Protein AF-0000000066995784 (afdb_homodimer)

InterPro domains:
  IPR001287 Nitrite reductase, copper-type [PR00695] (78-94)
  IPR001287 Nitrite reductase, copper-type [PR00695] (96-113)
  IPR001287 Nitrite reductase, copper-type [PR00695] (113-132)
  IPR001287 Nitrite reductase, copper-type [PR00695] (138-153)
  IPR001287 Nitrite reductase, copper-type [PR00695] (155-171)
  IPR008972 Cupredoxin [G3DSA:2.60.40.420] (22-171)
  IPR008972 Cupredoxin [G3DSA:2.60.40.420] (172-345)
  IPR008972 Cupredoxin [SSF49503] (39-191)
  IPR008972 Cupredoxin [SSF49503] (174-342)
  IPR011706 Multicopper oxidase, C-terminal [PF07731] (226-310)
  IPR011707 Multicopper oxidase-like, N-terminal [PF07732] (66-174)
  IPR045087 Multicopper oxidase [PTHR11709] (73-311)

Secondary structure (DSSP, 8-state):
--------------------S---HHHHTS-EEE---B-TT--PPPP---S--EEEEEEEEEEEEEE-SSS-EEEEEEETTBSS--BEEEETT-EEEEEEEE--TT---B--EETT--SGGGGHHHH-B-TT-EEEEEEE--S-EEEEEE--PSSHHHHHHTT-EEEEEEE-SSSPPPP-SEEEEEEEEEE-BPPPPBPTTSPBPSEE-B-HHHHHTT--SEEEETTSTTIIIII--EEEETT-EEEEEEEEEESSPPEEEEETT--EEEEEGGG--SSPPEEEESEEEE-TTEEEEEEEE--S-EEEEEEESSGGGGGGT-EEEEEEESPPPTTTEE-SSPP-PPTT-SS--/--------------------S---HHHHTS-EEE---B-TT--PPPP---S--EEEEEEEEEEEEEE-SSS-EEEEEEETTBSS--BEEEETT-EEEEEEEE--TT---B--EETT--SGGGGHHHH-B-TT-EEEEEEE--S-EEEEEE--SSSHHHHHHTT-EEEEEEE-SSSPPPP-SEEEEEEEEEE-BPPPPBPTTSPBPSEE-B-HHHHHTT--SEEEETTSTTIIIII--EEEETT-EEEEEEEEEESSPPEEEEETT--EEEEEGGG--SSPPEEEESEEEE-TTEEEEEEEE--S-EEEEEEESSGGGGTTT-EEEEEEESPPPTTTS--SSPP-PPTT-SS--

Solvent-accessible surface area (backbone atoms only — not comparable to full-atom values): 35983 Å² total; per-residue (Å²): 134,82,80,76,78,79,78,78,79,76,78,74,76,76,74,75,81,64,78,78,63,83,53,56,66,82,60,61,68,38,52,75,45,75,54,63,70,23,50,69,50,39,56,55,78,85,82,80,76,89,68,56,32,34,35,37,42,80,42,34,32,30,63,44,81,37,74,36,46,99,69,32,29,32,71,32,34,17,33,68,76,31,40,39,16,48,30,42,71,51,38,37,60,16,30,38,36,40,32,38,32,23,61,27,86,88,61,61,57,44,28,35,24,28,67,57,41,79,57,76,64,24,44,23,81,66,30,58,21,45,58,77,30,71,34,66,44,77,40,58,27,80,59,52,26,42,28,40,30,28,34,59,33,86,62,37,65,58,42,39,31,33,26,20,32,33,44,33,40,26,38,47,82,66,80,57,78,81,88,63,74,39,65,32,36,46,34,36,35,34,33,34,50,42,79,53,50,68,41,95,84,67,47,68,44,49,53,34,47,80,24,68,68,36,52,77,68,66,51,58,66,29,30,18,33,41,64,17,36,43,37,21,44,78,74,49,42,42,77,52,40,47,71,32,31,38,32,37,48,35,34,21,58,13,64,66,60,67,39,19,45,28,44,44,14,38,47,29,49,34,32,23,64,69,13,41,73,84,56,86,58,45,36,36,28,49,37,45,75,31,44,44,64,29,20,33,36,36,30,34,69,36,69,42,35,42,47,27,27,36,34,35,30,29,34,48,35,45,82,30,25,22,41,28,34,37,39,26,43,67,71,73,48,85,74,33,62,44,50,81,54,76,70,41,71,53,76,87,33,88,64,54,113,133,84,79,75,80,81,80,79,82,78,77,77,77,77,73,74,80,67,74,82,60,85,55,57,66,81,59,63,71,39,53,76,46,74,56,61,71,24,51,71,49,39,55,56,78,85,84,81,77,90,68,57,32,34,35,36,42,81,41,35,32,31,65,44,81,37,75,34,46,99,68,31,29,33,70,32,34,18,32,68,76,31,40,40,16,48,30,41,70,53,39,37,60,17,30,38,36,39,32,38,32,22,62,24,86,87,62,60,56,43,27,37,24,26,42,56,28,51,27,42,45,13,42,23,35,45,28,58,20,45,57,77,28,73,32,52,30,37,32,28,27,81,54,35,22,45,25,38,29,28,32,58,30,60,62,35,45,56,40,37,32,34,26,21,32,32,43,33,39,26,37,48,82,66,79,57,79,81,88,63,75,40,64,33,35,44,35,36,36,35,34,34,50,43,79,53,50,68,41,95,85,66,46,66,45,48,54,36,47,78,24,68,68,37,46,72,68,65,53,58,67,28,29,17,33,40,63,16,37,44,36,20,44,78,73,50,44,43,76,52,39,48,71,33,32,38,33,38,49,36,33,21,56,13,29,47,60,65,40,32,43,30,42,54,94,55,48,30,50,34,32,22,65,39,11,16,72,81,49,87,56,47,63,69,39,64,67,45,80,31,34,13,49,18,20,32,35,37,30,33,69,37,70,54,44,46,68,29,28,35,34,35,64,60,56,72,35,45,82,31,24,21,40,28,34,37,38,27,43,70,69,76,49,86,92,74,80,82,68,98,62,77,88,72,74,56,85,89,43,88,64,56,116

Radius of gyration: 28.26 Å; Cα contacts (8 Å, |Δi|>4): 1965; chains: 2; bounding box: 67×122×68 Å

pLDDT: mean 91.39, std 16.37, range [26.0, 98.94]

Structure (mmCIF, N/CA/C/O backbone):
data_AF-0000000066995784-model_v1
#
loop_
_entity.id
_entity.type
_entity.pdbx_description
1 polymer 'Copper-containing nitrite reductase'
#
loop_
_atom_site.group_PDB
_atom_site.id
_atom_site.type_symbol
_atom_site.label_atom_id
_atom_site.label_alt_id
_atom_site.label_comp_id
_atom_site.label_asym_id
_atom_site.label_entity_id
_atom_site.label_seq_id
_atom_site.pdbx_PDB_ins_code
_atom_site.Cartn_x
_atom_site.Cartn_y
_atom_site.Cartn_z
_atom_site.occupancy
_atom_site.B_iso_or_equiv
_atom_site.auth_seq_id
_atom_site.auth_comp_id
_atom_site.auth_asym_id
_atom_site.auth_atom_id
_atom_site.pdbx_PDB_model_num
ATOM 1 N N . MET A 1 1 ? -13.352 -68.938 4.133 1 26.58 1 MET A N 1
ATOM 2 C CA . MET A 1 1 ? -12.781 -68.75 2.803 1 26.58 1 MET A CA 1
ATOM 3 C C . MET A 1 1 ? -11.914 -67.5 2.775 1 26.58 1 MET A C 1
ATOM 5 O O . MET A 1 1 ? -12.352 -66.438 3.189 1 26.58 1 MET A O 1
ATOM 9 N N . MET A 1 2 ? -10.562 -67.625 2.803 1 26 2 MET A N 1
ATOM 10 C CA . MET A 1 2 ? -9.391 -66.812 3.004 1 26 2 MET A CA 1
ATOM 11 C C . MET A 1 2 ? -9.281 -65.75 1.913 1 26 2 MET A C 1
ATOM 13 O O . MET A 1 2 ? -9.242 -66.062 0.726 1 26 2 MET A O 1
ATOM 17 N N . LEU A 1 3 ? -10.008 -64.625 2.1 1 30.08 3 LEU A N 1
ATOM 18 C CA . LEU A 1 3 ? -10.172 -63.594 1.087 1 30.08 3 LEU A CA 1
ATOM 19 C C . LEU A 1 3 ? -8.82 -63.188 0.491 1 30.08 3 LEU A C 1
ATOM 21 O O . LEU A 1 3 ? -7.863 -62.938 1.226 1 30.08 3 LEU A O 1
ATOM 25 N N . GLU A 1 4 ? -8.523 -63.719 -0.744 1 27.86 4 GLU A N 1
ATOM 26 C CA . GLU A 1 4 ? -7.27 -63.562 -1.479 1 27.86 4 GLU A CA 1
ATOM 27 C C . GLU A 1 4 ? -6.883 -62.062 -1.602 1 27.86 4 GLU A C 1
ATOM 29 O O . GLU A 1 4 ? -7.75 -61.219 -1.753 1 27.86 4 GLU A O 1
ATOM 34 N N . PRO A 1 5 ? -5.656 -61.656 -1.194 1 26.5 5 PRO A N 1
ATOM 35 C CA . PRO A 1 5 ? -5.043 -60.312 -1.168 1 26.5 5 PRO A CA 1
ATOM 36 C C . PRO A 1 5 ? -5.047 -59.656 -2.535 1 26.5 5 PRO A C 1
ATOM 38 O O . PRO A 1 5 ? -4.789 -60.281 -3.553 1 26.5 5 PRO A O 1
ATOM 41 N N . ILE A 1 6 ? -6 -58.719 -2.812 1 28.3 6 ILE A N 1
ATOM 42 C CA . ILE A 1 6 ? -6.129 -58.031 -4.09 1 28.3 6 ILE A CA 1
ATOM 43 C C . ILE A 1 6 ? -4.762 -57.531 -4.547 1 28.3 6 ILE A C 1
ATOM 45 O O . ILE A 1 6 ? -4.008 -56.969 -3.76 1 28.3 6 ILE A O 1
ATOM 49 N N . SER A 1 7 ? -4.184 -58.125 -5.59 1 26.28 7 SER A N 1
ATOM 50 C CA . SER A 1 7 ? -2.928 -57.875 -6.289 1 26.28 7 SER A CA 1
ATOM 51 C C . SER A 1 7 ? -2.762 -56.406 -6.602 1 26.28 7 SER A C 1
ATOM 53 O O . SER A 1 7 ? -3.738 -55.719 -6.891 1 26.28 7 SER A O 1
ATOM 55 N N . GLY A 1 8 ? -1.786 -55.688 -6.027 1 26.73 8 GLY A N 1
ATOM 56 C CA . GLY A 1 8 ? -1.258 -54.344 -6.035 1 26.73 8 GLY A CA 1
ATOM 57 C C . GLY A 1 8 ? -1.064 -53.781 -7.434 1 26.73 8 GLY A C 1
ATOM 58 O O . GLY A 1 8 ? -0.355 -54.375 -8.25 1 26.73 8 GLY A O 1
ATOM 59 N N . VAL A 1 9 ? -2.133 -53.25 -8.117 1 31.38 9 VAL A N 1
ATOM 60 C CA . VAL A 1 9 ? -2.076 -52.688 -9.453 1 31.38 9 VAL A CA 1
ATOM 61 C C . VAL A 1 9 ? -0.846 -51.781 -9.586 1 31.38 9 VAL A C 1
ATOM 63 O O . VAL A 1 9 ? -0.621 -50.906 -8.742 1 31.38 9 VAL A O 1
ATOM 66 N N . GLY A 1 10 ? 0.234 -52.312 -10.148 1 26.98 10 GLY A N 1
ATOM 67 C CA . GLY A 1 10 ? 1.486 -51.688 -10.531 1 26.98 10 GLY A CA 1
ATOM 68 C C . GLY A 1 10 ? 1.289 -50.375 -11.289 1 26.98 10 GLY A C 1
ATOM 69 O O . GLY A 1 10 ? 0.664 -50.375 -12.352 1 26.98 10 GLY A O 1
ATOM 70 N N . SER A 1 11 ? 0.995 -49.312 -10.586 1 28.64 11 SER A N 1
ATOM 71 C CA . SER A 1 11 ? 0.95 -47.969 -11.195 1 28.64 11 SER A CA 1
ATOM 72 C C . SER A 1 11 ? 2.121 -47.781 -12.156 1 28.64 11 SER A C 1
ATOM 74 O O . SER A 1 11 ? 3.281 -47.875 -11.75 1 28.64 11 SER A O 1
ATOM 76 N N . ASP A 1 12 ? 1.948 -48.188 -13.422 1 30.55 12 ASP A N 1
ATOM 77 C CA . ASP A 1 12 ? 2.891 -47.906 -14.5 1 30.55 12 ASP A CA 1
ATOM 78 C C . ASP A 1 12 ? 3.297 -46.438 -14.5 1 30.55 12 ASP A C 1
ATOM 80 O O . ASP A 1 12 ? 2.453 -45.562 -14.656 1 30.55 12 ASP A O 1
ATOM 84 N N . ARG A 1 13 ? 4.297 -46 -13.805 1 29.73 13 ARG A N 1
ATOM 85 C CA . ARG A 1 13 ? 5.043 -44.75 -13.961 1 29.73 13 ARG A CA 1
ATOM 86 C C . ARG A 1 13 ? 5.32 -44.469 -15.438 1 29.73 13 ARG A C 1
ATOM 88 O O . ARG A 1 13 ? 6.121 -45.156 -16.062 1 29.73 13 ARG A O 1
ATOM 95 N N . LYS A 1 14 ? 4.266 -44.062 -16.141 1 35.41 14 LYS A N 1
ATOM 96 C CA . LYS A 1 14 ? 4.488 -43.625 -17.516 1 35.41 14 LYS A CA 1
ATOM 97 C C . LYS A 1 14 ? 5.766 -42.781 -17.641 1 35.41 14 LYS A C 1
ATOM 99 O O . LYS A 1 14 ? 5.938 -41.812 -16.906 1 35.41 14 LYS A O 1
ATOM 104 N N . SER A 1 15 ? 6.848 -43.312 -18.109 1 30.69 15 SER A N 1
ATOM 105 C CA . SER A 1 15 ? 8.117 -42.688 -18.484 1 30.69 15 SER A CA 1
ATOM 106 C C . SER A 1 15 ? 7.906 -41.406 -19.281 1 30.69 15 SER A C 1
ATOM 108 O O . SER A 1 15 ? 7.07 -41.375 -20.188 1 30.69 15 SER A O 1
ATOM 110 N N . PHE A 1 16 ? 8.172 -40.156 -18.75 1 36.09 16 PHE A N 1
ATOM 111 C CA . PHE A 1 16 ? 8.242 -38.844 -19.406 1 36.09 16 PHE A CA 1
ATOM 112 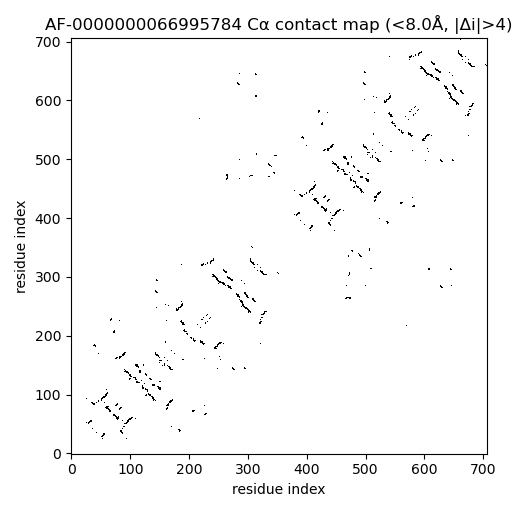C C . PHE A 1 16 ? 8.906 -38.969 -20.766 1 36.09 16 PHE A C 1
ATOM 114 O O . PHE A 1 16 ? 9.992 -39.531 -20.891 1 36.09 16 PHE A O 1
ATOM 121 N N . GLU A 1 17 ? 8.141 -39.188 -21.844 1 39.09 17 GLU A N 1
ATOM 122 C CA . GLU A 1 17 ? 8.789 -39.094 -23.141 1 39.09 17 GLU A CA 1
ATOM 123 C C . GLU A 1 17 ? 9.805 -37.969 -23.188 1 39.09 17 GLU A C 1
ATOM 125 O O . GLU A 1 17 ? 9.438 -36.781 -23.047 1 39.09 17 GLU A O 1
ATOM 130 N N . ALA A 1 18 ? 11.008 -38.125 -22.875 1 42.09 18 ALA A N 1
ATOM 131 C CA . ALA A 1 18 ? 12.156 -37.219 -23.031 1 42.09 18 ALA A CA 1
ATOM 132 C C . ALA A 1 18 ? 12.18 -36.594 -24.422 1 42.09 18 ALA A C 1
ATOM 134 O O . ALA A 1 18 ? 11.812 -37.25 -25.406 1 42.09 18 ALA A O 1
ATOM 135 N N . ILE A 1 19 ? 12 -35.25 -24.609 1 47.56 19 ILE A N 1
ATOM 136 C CA . ILE A 1 19 ? 12.344 -34.594 -25.859 1 47.56 19 ILE A CA 1
ATOM 137 C C . ILE A 1 19 ? 13.531 -35.312 -26.516 1 47.56 19 ILE A C 1
ATOM 139 O O . ILE A 1 19 ? 14.641 -35.312 -25.984 1 47.56 19 ILE A O 1
ATOM 143 N N . ASP A 1 20 ? 13.281 -36.469 -27.062 1 46.19 20 ASP A N 1
ATOM 144 C CA . ASP A 1 20 ? 14.305 -37.188 -27.797 1 46.19 20 ASP A CA 1
ATOM 145 C C . ASP A 1 20 ? 15.078 -36.281 -28.734 1 46.19 20 ASP A C 1
ATOM 147 O O . ASP A 1 20 ? 15.781 -36.75 -29.625 1 46.19 20 ASP A O 1
ATOM 151 N N . GLU A 1 21 ? 14.641 -34.969 -28.828 1 53.25 21 GLU A N 1
ATOM 152 C CA . GLU A 1 21 ? 15.438 -34.219 -29.797 1 53.25 21 GLU A CA 1
ATOM 153 C C . GLU A 1 21 ? 16.844 -33.938 -29.266 1 53.25 21 GLU A C 1
ATOM 155 O O . GLU A 1 21 ? 17.031 -33.781 -28.047 1 53.25 21 GLU A O 1
ATOM 160 N N . VAL A 1 22 ? 17.797 -34.156 -30.047 1 59.88 22 VAL A N 1
ATOM 161 C CA . VAL A 1 22 ? 19.219 -33.906 -29.875 1 59.88 22 VAL A CA 1
ATOM 162 C C . VAL A 1 22 ? 19.438 -32.531 -29.25 1 59.88 22 VAL A C 1
ATOM 164 O O . VAL A 1 22 ? 19.156 -31.516 -29.875 1 59.88 22 VAL A O 1
ATOM 167 N N . LEU A 1 23 ? 19.422 -32.469 -27.969 1 69.94 23 LEU A N 1
ATOM 168 C CA . LEU A 1 23 ? 19.812 -31.25 -27.281 1 69.94 23 LEU A CA 1
ATOM 169 C C . LEU A 1 23 ? 21.172 -30.766 -27.766 1 69.94 23 LEU A C 1
ATOM 171 O O . LEU A 1 23 ? 22.047 -31.578 -28.094 1 69.94 23 LEU A O 1
ATOM 175 N N . PRO A 1 24 ? 21.203 -29.5 -27.938 1 79.38 24 PRO A N 1
ATOM 176 C CA . PRO A 1 24 ? 22.562 -29.016 -28.125 1 79.38 24 PRO A CA 1
ATOM 177 C C . PRO A 1 24 ? 23.531 -29.562 -27.078 1 79.38 24 PRO A C 1
ATOM 179 O O . PRO A 1 24 ? 23.141 -29.734 -25.906 1 79.38 24 PRO A O 1
ATOM 182 N N . PRO A 1 25 ? 24.625 -30 -27.594 1 74.5 25 PRO A N 1
ATOM 183 C CA . PRO A 1 25 ? 25.578 -30.656 -26.688 1 74.5 25 PRO A CA 1
ATOM 184 C C . PRO A 1 25 ? 25.797 -29.875 -25.391 1 74.5 25 PRO A C 1
ATOM 186 O O . PRO A 1 25 ? 25.969 -30.469 -24.328 1 74.5 25 PRO A O 1
ATOM 189 N N . GLU A 1 26 ? 25.766 -28.547 -25.469 1 80.62 26 GLU A N 1
ATOM 190 C CA . GLU A 1 26 ? 26 -27.719 -24.297 1 80.62 26 GLU A CA 1
ATOM 191 C C . GLU A 1 26 ? 24.906 -27.906 -23.25 1 80.62 26 GLU A C 1
ATOM 193 O O . GLU A 1 26 ? 25.172 -27.859 -22.047 1 80.62 26 GLU A O 1
ATOM 198 N N . ILE A 1 27 ? 23.75 -28.234 -23.672 1 84.25 27 ILE A N 1
ATOM 199 C CA . ILE A 1 27 ? 22.625 -28.422 -22.766 1 84.25 27 ILE A CA 1
ATOM 200 C C . ILE A 1 27 ? 22.531 -29.875 -22.344 1 84.25 27 ILE A C 1
ATOM 202 O O . ILE A 1 27 ? 22.25 -30.188 -21.188 1 84.25 27 ILE A O 1
ATOM 206 N N . ALA A 1 28 ? 22.859 -30.766 -23.25 1 83.38 28 ALA A N 1
ATOM 207 C CA . ALA A 1 28 ? 22.734 -32.219 -23.016 1 83.38 28 ALA A CA 1
ATOM 208 C C . ALA A 1 28 ? 23.688 -32.656 -21.922 1 83.38 28 ALA A C 1
ATOM 210 O O . ALA A 1 28 ? 23.438 -33.656 -21.234 1 83.38 28 ALA A O 1
ATOM 211 N N . SER A 1 29 ? 24.734 -31.922 -21.781 1 88.62 29 SER A N 1
ATOM 212 C CA . SER A 1 29 ? 25.75 -32.344 -20.828 1 88.62 29 SER A CA 1
ATOM 213 C C . SER A 1 29 ? 25.453 -31.812 -19.438 1 88.62 29 SER A C 1
ATOM 215 O O . SER A 1 29 ? 26.109 -32.188 -18.469 1 88.62 29 SER A O 1
ATOM 217 N N . LEU A 1 30 ? 24.406 -31.047 -19.297 1 92.81 30 LEU A N 1
ATOM 218 C CA . LEU A 1 30 ? 24.078 -30.469 -17.984 1 92.81 30 LEU A CA 1
ATOM 219 C C . LEU A 1 30 ? 23.5 -31.516 -17.047 1 92.81 30 LEU A C 1
ATOM 221 O O . LEU A 1 30 ? 22.781 -32.406 -17.484 1 92.81 30 LEU A O 1
ATOM 225 N N . PRO A 1 31 ? 23.906 -31.422 -15.812 1 96.06 31 PRO A N 1
ATOM 226 C CA . PRO A 1 31 ? 23.203 -32.281 -14.844 1 96.06 31 PRO A CA 1
ATOM 227 C C . PRO A 1 31 ? 21.703 -32 -14.797 1 96.06 31 PRO A C 1
ATOM 229 O O . PRO A 1 31 ? 21.266 -30.906 -15.188 1 96.06 31 PRO A O 1
ATOM 232 N N . VAL A 1 32 ? 20.969 -32.969 -14.383 1 96.56 32 VAL A N 1
ATOM 233 C CA . VAL A 1 32 ? 19.5 -32.875 -14.328 1 96.56 32 VAL A CA 1
ATOM 234 C C . VAL A 1 32 ? 19.031 -33 -12.883 1 96.56 32 VAL A C 1
ATOM 236 O O . VAL A 1 32 ? 19.516 -33.875 -12.148 1 96.56 32 VAL A O 1
ATOM 239 N N . GLU A 1 33 ? 18.156 -32.125 -12.453 1 97.19 33 GLU A N 1
ATOM 240 C CA . GLU A 1 33 ? 17.5 -32.281 -11.148 1 97.19 33 GLU A CA 1
ATOM 241 C C . GLU A 1 33 ? 16.016 -31.984 -11.25 1 97.19 33 GLU A C 1
ATOM 243 O O . GLU A 1 33 ? 15.57 -31.25 -12.133 1 97.19 33 GLU A O 1
ATOM 248 N N . ASP A 1 34 ? 15.234 -32.656 -10.375 1 97.94 34 ASP A N 1
ATOM 249 C CA . ASP A 1 34 ? 13.82 -32.312 -10.234 1 97.94 34 ASP A CA 1
ATOM 250 C C . ASP A 1 34 ? 13.633 -31.094 -9.352 1 97.94 34 ASP A C 1
ATOM 252 O O . ASP A 1 34 ? 14.234 -30.984 -8.281 1 97.94 34 ASP A O 1
ATOM 256 N N . ALA A 1 35 ? 12.82 -30.188 -9.789 1 98.12 35 ALA A N 1
ATOM 257 C CA . ALA A 1 35 ? 12.539 -29 -8.984 1 98.12 35 ALA A CA 1
ATOM 258 C C . ALA A 1 35 ? 11.891 -29.391 -7.652 1 98.12 35 ALA A C 1
ATOM 260 O O . ALA A 1 35 ? 11.047 -30.281 -7.602 1 98.12 35 ALA A O 1
ATOM 261 N N . ILE A 1 36 ? 12.305 -28.734 -6.629 1 98.25 36 ILE A N 1
ATOM 262 C CA . ILE A 1 36 ? 11.547 -28.781 -5.379 1 98.25 36 ILE A CA 1
ATOM 263 C C . ILE A 1 36 ? 10.398 -27.766 -5.441 1 98.25 36 ILE A C 1
ATOM 265 O O . ILE A 1 36 ? 10.625 -26.562 -5.414 1 98.25 36 ILE A O 1
ATOM 269 N N . LEU A 1 37 ? 9.203 -28.25 -5.523 1 98.44 37 LEU A N 1
ATOM 270 C CA . LEU A 1 37 ? 8.031 -27.391 -5.617 1 98.44 37 LEU A CA 1
ATOM 271 C C . LEU A 1 37 ? 7.328 -27.281 -4.266 1 98.44 37 LEU A C 1
ATOM 273 O O . LEU A 1 37 ? 7.148 -28.281 -3.576 1 98.44 37 LEU A O 1
ATOM 277 N N . THR A 1 38 ? 7.027 -26.078 -3.881 1 98.62 38 THR A N 1
ATOM 278 C CA . THR A 1 38 ? 6.301 -25.828 -2.641 1 98.62 38 THR A CA 1
ATOM 279 C C . THR A 1 38 ? 5.039 -25 -2.908 1 98.62 38 THR A C 1
ATOM 281 O O . THR A 1 38 ? 4.934 -24.344 -3.939 1 98.62 38 THR A O 1
ATOM 284 N N . ASN A 1 39 ? 4.105 -25.188 -2.029 1 98.31 39 ASN A N 1
ATOM 285 C CA . ASN A 1 39 ? 2.889 -24.391 -2.086 1 98.31 39 ASN A CA 1
ATOM 286 C C . ASN A 1 39 ? 2.936 -23.219 -1.103 1 98.31 39 ASN A C 1
ATOM 288 O O . ASN A 1 39 ? 3.625 -23.297 -0.084 1 98.31 39 ASN A O 1
ATOM 292 N N . ALA A 1 40 ? 2.201 -22.172 -1.436 1 98.56 40 ALA A N 1
ATOM 293 C CA . ALA A 1 40 ? 2.121 -21.016 -0.539 1 98.56 40 ALA A CA 1
ATOM 294 C C . ALA A 1 40 ? 1.634 -21.438 0.846 1 98.56 40 ALA A C 1
ATOM 296 O O . ALA A 1 40 ? 0.705 -22.234 0.967 1 98.56 40 ALA A O 1
ATOM 297 N N . PRO A 1 41 ? 2.283 -20.984 1.903 1 98.69 41 PRO A N 1
ATOM 298 C CA . PRO A 1 41 ? 3.217 -19.859 1.933 1 98.69 41 PRO A CA 1
ATOM 299 C C . PRO A 1 41 ? 4.68 -20.297 1.939 1 98.69 41 PRO A C 1
ATOM 301 O O . PRO A 1 41 ? 5.566 -19.5 2.248 1 98.69 41 PRO A O 1
ATOM 304 N N . PHE A 1 42 ? 4.945 -21.484 1.604 1 98.44 42 PHE A N 1
ATOM 305 C CA . PHE A 1 42 ? 6.297 -22.031 1.723 1 98.44 42 PHE A CA 1
ATOM 306 C C . PHE A 1 42 ? 7.082 -21.812 0.434 1 98.44 42 PHE A C 1
ATOM 308 O O . PHE A 1 42 ? 6.5 -21.766 -0.653 1 98.44 42 PHE A O 1
ATOM 315 N N . VAL A 1 43 ? 8.352 -21.672 0.616 1 98.5 43 VAL A N 1
ATOM 316 C CA . VAL A 1 43 ? 9.289 -21.469 -0.482 1 98.5 43 VAL A CA 1
ATOM 317 C C . VAL A 1 43 ? 10.359 -22.547 -0.47 1 98.5 43 VAL A C 1
ATOM 319 O O . VAL A 1 43 ? 10.805 -22.984 0.597 1 98.5 43 VAL A O 1
ATOM 322 N N . PRO A 1 44 ? 10.758 -23.047 -1.681 1 98.56 44 PRO A N 1
ATOM 323 C CA . PRO A 1 44 ? 11.875 -24 -1.701 1 98.56 44 PRO A CA 1
ATOM 324 C C . PRO A 1 44 ? 13.164 -23.422 -1.13 1 98.56 44 PRO A C 1
ATOM 326 O O . PRO A 1 44 ? 13.352 -22.203 -1.139 1 98.56 44 PRO A O 1
ATOM 329 N N . PRO A 1 45 ? 14.039 -24.281 -0.643 1 97.5 45 PRO A N 1
ATOM 330 C CA . PRO A 1 45 ? 15.305 -23.766 -0.107 1 97.5 45 PRO A CA 1
ATOM 331 C C . PRO A 1 45 ? 16.156 -23.078 -1.166 1 97.5 45 PRO A C 1
ATOM 333 O O . PRO A 1 45 ? 16 -23.344 -2.359 1 97.5 45 PRO A O 1
ATOM 336 N N . PRO A 1 46 ? 17.047 -22.172 -0.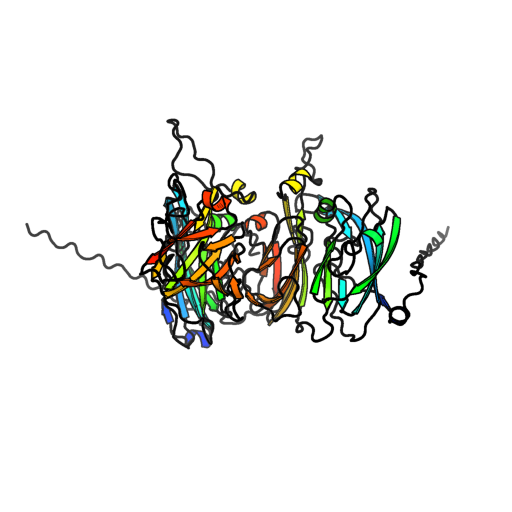68 1 97.12 46 PRO A N 1
ATOM 337 C CA . PRO A 1 46 ? 17.938 -21.531 -1.638 1 97.12 46 PRO A CA 1
ATOM 338 C C . PRO A 1 46 ? 18.812 -22.531 -2.389 1 97.12 46 PRO A C 1
ATOM 340 O O . PRO A 1 46 ? 19.25 -23.531 -1.812 1 97.12 46 PRO A O 1
ATOM 343 N N . ILE A 1 47 ? 19.016 -22.234 -3.623 1 96.75 47 ILE A N 1
ATOM 344 C CA . ILE A 1 47 ? 19.938 -23.016 -4.434 1 96.75 47 ILE A CA 1
ATOM 345 C C . ILE A 1 47 ? 21.375 -22.609 -4.141 1 96.75 47 ILE A C 1
ATOM 347 O O . ILE A 1 47 ? 21.703 -21.422 -4.223 1 96.75 47 ILE A O 1
ATOM 351 N N . THR A 1 48 ? 22.234 -23.578 -3.873 1 94.38 48 THR A N 1
ATOM 352 C CA . THR A 1 48 ? 23.594 -23.25 -3.459 1 94.38 48 THR A CA 1
ATOM 353 C C . THR A 1 48 ? 24.609 -23.703 -4.512 1 94.38 48 THR A C 1
ATOM 355 O O . THR A 1 48 ? 25.781 -23.312 -4.469 1 94.38 48 THR A O 1
ATOM 358 N N . ARG A 1 49 ? 24.141 -24.5 -5.465 1 93.5 49 ARG A N 1
ATOM 359 C CA . ARG A 1 49 ? 25.047 -24.922 -6.516 1 93.5 49 ARG A CA 1
ATOM 360 C C . ARG A 1 49 ? 25.469 -23.75 -7.395 1 93.5 49 ARG A C 1
ATOM 362 O O . ARG A 1 49 ? 24.703 -22.781 -7.543 1 93.5 49 ARG A O 1
ATOM 369 N N . GLU A 1 50 ? 26.641 -23.891 -8.047 1 91.88 50 GLU A N 1
ATOM 370 C CA . GLU A 1 50 ? 27.188 -22.797 -8.836 1 91.88 50 GLU A CA 1
ATOM 371 C C . GLU A 1 50 ? 27.188 -23.125 -10.32 1 91.88 50 GLU A C 1
ATOM 373 O O . GLU A 1 50 ? 27.562 -22.297 -11.148 1 91.88 50 GLU A O 1
ATOM 378 N N . HIS A 1 51 ? 26.75 -24.359 -10.625 1 93.56 51 HIS A N 1
ATOM 379 C CA . HIS A 1 51 ? 26.734 -24.75 -12.031 1 93.56 51 HIS A CA 1
ATOM 380 C C . HIS A 1 51 ? 25.312 -24.766 -12.578 1 93.56 51 HIS A C 1
ATOM 382 O O . HIS A 1 51 ? 24.344 -24.922 -11.812 1 93.56 51 HIS A O 1
ATOM 388 N N . GLU A 1 52 ? 25.25 -24.641 -13.852 1 95.38 52 GLU A N 1
ATOM 389 C CA . GLU A 1 52 ? 23.969 -24.734 -14.539 1 95.38 52 GLU A CA 1
ATOM 390 C C . GLU A 1 52 ? 23.422 -26.156 -14.5 1 95.38 52 GLU A C 1
ATOM 392 O O . GLU A 1 52 ? 24.188 -27.125 -14.461 1 95.38 52 GLU A O 1
ATOM 397 N N . THR A 1 53 ? 22.125 -26.219 -14.5 1 96.94 53 THR A N 1
ATOM 398 C CA . THR A 1 53 ? 21.438 -27.5 -14.383 1 96.94 53 THR A CA 1
ATOM 399 C C . THR A 1 53 ? 20.125 -27.469 -15.156 1 96.94 53 THR A C 1
ATOM 401 O O . THR A 1 53 ? 19.5 -26.422 -15.312 1 96.94 53 THR A O 1
ATOM 404 N N . ILE A 1 54 ? 19.781 -28.594 -15.703 1 97.44 54 ILE A N 1
ATOM 405 C CA . ILE A 1 54 ? 18.406 -28.75 -16.172 1 97.44 54 ILE A CA 1
ATOM 406 C C . ILE A 1 54 ? 17.469 -28.984 -14.984 1 97.44 54 ILE A C 1
ATOM 408 O O . ILE A 1 54 ? 17.656 -29.938 -14.234 1 97.44 54 ILE A O 1
ATOM 412 N N . VAL A 1 55 ? 16.547 -28.078 -14.789 1 98.44 55 VAL A N 1
ATOM 413 C CA . VAL A 1 55 ? 15.586 -28.188 -13.695 1 98.44 55 VAL A CA 1
ATOM 414 C C . VAL A 1 55 ? 14.242 -28.656 -14.242 1 98.44 55 VAL A C 1
ATOM 416 O O . VAL A 1 55 ? 13.555 -27.906 -14.953 1 98.44 55 VAL A O 1
ATOM 419 N N . ARG A 1 56 ? 13.828 -29.875 -13.898 1 98.5 56 ARG A N 1
ATOM 420 C CA . ARG A 1 56 ? 12.547 -30.406 -14.352 1 98.5 56 ARG A CA 1
ATOM 421 C C . ARG A 1 56 ? 11.398 -29.891 -13.5 1 98.5 56 ARG A C 1
ATOM 423 O O . ARG A 1 56 ? 11.414 -30.031 -12.273 1 98.5 56 ARG A O 1
ATOM 430 N N . VAL A 1 57 ? 10.453 -29.312 -14.156 1 98.75 57 VAL A N 1
ATOM 431 C CA . VAL A 1 57 ? 9.305 -28.719 -13.477 1 98.75 57 VAL A CA 1
ATOM 432 C C . VAL A 1 57 ? 8.016 -29.328 -14.023 1 98.75 57 VAL A C 1
ATOM 434 O O . VAL A 1 57 ? 7.492 -28.875 -15.047 1 98.75 57 VAL A O 1
ATOM 437 N N . PRO A 1 58 ? 7.461 -30.312 -13.359 1 98.69 58 PRO A N 1
ATOM 438 C CA . PRO A 1 58 ? 6.156 -30.844 -13.758 1 98.69 58 PRO A CA 1
ATOM 439 C C . PRO A 1 58 ? 4.992 -30.031 -13.18 1 98.69 58 PRO A C 1
ATOM 441 O O . PRO A 1 58 ? 4.949 -29.781 -11.977 1 98.69 58 PRO A O 1
ATOM 444 N N . LEU A 1 59 ? 4.094 -29.641 -14 1 98.69 59 LEU A N 1
ATOM 445 C CA . LEU A 1 59 ? 2.852 -29 -13.594 1 98.69 59 LEU A CA 1
ATOM 446 C C . LEU A 1 59 ? 1.645 -29.734 -14.156 1 98.69 59 LEU A C 1
ATOM 448 O O . LEU A 1 59 ? 1.699 -30.266 -15.266 1 98.69 59 LEU A O 1
ATOM 452 N N . GLU A 1 60 ? 0.65 -29.766 -13.414 1 98.69 60 GLU A N 1
ATOM 453 C CA . GLU A 1 60 ? -0.63 -30.359 -13.805 1 98.69 60 GLU A CA 1
ATOM 454 C C . GLU A 1 60 ? -1.78 -29.375 -13.555 1 98.69 60 GLU A C 1
ATOM 456 O O . GLU A 1 60 ? -1.848 -28.75 -12.5 1 98.69 60 GLU A O 1
ATOM 461 N N . THR A 1 61 ? -2.674 -29.234 -14.547 1 98.56 61 THR A N 1
ATOM 462 C CA . THR A 1 61 ? -3.84 -28.375 -14.375 1 98.56 61 THR A CA 1
ATOM 463 C C . THR A 1 61 ? -5.062 -29.203 -13.977 1 98.56 61 THR A C 1
ATOM 465 O O . THR A 1 61 ? -5.293 -30.281 -14.523 1 98.56 61 THR A O 1
ATOM 468 N N . THR A 1 62 ? -5.715 -28.797 -12.984 1 98.25 62 THR A N 1
ATOM 469 C CA . THR A 1 62 ? -6.973 -29.375 -12.516 1 98.25 62 THR A CA 1
ATOM 470 C C . THR A 1 62 ? -7.934 -28.281 -12.062 1 98.25 62 THR A C 1
ATOM 472 O O . THR A 1 62 ? -7.527 -27.141 -11.844 1 98.25 62 THR A O 1
ATOM 475 N N . THR A 1 63 ? -9.188 -28.562 -12.047 1 97.81 63 THR A N 1
ATOM 476 C CA . THR A 1 63 ? -10.18 -27.703 -11.398 1 97.81 63 THR A CA 1
ATOM 477 C C . THR A 1 63 ? -10.625 -28.312 -10.07 1 97.81 63 THR A C 1
ATOM 479 O O . THR A 1 63 ? -10.578 -29.531 -9.898 1 97.81 63 THR A O 1
ATOM 482 N N . LYS A 1 64 ? -10.984 -27.516 -9.18 1 96.94 64 LYS A N 1
ATOM 483 C CA . LYS A 1 64 ? -11.477 -28 -7.898 1 96.94 64 LYS A CA 1
ATOM 484 C C . LYS A 1 64 ? -12.438 -27 -7.262 1 96.94 64 LYS A C 1
ATOM 486 O O . LYS A 1 64 ? -12.242 -25.797 -7.352 1 96.94 64 LYS A O 1
ATOM 491 N N . LEU A 1 65 ? -13.477 -27.562 -6.691 1 97.56 65 LEU A N 1
ATOM 492 C CA . LEU A 1 65 ? -14.359 -26.75 -5.859 1 97.56 65 LEU A CA 1
ATOM 493 C C . LEU A 1 65 ? -13.742 -26.516 -4.488 1 97.56 65 LEU A C 1
ATOM 495 O O . LEU A 1 65 ? -13.492 -27.453 -3.736 1 97.56 65 LEU A O 1
ATOM 499 N N . ALA A 1 66 ? -13.484 -25.281 -4.195 1 97.62 66 ALA A N 1
ATOM 500 C CA . ALA A 1 66 ? -12.797 -24.953 -2.949 1 97.62 66 ALA A CA 1
ATOM 501 C C . ALA A 1 66 ? -13.523 -23.859 -2.189 1 97.62 66 ALA A C 1
ATOM 503 O O . ALA A 1 66 ? -14.266 -23.062 -2.785 1 97.62 66 ALA A O 1
ATOM 504 N N . GLN A 1 67 ? -13.344 -23.906 -0.876 1 97.44 67 GLN A N 1
ATOM 505 C CA . GLN A 1 67 ? -13.867 -22.812 -0.059 1 97.44 67 GLN A CA 1
ATOM 506 C C . GLN A 1 67 ? -13.141 -21.5 -0.36 1 97.44 67 GLN A C 1
ATOM 508 O O . GLN A 1 67 ? -11.914 -21.422 -0.252 1 97.44 67 GLN A O 1
ATOM 513 N N . LEU A 1 68 ? -13.891 -20.484 -0.766 1 97.94 68 LEU A N 1
ATOM 514 C CA . LEU A 1 68 ? -13.312 -19.203 -1.134 1 97.94 68 LEU A CA 1
ATOM 515 C C . LEU A 1 68 ? -13.43 -18.203 0.017 1 97.94 68 LEU A C 1
ATOM 517 O O . LEU A 1 68 ? -12.453 -17.531 0.367 1 97.94 68 LEU A O 1
ATOM 521 N N . THR A 1 69 ? -14.578 -18 0.493 1 97.19 69 THR A N 1
ATOM 522 C CA . THR A 1 69 ? -14.875 -17.219 1.692 1 97.19 69 THR A CA 1
ATOM 523 C C . THR A 1 69 ? -15.555 -18.094 2.744 1 97.19 69 THR A C 1
ATOM 525 O O . THR A 1 69 ? -15.773 -19.281 2.523 1 97.19 69 THR A O 1
ATOM 528 N N . SER A 1 70 ? -15.836 -17.453 3.902 1 94.56 70 SER A N 1
ATOM 529 C CA . SER A 1 70 ? -16.547 -18.219 4.926 1 94.56 70 SER A CA 1
ATOM 530 C C . SER A 1 70 ? -17.922 -18.641 4.438 1 94.56 70 SER A C 1
ATOM 532 O O . SER A 1 70 ? -18.484 -19.625 4.922 1 94.56 70 SER A O 1
ATOM 534 N N . GLN A 1 71 ? -18.438 -18.031 3.383 1 95 71 GLN A N 1
ATOM 535 C CA . GLN A 1 71 ? -19.812 -18.25 2.959 1 95 71 GLN A CA 1
ATOM 536 C C . GLN A 1 71 ? -19.875 -19.062 1.666 1 95 71 GLN A C 1
ATOM 538 O O . GLN A 1 71 ? -20.797 -19.828 1.451 1 95 71 GLN A O 1
ATOM 543 N N . TYR A 1 72 ? -18.859 -18.844 0.854 1 97.31 72 TYR A N 1
ATOM 544 C CA . TYR A 1 72 ? -19.062 -19.328 -0.506 1 97.31 72 TYR A CA 1
ATOM 545 C C . TYR A 1 72 ? -17.922 -20.266 -0.928 1 97.31 72 TYR A C 1
ATOM 547 O O . TYR A 1 72 ? -16.766 -20.031 -0.59 1 97.31 72 TYR A O 1
ATOM 555 N N . LYS A 1 73 ? -18.312 -21.219 -1.719 1 98.25 73 LYS A N 1
ATOM 556 C CA . LYS A 1 73 ? -17.375 -22.031 -2.49 1 98.25 73 LYS A CA 1
ATOM 557 C C . LYS A 1 73 ? -17.25 -21.516 -3.924 1 98.25 73 LYS A C 1
ATOM 559 O O . LYS A 1 73 ? -18.156 -20.844 -4.422 1 98.25 73 LYS A O 1
ATOM 564 N N . TYR A 1 74 ? -16.172 -21.844 -4.523 1 98.25 74 TYR A N 1
ATOM 565 C CA . TYR A 1 74 ? -15.828 -21.375 -5.863 1 98.25 74 TYR A CA 1
ATOM 566 C C . TYR A 1 74 ? -15 -22.422 -6.605 1 98.25 74 TYR A C 1
ATOM 568 O O . TYR A 1 74 ? -14.125 -23.062 -6.02 1 98.25 74 TYR A O 1
ATOM 576 N N . GLU A 1 75 ? -15.312 -22.656 -7.871 1 97.69 75 GLU A N 1
ATOM 577 C CA . GLU A 1 75 ? -14.484 -23.547 -8.68 1 97.69 75 GLU A CA 1
ATOM 578 C C . GLU A 1 75 ? -13.164 -22.875 -9.062 1 97.69 75 GLU A C 1
ATOM 580 O O . GLU A 1 75 ? -13.141 -22 -9.93 1 97.69 75 GLU A O 1
ATOM 585 N N . GLN A 1 76 ? -12.109 -23.328 -8.555 1 98.25 76 GLN A N 1
ATOM 586 C CA . GLN A 1 76 ? -10.781 -22.797 -8.852 1 98.25 76 GLN A CA 1
ATOM 587 C C . GLN A 1 76 ? -10.086 -23.625 -9.93 1 98.25 76 GLN A C 1
ATOM 589 O O . GLN A 1 76 ? -10.258 -24.859 -9.984 1 98.25 76 GLN A O 1
ATOM 594 N N . TRP A 1 77 ? -9.414 -22.969 -10.766 1 98.5 77 TRP A N 1
ATOM 595 C CA . TRP A 1 77 ? -8.508 -23.609 -11.727 1 98.5 77 TRP A CA 1
ATOM 596 C C . TRP A 1 77 ? -7.066 -23.562 -11.219 1 98.5 77 TRP A C 1
ATOM 598 O O . TRP A 1 77 ? -6.57 -22.5 -10.82 1 98.5 77 TRP A O 1
ATOM 608 N N . THR A 1 78 ? -6.344 -24.703 -11.25 1 98.56 78 THR A N 1
ATOM 609 C CA . THR A 1 78 ? -5.129 -24.766 -10.445 1 98.56 78 THR A CA 1
ATOM 610 C C . THR A 1 78 ? -3.963 -25.312 -11.258 1 98.56 78 THR A C 1
ATOM 612 O O . THR A 1 78 ? -4.168 -25.984 -12.273 1 98.56 78 THR A O 1
ATOM 615 N N . PHE A 1 79 ? -2.824 -24.906 -10.922 1 98.75 79 PHE A N 1
ATOM 616 C CA . PHE A 1 79 ? -1.605 -25.672 -11.18 1 98.75 79 PHE A CA 1
ATOM 617 C C . PHE A 1 79 ? -1.24 -26.531 -9.977 1 98.75 79 PHE A C 1
ATOM 619 O O . PHE A 1 79 ? -1.02 -26.016 -8.883 1 98.75 79 PHE A O 1
ATOM 626 N N . ASN A 1 80 ? -1.224 -27.844 -10.164 1 98.56 80 ASN A N 1
ATOM 627 C CA . ASN A 1 80 ? -0.883 -28.812 -9.141 1 98.56 80 ASN A CA 1
ATOM 628 C C . ASN A 1 80 ? -1.837 -28.734 -7.949 1 98.56 80 ASN A C 1
ATOM 630 O O . ASN A 1 80 ? -1.413 -28.875 -6.801 1 98.56 80 ASN A O 1
ATOM 634 N N . GLY A 1 81 ? -3.049 -28.359 -8.148 1 98.19 81 GLY A N 1
ATOM 635 C CA . GLY A 1 81 ? -4.129 -28.5 -7.188 1 98.19 81 GLY A CA 1
ATOM 636 C C . GLY A 1 81 ? -4.211 -27.344 -6.211 1 98.19 81 GLY A C 1
ATOM 637 O O . GLY A 1 81 ? -5.023 -27.359 -5.289 1 98.19 81 GLY A O 1
ATOM 638 N N . THR A 1 82 ? -3.404 -26.297 -6.414 1 98.12 82 THR A N 1
ATOM 639 C CA . THR A 1 82 ? -3.404 -25.219 -5.434 1 98.12 82 THR A CA 1
ATOM 640 C C . THR A 1 82 ? -3.512 -23.859 -6.121 1 98.12 82 THR A C 1
ATOM 642 O O . THR A 1 82 ? -3.195 -23.734 -7.305 1 98.12 82 THR A O 1
ATOM 645 N N . VAL A 1 83 ? -4.008 -22.859 -5.441 1 98.56 83 VAL A N 1
ATOM 646 C CA . VAL A 1 83 ? -4.023 -21.453 -5.809 1 98.56 83 VAL A CA 1
ATOM 647 C C . VAL A 1 83 ? -3.367 -20.625 -4.711 1 98.56 83 VAL A C 1
ATOM 649 O O . VAL A 1 83 ? -3.859 -20.578 -3.58 1 98.56 83 VAL A O 1
ATOM 652 N N . PRO A 1 84 ? -2.297 -20.047 -4.996 1 98.75 84 PRO A N 1
ATOM 653 C CA . PRO A 1 84 ? -1.521 -20.031 -6.242 1 98.75 84 PRO A CA 1
ATOM 654 C C . PRO A 1 84 ? -0.861 -21.375 -6.535 1 98.75 84 PRO A C 1
ATOM 656 O O . PRO A 1 84 ? -0.863 -22.266 -5.684 1 98.75 84 PRO A O 1
ATOM 659 N N . GLY A 1 85 ? -0.421 -21.484 -7.754 1 98.88 85 GLY A N 1
ATOM 660 C CA . GLY A 1 85 ? 0.396 -22.641 -8.094 1 98.88 85 GLY A CA 1
ATOM 661 C C . GLY A 1 85 ? 1.703 -22.703 -7.328 1 98.88 85 GLY A C 1
ATOM 662 O O . GLY A 1 85 ? 2.027 -21.781 -6.578 1 98.88 85 GLY A O 1
ATOM 663 N N . PRO A 1 86 ? 2.414 -23.734 -7.559 1 98.88 86 PRO A N 1
ATOM 664 C CA . PRO A 1 86 ? 3.633 -23.938 -6.766 1 98.88 86 PRO A CA 1
ATOM 665 C C . PRO A 1 86 ? 4.688 -22.859 -7.039 1 98.88 86 PRO A C 1
ATOM 667 O O . PRO A 1 86 ? 4.746 -22.312 -8.148 1 98.88 86 PRO A O 1
ATOM 670 N N . PHE A 1 87 ? 5.461 -22.625 -5.961 1 98.94 87 PHE A N 1
ATOM 671 C CA . PHE A 1 87 ? 6.637 -21.766 -6.102 1 98.94 87 PHE A CA 1
ATOM 672 C C . PHE A 1 87 ? 7.766 -22.516 -6.801 1 98.94 87 PHE A C 1
ATOM 674 O O . PHE A 1 87 ? 8.055 -23.672 -6.469 1 98.94 87 PHE A O 1
ATOM 681 N N . ILE A 1 88 ? 8.375 -21.875 -7.812 1 98.88 88 ILE A N 1
ATOM 682 C CA . ILE A 1 88 ? 9.5 -22.453 -8.547 1 98.88 88 ILE A CA 1
ATOM 683 C C . ILE A 1 88 ? 10.766 -21.656 -8.258 1 98.88 88 ILE A C 1
ATOM 685 O O . ILE A 1 88 ? 10.766 -20.422 -8.352 1 98.88 88 ILE A O 1
ATOM 689 N N . ARG A 1 89 ? 11.789 -22.344 -7.875 1 98.75 89 ARG A N 1
ATOM 690 C CA . ARG A 1 89 ? 13.086 -21.703 -7.66 1 98.75 89 ARG A CA 1
ATOM 691 C C . ARG A 1 89 ? 14.133 -22.266 -8.609 1 98.75 89 ARG A C 1
ATOM 693 O O . ARG A 1 89 ? 14.211 -23.484 -8.82 1 98.75 89 ARG A O 1
ATOM 700 N N . ALA A 1 90 ? 14.836 -21.406 -9.258 1 98.38 90 ALA A N 1
ATOM 701 C CA . ALA A 1 90 ? 15.93 -21.75 -10.172 1 98.38 90 ALA A CA 1
ATOM 702 C C . ALA A 1 90 ? 17.016 -20.672 -10.156 1 98.38 90 ALA A C 1
ATOM 704 O O . ALA A 1 90 ? 17.047 -19.828 -9.258 1 98.38 90 ALA A O 1
ATOM 705 N N . ARG A 1 91 ? 17.953 -20.844 -11.055 1 97.5 91 ARG A N 1
ATOM 706 C CA . ARG A 1 91 ? 19.062 -19.891 -11.133 1 97.5 91 ARG A CA 1
ATOM 707 C C . ARG A 1 91 ? 19.328 -19.5 -12.586 1 97.5 91 ARG A C 1
ATOM 709 O O . ARG A 1 91 ? 19.047 -20.266 -13.508 1 97.5 91 ARG A O 1
ATOM 716 N N . VAL A 1 92 ? 19.922 -18.297 -12.664 1 97.81 92 VAL A N 1
ATOM 717 C CA . VAL A 1 92 ? 20.328 -17.891 -14 1 97.81 92 VAL A CA 1
ATOM 718 C C . VAL A 1 92 ? 21.234 -18.953 -14.617 1 97.81 92 VAL A C 1
ATOM 720 O O . VAL A 1 92 ? 22.109 -19.5 -13.945 1 97.81 92 VAL A O 1
ATOM 723 N N . GLY A 1 93 ? 20.984 -19.219 -15.867 1 96.62 93 GLY A N 1
ATOM 724 C CA . GLY A 1 93 ? 21.766 -20.219 -16.578 1 96.62 93 GLY A CA 1
ATOM 725 C C . GLY A 1 93 ? 21.094 -21.594 -16.594 1 96.62 93 GLY A C 1
ATOM 726 O O . GLY A 1 93 ? 21.375 -22.406 -17.469 1 96.62 93 GLY A O 1
ATOM 727 N N . ASP A 1 94 ? 20.25 -21.828 -15.625 1 97.81 94 ASP A N 1
ATOM 728 C CA . ASP A 1 94 ? 19.516 -23.094 -15.633 1 97.81 94 ASP A CA 1
ATOM 729 C C . ASP A 1 94 ? 18.625 -23.203 -16.875 1 97.81 94 ASP A C 1
ATOM 731 O O . ASP A 1 94 ? 18.234 -22.188 -17.453 1 97.81 94 ASP A O 1
ATOM 735 N N . VAL A 1 95 ? 18.406 -24.391 -17.219 1 97.94 95 VAL A N 1
ATOM 736 C CA . VAL A 1 95 ? 17.391 -24.719 -18.219 1 97.94 95 VAL A CA 1
ATOM 737 C C . VAL A 1 95 ? 16.188 -25.359 -17.547 1 97.94 95 VAL A C 1
ATOM 739 O O . VAL A 1 95 ? 16.297 -26.469 -17 1 97.94 95 VAL A O 1
ATOM 742 N N . VAL A 1 96 ? 15.078 -24.688 -17.641 1 98.5 96 VAL A N 1
ATOM 743 C CA . VAL A 1 96 ? 13.852 -25.234 -17.078 1 98.5 96 VAL A CA 1
ATOM 744 C C . VAL A 1 96 ? 13.188 -26.156 -18.109 1 98.5 96 VAL A C 1
ATOM 746 O O . VAL A 1 96 ? 12.883 -25.734 -19.219 1 98.5 96 VAL A O 1
ATOM 749 N N . GLU A 1 97 ? 13.094 -27.359 -17.75 1 97.81 97 GLU A N 1
ATOM 750 C CA . GLU A 1 97 ? 12.273 -28.297 -18.516 1 97.81 97 GLU A CA 1
ATOM 751 C C . GLU A 1 97 ? 10.867 -28.391 -17.938 1 97.81 97 GLU A C 1
ATOM 753 O O . GLU A 1 97 ? 10.633 -29.156 -16.984 1 97.81 97 GLU A O 1
ATOM 758 N N . LEU A 1 98 ? 9.969 -27.719 -18.562 1 98.44 98 LEU A N 1
ATOM 759 C CA . LEU A 1 98 ? 8.594 -27.625 -18.078 1 98.44 98 LEU A CA 1
ATOM 760 C C . LEU A 1 98 ? 7.715 -28.672 -18.75 1 98.44 98 LEU A C 1
ATOM 762 O O . LEU A 1 98 ? 7.641 -28.734 -19.969 1 98.44 98 LEU A O 1
ATOM 766 N N . SER A 1 99 ? 7.129 -29.516 -17.984 1 98.38 99 SER A N 1
ATOM 767 C CA . SER A 1 99 ? 6.129 -30.469 -18.469 1 98.38 99 SER A CA 1
ATOM 768 C C . SER A 1 99 ? 4.738 -30.125 -17.953 1 98.38 99 SER A C 1
ATOM 770 O O . SER A 1 99 ? 4.492 -30.141 -16.75 1 98.38 99 SER A O 1
ATOM 772 N N . LEU A 1 100 ? 3.844 -29.797 -18.875 1 98.69 100 LEU A N 1
ATOM 773 C CA . LEU A 1 100 ? 2.482 -29.438 -18.5 1 98.69 100 LEU A CA 1
ATOM 774 C C . LEU A 1 100 ? 1.493 -30.516 -18.922 1 98.69 100 LEU A C 1
ATOM 776 O O . LEU A 1 100 ? 1.448 -30.906 -20.078 1 98.69 100 LEU A O 1
ATOM 780 N N . THR A 1 101 ? 0.753 -31.031 -17.953 1 98.75 101 THR A N 1
ATOM 781 C CA . THR A 1 101 ? -0.312 -32 -18.203 1 98.75 101 THR A CA 1
ATOM 782 C C . THR A 1 101 ? -1.675 -31.391 -17.875 1 98.75 101 THR A C 1
ATOM 784 O O . THR A 1 101 ? -1.861 -30.828 -16.797 1 98.75 101 THR A O 1
ATOM 787 N N . ASN A 1 102 ? -2.623 -31.5 -18.781 1 98.69 102 ASN A N 1
ATOM 788 C CA . ASN A 1 102 ? -3.957 -30.953 -18.547 1 98.69 102 ASN A CA 1
ATOM 789 C C . ASN A 1 102 ? -4.93 -32.031 -18.078 1 98.69 102 ASN A C 1
ATOM 791 O O . ASN A 1 102 ? -5.301 -32.906 -18.859 1 98.69 102 ASN A O 1
ATOM 795 N N . LYS A 1 103 ? -5.332 -31.969 -16.875 1 98.31 103 LYS A N 1
ATOM 796 C CA . LYS A 1 103 ? -6.305 -32.906 -16.312 1 98.31 103 LYS A CA 1
ATOM 797 C C . LYS A 1 103 ? -7.629 -32.219 -16.016 1 98.31 103 LYS A C 1
ATOM 799 O O . LYS A 1 103 ? -8.422 -32.688 -15.203 1 98.31 103 LYS A O 1
ATOM 804 N N . ASP A 1 104 ? -7.789 -31.016 -16.547 1 96.75 104 ASP A N 1
ATOM 805 C CA . ASP A 1 104 ? -9.055 -30.297 -16.469 1 96.75 104 ASP A CA 1
ATOM 806 C C . ASP A 1 104 ? -10.141 -31.016 -17.266 1 96.75 104 ASP A C 1
ATOM 808 O O . ASP A 1 104 ? -10.117 -31.016 -18.5 1 96.75 104 ASP A O 1
ATOM 812 N N . THR A 1 105 ? -11.172 -31.531 -16.609 1 93.75 105 THR A N 1
ATOM 813 C CA . THR A 1 105 ? -12.18 -32.344 -17.25 1 93.75 105 THR A CA 1
ATOM 814 C C . THR A 1 105 ? -13.273 -31.484 -17.875 1 93.75 105 THR A C 1
ATOM 816 O O . THR A 1 105 ? -14.188 -32 -18.516 1 93.75 105 THR A O 1
ATOM 819 N N . THR A 1 106 ? -13.164 -30.203 -17.594 1 91.62 106 THR A N 1
ATOM 820 C CA . THR A 1 106 ? -14.188 -29.312 -18.141 1 91.62 106 THR A CA 1
ATOM 821 C C . THR A 1 106 ? -13.938 -29.047 -19.609 1 91.62 106 THR A C 1
ATOM 823 O O . THR A 1 106 ? -14.781 -28.469 -20.297 1 91.62 106 THR A O 1
ATOM 826 N N . GLY A 1 107 ? -12.75 -29.422 -20.094 1 91.44 107 GLY A N 1
ATOM 827 C CA . GLY A 1 107 ? -12.477 -29.344 -21.531 1 91.44 107 GLY A CA 1
ATOM 828 C C . GLY A 1 107 ? -11.688 -28.109 -21.906 1 91.44 107 GLY A C 1
ATOM 829 O O . GLY A 1 107 ? -11.359 -27.922 -23.078 1 91.44 107 GLY A O 1
ATOM 830 N N . ASN A 1 108 ? -11.281 -27.266 -20.984 1 95.38 108 ASN A N 1
ATOM 831 C CA . ASN A 1 108 ? -10.492 -26.078 -21.281 1 95.38 108 ASN A CA 1
ATOM 832 C C . ASN A 1 108 ? -9.039 -26.438 -21.578 1 95.38 108 ASN A C 1
ATOM 834 O O . ASN A 1 108 ? -8.43 -27.234 -20.875 1 95.38 108 ASN A O 1
ATOM 838 N N . PRO A 1 109 ? -8.523 -25.906 -22.656 1 97.69 109 PRO A N 1
ATOM 839 C CA . PRO A 1 109 ? -7.074 -25.984 -22.812 1 97.69 109 PRO A CA 1
ATOM 840 C C . PRO A 1 109 ? -6.316 -25.078 -21.844 1 97.69 109 PRO A C 1
ATOM 842 O O . PRO A 1 109 ? -6.875 -24.094 -21.359 1 97.69 109 PRO A O 1
ATOM 845 N N . HIS A 1 110 ? -5.113 -25.438 -21.594 1 98.56 110 HIS A N 1
ATOM 846 C CA . HIS A 1 110 ? -4.258 -24.641 -20.719 1 98.56 110 HIS A CA 1
ATOM 847 C C . HIS A 1 110 ? -2.836 -24.562 -21.266 1 98.56 110 HIS A C 1
ATOM 849 O O . HIS A 1 110 ? -2.465 -25.328 -22.156 1 98.56 110 HIS A O 1
ATOM 855 N N . ASN A 1 111 ? -2.092 -23.594 -20.875 1 98.31 111 ASN A N 1
ATOM 856 C CA . ASN A 1 111 ? -0.682 -23.406 -21.203 1 98.31 111 ASN A CA 1
ATOM 857 C C . ASN A 1 111 ? 0.019 -22.5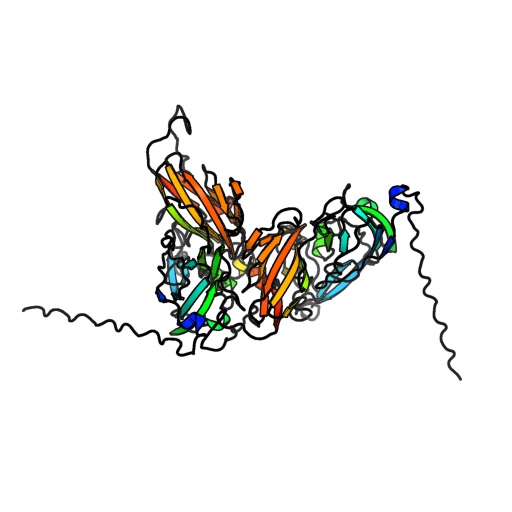31 -20.172 1 98.31 111 ASN A C 1
ATOM 859 O O . ASN A 1 111 ? -0.525 -22.266 -19.094 1 98.31 111 ASN A O 1
ATOM 863 N N . ILE A 1 112 ? 1.297 -22.172 -20.469 1 98.06 112 ILE A N 1
ATOM 864 C CA . ILE A 1 112 ? 2.057 -21.375 -19.516 1 98.06 112 ILE A CA 1
ATOM 865 C C . ILE A 1 112 ? 2.643 -20.156 -20.219 1 98.06 112 ILE A C 1
ATOM 867 O O . ILE A 1 112 ? 3.293 -20.281 -21.25 1 98.06 112 ILE A O 1
ATOM 871 N N . ASP A 1 113 ? 2.338 -19.078 -19.688 1 98.44 113 ASP A N 1
ATOM 872 C CA . ASP A 1 113 ? 3.135 -17.859 -19.875 1 98.44 113 ASP A CA 1
ATOM 873 C C . ASP A 1 113 ? 3.951 -17.547 -18.625 1 98.44 113 ASP A C 1
ATOM 875 O O . ASP A 1 113 ? 3.4 -17.109 -17.609 1 98.44 113 ASP A O 1
ATOM 879 N N . CYS A 1 114 ? 5.207 -17.812 -18.734 1 98.75 114 CYS A N 1
ATOM 880 C CA . CYS A 1 114 ? 6.109 -17.469 -17.656 1 98.75 114 CYS A CA 1
ATOM 881 C C . CYS A 1 114 ? 6.922 -16.219 -17.984 1 98.75 114 CYS A C 1
ATOM 883 O O . CYS A 1 114 ? 7.598 -16.172 -19.016 1 98.75 114 CYS A O 1
ATOM 885 N N . HIS A 1 115 ? 6.91 -15.273 -17.062 1 98.81 115 HIS A N 1
ATOM 886 C CA . HIS A 1 115 ? 7.562 -13.984 -17.297 1 98.81 115 HIS A CA 1
ATOM 887 C C . HIS A 1 115 ? 9.078 -14.109 -17.219 1 98.81 115 HIS A C 1
ATOM 889 O O . HIS A 1 115 ? 9.805 -13.219 -17.656 1 98.81 115 HIS A O 1
ATOM 895 N N . ALA A 1 116 ? 9.602 -15.234 -16.766 1 98.75 116 ALA A N 1
ATOM 896 C CA . ALA A 1 116 ? 11.039 -15.484 -16.703 1 98.75 116 ALA A CA 1
ATOM 897 C C . ALA A 1 116 ? 11.562 -16.031 -18.031 1 98.75 116 ALA A C 1
ATOM 899 O O . ALA A 1 116 ? 12.773 -16.078 -18.25 1 98.75 116 ALA A O 1
ATOM 900 N N . PHE A 1 117 ? 10.688 -16.5 -18.844 1 98.31 117 PHE A N 1
ATOM 901 C CA . PHE A 1 117 ? 11.094 -17.172 -20.062 1 98.31 117 PHE A CA 1
ATOM 902 C C . PHE A 1 117 ? 11.32 -16.156 -21.188 1 98.31 117 PHE A C 1
ATOM 904 O O . PHE A 1 117 ? 10.562 -15.195 -21.328 1 98.31 117 PHE A O 1
ATOM 911 N N . THR A 1 118 ? 12.32 -16.422 -21.969 1 97.75 118 THR A N 1
ATOM 912 C CA . THR A 1 118 ? 12.602 -15.633 -23.156 1 97.75 118 THR A CA 1
ATOM 913 C C . THR A 1 118 ? 12.07 -16.344 -24.406 1 97.75 118 THR A C 1
ATOM 915 O O . THR A 1 118 ? 12.461 -17.469 -24.703 1 97.75 118 THR A O 1
ATOM 918 N N . GLY A 1 119 ? 11.195 -15.695 -25.078 1 96.12 119 GLY A N 1
ATOM 919 C CA . GLY A 1 119 ? 10.609 -16.219 -26.312 1 96.12 119 GLY A CA 1
ATOM 920 C C . GLY A 1 119 ? 9.148 -15.867 -26.469 1 96.12 119 GLY A C 1
ATOM 921 O O . GLY A 1 119 ? 8.508 -15.375 -25.547 1 96.12 119 GLY A O 1
ATOM 922 N N . PRO A 1 120 ? 8.609 -16.125 -27.625 1 95.38 120 PRO A N 1
ATOM 923 C CA . PRO A 1 120 ? 7.234 -15.703 -27.891 1 95.38 120 PRO A CA 1
ATOM 924 C C . PRO A 1 120 ? 6.227 -16.344 -26.938 1 95.38 120 PRO A C 1
ATOM 926 O O . PRO A 1 120 ? 6.32 -17.531 -26.625 1 95.38 120 PRO A O 1
ATOM 929 N N . GLY A 1 121 ? 5.422 -15.555 -26.391 1 95.56 121 GLY A N 1
ATOM 930 C CA . GLY A 1 121 ? 4.32 -16 -25.547 1 95.56 121 GLY A CA 1
ATOM 931 C C . GLY A 1 121 ? 4.762 -16.422 -24.156 1 95.56 121 GLY A C 1
ATOM 932 O O . GLY A 1 121 ? 3.939 -16.828 -23.344 1 95.56 121 GLY A O 1
ATOM 933 N N . GLY A 1 122 ? 6.02 -16.422 -23.891 1 97.5 122 GLY A N 1
ATOM 934 C CA . GLY A 1 122 ? 6.508 -16.891 -22.594 1 97.5 122 GLY A CA 1
ATOM 935 C C . GLY A 1 122 ? 6.383 -18.391 -22.406 1 97.5 122 GLY A C 1
ATOM 936 O O . GLY A 1 122 ? 6.258 -18.859 -21.281 1 97.5 122 GLY A O 1
ATOM 937 N N . GLY A 1 123 ? 6.23 -19.078 -23.5 1 97.25 123 GLY A N 1
ATOM 938 C CA . GLY A 1 123 ? 6.113 -20.516 -23.469 1 97.25 123 GLY A CA 1
ATOM 939 C C . GLY A 1 123 ? 4.73 -21.016 -23.844 1 97.25 123 GLY A C 1
ATOM 940 O O . GLY A 1 123 ? 4.523 -22.219 -24.047 1 97.25 123 GLY A O 1
ATOM 941 N N . ALA A 1 124 ? 3.766 -20.141 -24.078 1 96.5 124 ALA A N 1
ATOM 942 C CA . ALA A 1 124 ? 2.363 -20.516 -24.234 1 96.5 124 ALA A CA 1
ATOM 943 C C . ALA A 1 124 ? 2.172 -21.422 -25.453 1 96.5 124 ALA A C 1
ATOM 945 O O . ALA A 1 124 ? 1.589 -22.5 -25.328 1 96.5 124 ALA A O 1
ATOM 946 N N . ALA A 1 125 ? 2.76 -21.047 -26.547 1 94.5 125 ALA A N 1
ATOM 947 C CA . ALA A 1 125 ? 2.514 -21.766 -27.797 1 94.5 125 ALA A CA 1
ATOM 948 C C . ALA A 1 125 ? 3.064 -23.188 -27.719 1 94.5 125 ALA A C 1
ATOM 950 O O . ALA A 1 125 ? 2.48 -24.109 -28.281 1 94.5 125 ALA A O 1
ATOM 951 N N . VAL A 1 126 ? 4.117 -23.391 -27 1 96.62 126 VAL A N 1
ATOM 952 C CA . VAL A 1 126 ? 4.793 -24.688 -27.016 1 96.62 126 VAL A CA 1
ATOM 953 C C . VAL A 1 126 ? 4.348 -25.516 -25.828 1 96.62 126 VAL A C 1
ATOM 955 O O . VAL A 1 126 ? 4.742 -26.672 -25.688 1 96.62 126 VAL A O 1
ATOM 958 N N . THR A 1 127 ? 3.469 -24.938 -25 1 97.62 127 THR A N 1
ATOM 959 C CA . THR A 1 127 ? 3.006 -25.688 -23.828 1 97.62 127 THR A CA 1
ATOM 960 C C . THR A 1 127 ? 1.485 -25.828 -23.844 1 97.62 127 THR A C 1
ATOM 962 O O . THR A 1 127 ? 0.885 -26.234 -22.859 1 97.62 127 THR A O 1
ATOM 965 N N . THR A 1 128 ? 0.816 -25.453 -24.938 1 98.12 128 THR A N 1
ATOM 966 C CA . THR A 1 128 ? -0.636 -25.578 -25 1 98.12 128 THR A CA 1
ATOM 967 C C . THR A 1 128 ? -1.055 -27.047 -25.016 1 98.12 128 THR A C 1
ATOM 969 O O . THR A 1 128 ? -0.602 -27.812 -25.859 1 98.12 128 THR A O 1
ATOM 972 N N . VAL A 1 129 ? -1.909 -27.406 -24.109 1 98.38 129 VAL A N 1
ATOM 973 C CA . VAL A 1 129 ? -2.33 -28.797 -23.984 1 98.38 129 VAL A CA 1
ATOM 974 C C . VAL A 1 129 ? -3.852 -28.859 -23.875 1 98.38 129 VAL A C 1
ATOM 976 O O . VAL A 1 129 ? -4.477 -28.016 -23.219 1 98.38 129 VAL A O 1
ATOM 979 N N . GLU A 1 130 ? -4.363 -29.859 -24.531 1 97.69 130 GLU A N 1
ATOM 980 C CA . GLU A 1 130 ? -5.758 -30.25 -24.359 1 97.69 130 GLU A CA 1
ATOM 981 C C . GLU A 1 130 ? -5.914 -31.266 -23.234 1 97.69 130 GLU A C 1
ATOM 983 O O . GLU A 1 130 ? -4.922 -31.703 -22.656 1 97.69 130 GLU A O 1
ATOM 988 N N . GLU A 1 131 ? -7.168 -31.547 -22.953 1 97.38 131 GLU A N 1
ATOM 989 C CA . GLU A 1 131 ? -7.449 -32.469 -21.875 1 97.38 131 GLU A CA 1
ATOM 990 C C . GLU A 1 131 ? -6.648 -33.781 -22.047 1 97.38 131 GLU A C 1
ATOM 992 O O . GLU A 1 131 ? -6.598 -34.344 -23.141 1 97.38 131 GLU A O 1
ATOM 997 N N . ASN A 1 132 ? -5.98 -34.219 -21.062 1 97.5 132 ASN A N 1
ATOM 998 C CA . ASN A 1 132 ? -5.215 -35.438 -20.922 1 97.5 132 ASN A CA 1
ATOM 999 C C . ASN A 1 132 ? -3.965 -35.438 -21.797 1 97.5 132 ASN A C 1
ATOM 1001 O O . ASN A 1 132 ? -3.326 -36.469 -21.984 1 97.5 132 ASN A O 1
ATOM 1005 N N . GLU A 1 133 ? -3.627 -34.344 -22.297 1 98.06 133 GLU A N 1
ATOM 1006 C CA . GLU A 1 133 ? -2.391 -34.188 -23.062 1 98.06 133 GLU A CA 1
ATOM 1007 C C . GLU A 1 133 ? -1.255 -33.688 -22.172 1 98.06 133 GLU A C 1
ATOM 1009 O O . GLU A 1 133 ? -1.497 -33 -21.172 1 98.06 133 GLU A O 1
ATOM 1014 N N . THR A 1 134 ? -0.049 -34.062 -22.516 1 98.31 134 THR A N 1
ATOM 1015 C CA . THR A 1 134 ? 1.166 -33.562 -21.891 1 98.31 134 THR A CA 1
ATOM 1016 C C . THR A 1 134 ? 2.125 -33.031 -22.938 1 98.31 134 THR A C 1
ATOM 1018 O O . THR A 1 134 ? 2.338 -33.656 -23.984 1 98.31 134 THR A O 1
ATOM 1021 N N . LYS A 1 135 ? 2.646 -31.891 -22.688 1 98.12 135 LYS A N 1
ATOM 1022 C CA . LYS A 1 135 ? 3.721 -31.328 -23.5 1 98.12 135 LYS A CA 1
ATOM 1023 C C . LYS A 1 135 ? 4.895 -30.875 -22.625 1 98.12 135 LYS A C 1
ATOM 1025 O O . LYS A 1 135 ? 4.699 -30.438 -21.5 1 98.12 135 LYS A O 1
ATOM 1030 N N . THR A 1 136 ? 6.055 -31.031 -23.172 1 97.5 136 THR A N 1
ATOM 1031 C CA . THR A 1 136 ? 7.285 -30.641 -22.5 1 97.5 136 THR A CA 1
ATOM 1032 C C . THR A 1 136 ? 8.086 -29.672 -23.375 1 97.5 136 THR A C 1
ATOM 1034 O O . THR A 1 136 ? 8.188 -29.859 -24.578 1 97.5 136 THR A O 1
ATOM 1037 N N . ALA A 1 137 ? 8.586 -28.641 -22.734 1 96.62 137 ALA A N 1
ATOM 1038 C CA . ALA A 1 137 ? 9.43 -27.656 -23.406 1 96.62 137 ALA A CA 1
ATOM 1039 C C . ALA A 1 137 ? 10.555 -27.188 -22.5 1 96.62 137 ALA A C 1
ATOM 1041 O O . ALA A 1 137 ? 10.484 -27.344 -21.281 1 96.62 137 ALA A O 1
ATOM 1042 N N . ARG A 1 138 ? 11.586 -26.641 -23.109 1 96.69 138 ARG A N 1
ATOM 1043 C CA . ARG A 1 138 ? 12.75 -26.188 -22.359 1 96.69 138 ARG A CA 1
ATOM 1044 C C . ARG A 1 138 ? 12.977 -24.688 -22.562 1 96.69 138 ARG A C 1
ATOM 1046 O O . ARG A 1 138 ? 12.812 -24.172 -23.672 1 96.69 138 ARG A O 1
ATOM 1053 N N . PHE A 1 139 ? 13.383 -24.031 -21.469 1 97.44 139 PHE A N 1
ATOM 1054 C CA . PHE A 1 139 ? 13.633 -22.594 -21.469 1 97.44 139 PHE A CA 1
ATOM 1055 C C . PHE A 1 139 ? 14.891 -22.266 -20.672 1 97.44 139 PHE A C 1
ATOM 1057 O O . PHE A 1 139 ? 14.977 -22.578 -19.484 1 97.44 139 PHE A O 1
ATOM 1064 N N . LYS A 1 140 ? 15.789 -21.641 -21.312 1 97.31 140 LYS A N 1
ATOM 1065 C CA . LYS A 1 140 ? 16.953 -21.156 -20.578 1 97.31 140 LYS A CA 1
ATOM 1066 C C . LYS A 1 140 ? 16.656 -19.859 -19.844 1 97.31 140 LYS A C 1
ATOM 1068 O O . LYS A 1 140 ? 16.078 -18.938 -20.406 1 97.31 140 LYS A O 1
ATOM 1073 N N . LEU A 1 141 ? 17.062 -19.828 -18.609 1 98.31 141 LEU A N 1
ATOM 1074 C CA . LEU A 1 141 ? 16.859 -18.609 -17.812 1 98.31 141 LEU A CA 1
ATOM 1075 C C . LEU A 1 141 ? 18.031 -17.656 -17.984 1 98.31 141 LEU A C 1
ATOM 1077 O O . LEU A 1 141 ? 19.156 -17.969 -17.625 1 98.31 141 LEU A O 1
ATOM 1081 N N . LEU A 1 142 ? 17.672 -16.406 -18.484 1 97.94 142 LEU A N 1
ATOM 1082 C CA . LEU A 1 142 ? 18.719 -15.461 -18.875 1 97.94 142 LEU A CA 1
ATOM 1083 C C . LEU A 1 142 ? 18.812 -14.305 -17.875 1 97.94 142 LEU A C 1
ATOM 1085 O O . LEU A 1 142 ? 19.844 -13.648 -17.766 1 97.94 142 LEU A O 1
ATOM 1089 N N . TYR A 1 143 ? 17.766 -14.008 -17.141 1 98.12 143 TYR A N 1
ATOM 1090 C CA . TYR A 1 143 ? 17.703 -12.844 -16.281 1 98.12 143 TYR A CA 1
ATOM 1091 C C . TYR A 1 143 ? 17.219 -13.227 -14.883 1 98.12 143 TYR A C 1
ATOM 1093 O O . TYR A 1 143 ? 16.234 -13.938 -14.734 1 98.12 143 TYR A O 1
ATOM 1101 N N . PRO A 1 144 ? 17.938 -12.82 -13.875 1 98.5 144 PRO A N 1
ATOM 1102 C CA . PRO A 1 144 ? 17.484 -13.062 -12.508 1 98.5 144 PRO A CA 1
ATOM 1103 C C . PRO A 1 144 ? 16.328 -12.148 -12.102 1 98.5 144 PRO A C 1
ATOM 1105 O O . PRO A 1 144 ? 16.125 -11.094 -12.711 1 98.5 144 PRO A O 1
ATOM 1108 N N . GLY A 1 145 ? 15.586 -12.555 -11.086 1 98.75 145 GLY A N 1
ATOM 1109 C CA . GLY A 1 145 ? 14.469 -11.773 -10.57 1 98.75 145 GLY A CA 1
ATOM 1110 C C . GLY A 1 145 ? 13.328 -12.617 -10.055 1 98.75 145 GLY A C 1
ATOM 1111 O O . GLY A 1 145 ? 13.438 -13.844 -10 1 98.75 145 GLY A O 1
ATOM 1112 N N . LEU A 1 146 ? 12.305 -12.016 -9.586 1 98.94 146 LEU A N 1
ATOM 1113 C CA . LEU A 1 146 ? 11.047 -12.656 -9.203 1 98.94 146 LEU A CA 1
ATOM 1114 C C . LEU A 1 146 ? 9.984 -12.445 -10.281 1 98.94 146 LEU A C 1
ATOM 1116 O O . LEU A 1 146 ? 9.633 -11.305 -10.602 1 98.94 146 LEU A O 1
ATOM 1120 N N . TYR A 1 147 ? 9.453 -13.562 -10.773 1 98.94 147 TYR A N 1
ATOM 1121 C CA . TYR A 1 147 ? 8.594 -13.492 -11.953 1 98.94 147 TYR A CA 1
ATOM 1122 C C . TYR A 1 147 ? 7.266 -14.195 -11.703 1 98.94 147 TYR A C 1
ATOM 1124 O O . TYR A 1 147 ? 7.215 -15.211 -11.016 1 98.94 147 TYR A O 1
ATOM 1132 N N . VAL A 1 148 ? 6.266 -13.625 -12.359 1 98.88 148 VAL A N 1
ATOM 1133 C CA . VAL A 1 148 ? 4.953 -14.258 -12.367 1 98.88 148 VAL A CA 1
ATOM 1134 C C . VAL A 1 148 ? 4.875 -15.273 -13.508 1 98.88 148 VAL A C 1
ATOM 1136 O O . VAL A 1 148 ? 5.387 -15.023 -14.602 1 98.88 148 VAL A O 1
ATOM 1139 N N . TYR A 1 149 ? 4.293 -16.406 -13.266 1 98.88 149 TYR A N 1
ATOM 1140 C CA . TYR A 1 149 ? 3.811 -17.266 -14.344 1 98.88 149 TYR A CA 1
ATOM 1141 C C . TYR A 1 149 ? 2.309 -17.5 -14.234 1 98.88 149 TYR A C 1
ATOM 1143 O O . TYR A 1 149 ? 1.746 -17.438 -13.141 1 98.88 149 TYR A O 1
ATOM 1151 N N . HIS A 1 150 ? 1.663 -17.656 -15.375 1 98.81 150 HIS A N 1
ATOM 1152 C CA . HIS A 1 150 ? 0.222 -17.891 -15.391 1 98.81 150 HIS A CA 1
ATOM 1153 C C . HIS A 1 150 ? -0.21 -18.578 -16.688 1 98.81 150 HIS A C 1
ATOM 1155 O O . HIS A 1 150 ? 0.59 -18.734 -17.609 1 98.81 150 HIS A O 1
ATOM 1161 N N . CYS A 1 151 ? -1.412 -19.047 -16.641 1 98.69 151 CYS A N 1
ATOM 1162 C CA . CYS A 1 151 ? -1.993 -19.578 -17.875 1 98.69 151 CYS A CA 1
ATOM 1163 C C . CYS A 1 151 ? -2.35 -18.438 -18.828 1 98.69 151 CYS A C 1
ATOM 1165 O O . CYS A 1 151 ? -2.863 -17.406 -18.406 1 98.69 151 CYS A O 1
ATOM 1167 N N . ALA A 1 152 ? -2.088 -18.672 -20.094 1 97.56 152 ALA A N 1
ATOM 1168 C CA . ALA A 1 152 ? -2.355 -17.656 -21.125 1 97.56 152 ALA A CA 1
ATOM 1169 C C . ALA A 1 152 ? -3.273 -18.203 -22.203 1 97.56 152 ALA A C 1
ATOM 1171 O O . ALA A 1 152 ? -3.27 -17.719 -23.344 1 97.56 152 ALA A O 1
ATOM 1172 N N . ALA A 1 153 ? -3.928 -19.25 -21.859 1 95.31 153 ALA A N 1
ATOM 1173 C CA . ALA A 1 153 ? -4.945 -19.734 -22.781 1 95.31 153 ALA A CA 1
ATOM 1174 C C . ALA A 1 153 ? -6.137 -18.781 -22.844 1 95.31 153 ALA A C 1
ATOM 1176 O O . ALA A 1 153 ? -6.348 -17.984 -21.922 1 95.31 153 ALA A O 1
ATOM 1177 N N . ALA A 1 154 ? -6.852 -18.875 -23.922 1 91.75 154 ALA A N 1
ATOM 1178 C CA . ALA A 1 154 ? -8 -17.984 -24.094 1 91.75 154 ALA A CA 1
ATOM 1179 C C . ALA A 1 154 ? -9.203 -18.5 -23.297 1 91.75 154 ALA A C 1
ATOM 1181 O O . ALA A 1 154 ? -9.477 -19.688 -23.281 1 91.75 154 ALA A O 1
ATOM 1182 N N . PRO A 1 155 ? -10 -17.547 -22.75 1 93.38 155 PRO A N 1
ATOM 1183 C CA . PRO A 1 155 ? -9.742 -16.125 -22.484 1 93.38 155 PRO A CA 1
ATOM 1184 C C . PRO A 1 155 ? -8.766 -15.906 -21.328 1 93.38 155 PRO A C 1
ATOM 1186 O O . PRO A 1 155 ? -9.055 -16.281 -20.188 1 93.38 155 PRO A O 1
ATOM 1189 N N . VAL A 1 156 ? -7.723 -15.234 -21.516 1 92.31 156 VAL A N 1
ATOM 1190 C CA . VAL A 1 156 ? -6.566 -15.148 -20.641 1 92.31 156 VAL A CA 1
ATOM 1191 C C . VAL A 1 156 ? -7 -14.625 -19.266 1 92.31 156 VAL A C 1
ATOM 1193 O O . VAL A 1 156 ? -6.672 -15.227 -18.234 1 92.31 156 VAL A O 1
ATOM 1196 N N . PRO A 1 157 ? -7.828 -13.547 -19.219 1 95.62 157 PRO A N 1
ATOM 1197 C CA . PRO A 1 157 ? -8.156 -13.016 -17.906 1 95.62 157 PRO A CA 1
ATOM 1198 C C . PRO A 1 157 ? -8.969 -13.992 -17.062 1 95.62 157 PRO A C 1
ATOM 1200 O O . PRO A 1 157 ? -8.844 -14.008 -15.828 1 95.62 157 PRO A O 1
ATOM 1203 N N . VAL A 1 158 ? -9.711 -14.867 -17.688 1 96.31 158 VAL A N 1
ATOM 1204 C CA . VAL A 1 158 ? -10.547 -15.836 -16.984 1 96.31 158 VAL A CA 1
ATOM 1205 C C . VAL A 1 158 ? -9.656 -16.875 -16.281 1 96.31 158 VAL A C 1
ATOM 1207 O O . VAL A 1 158 ? -9.898 -17.219 -15.133 1 96.31 158 VAL A O 1
ATOM 1210 N N . HIS A 1 159 ? -8.641 -17.344 -16.984 1 98.19 159 HIS A N 1
ATOM 1211 C CA . HIS A 1 159 ? -7.738 -18.359 -16.438 1 98.19 159 HIS A CA 1
ATOM 1212 C C . HIS A 1 159 ? -6.996 -17.812 -15.219 1 98.19 159 HIS A C 1
ATOM 1214 O O . HIS A 1 159 ? -6.871 -18.5 -14.203 1 98.19 159 HIS A O 1
ATOM 1220 N N . ILE A 1 160 ? -6.594 -16.562 -15.297 1 98.31 160 ILE A N 1
ATOM 1221 C CA . ILE A 1 160 ? -5.902 -15.93 -14.18 1 98.31 160 ILE A CA 1
ATOM 1222 C C . ILE A 1 160 ? -6.883 -15.68 -13.039 1 98.31 160 ILE A C 1
ATOM 1224 O O . ILE A 1 160 ? -6.594 -15.992 -11.883 1 98.31 160 ILE A O 1
ATOM 1228 N N . ALA A 1 161 ? -8.078 -15.148 -13.375 1 98.44 161 ALA A N 1
ATOM 1229 C CA . ALA A 1 161 ? -9.07 -14.797 -12.367 1 98.44 161 ALA A CA 1
ATOM 1230 C C . ALA A 1 161 ? -9.492 -16.016 -11.562 1 98.44 161 ALA A C 1
ATOM 1232 O O . ALA A 1 161 ? -9.797 -15.906 -10.375 1 98.44 161 ALA A O 1
ATOM 1233 N N . ASN A 1 162 ? -9.43 -17.172 -12.203 1 98.38 162 ASN A N 1
ATOM 1234 C CA . ASN A 1 162 ? -9.914 -18.359 -11.531 1 98.38 162 ASN A CA 1
ATOM 1235 C C . ASN A 1 162 ? -8.789 -19.062 -10.766 1 98.38 162 ASN A C 1
ATOM 1237 O O . ASN A 1 162 ? -9.031 -20.078 -10.102 1 98.38 162 ASN A O 1
ATOM 1241 N N . GLY A 1 163 ? -7.504 -18.625 -10.922 1 98.62 163 GLY A N 1
ATOM 1242 C CA . GLY A 1 163 ? -6.539 -19.109 -9.953 1 98.62 163 GLY A CA 1
ATOM 1243 C C . GLY A 1 163 ? -5.254 -19.609 -10.586 1 98.62 163 GLY A C 1
ATOM 1244 O O . GLY A 1 163 ? -4.355 -20.094 -9.891 1 98.62 163 GLY A O 1
ATOM 1245 N N . MET A 1 164 ? -5.09 -19.453 -11.891 1 98.69 164 MET A N 1
ATOM 1246 C CA . MET A 1 164 ? -3.955 -20.078 -12.562 1 98.69 164 MET A CA 1
ATOM 1247 C C . MET A 1 164 ? -2.771 -19.125 -12.648 1 98.69 164 MET A C 1
ATOM 1249 O O . MET A 1 164 ? -2.465 -18.594 -13.719 1 98.69 164 MET A O 1
ATOM 1253 N N . TYR A 1 165 ? -2.076 -19.031 -11.562 1 98.88 165 TYR A N 1
ATOM 1254 C CA . TYR A 1 165 ? -0.904 -18.172 -11.453 1 98.88 165 TYR A CA 1
ATOM 1255 C C . TYR A 1 165 ? 0.049 -18.672 -10.375 1 98.88 165 TYR A C 1
ATOM 1257 O O . TYR A 1 165 ? -0.347 -19.453 -9.508 1 98.88 165 TYR A O 1
ATOM 1265 N N . GLY A 1 166 ? 1.272 -18.234 -10.43 1 98.88 166 GLY A N 1
ATOM 1266 C CA . GLY A 1 166 ? 2.309 -18.516 -9.453 1 98.88 166 GLY A CA 1
ATOM 1267 C C . GLY A 1 166 ? 3.545 -17.656 -9.617 1 98.88 166 GLY A C 1
ATOM 1268 O O . GLY A 1 166 ? 3.545 -16.703 -10.406 1 98.88 166 GLY A O 1
ATOM 1269 N N . LEU A 1 167 ? 4.578 -18 -8.758 1 98.94 167 LEU A N 1
ATOM 1270 C CA . LEU A 1 167 ? 5.82 -17.234 -8.797 1 98.94 167 LEU A CA 1
ATOM 1271 C C . LEU A 1 167 ? 7.008 -18.141 -9.102 1 98.94 167 LEU A C 1
ATOM 1273 O O . LEU A 1 167 ? 7.039 -19.297 -8.664 1 98.94 167 LEU A O 1
ATOM 1277 N N . MET A 1 168 ? 7.914 -17.578 -9.781 1 98.88 168 MET A N 1
ATOM 1278 C CA . MET A 1 168 ? 9.234 -18.172 -9.984 1 98.88 168 MET A CA 1
ATOM 1279 C C . MET A 1 168 ? 10.336 -17.203 -9.562 1 98.88 168 MET A C 1
ATOM 1281 O O . MET A 1 168 ? 10.359 -16.047 -10.016 1 98.88 168 MET A O 1
ATOM 1285 N N . TYR A 1 169 ? 11.18 -17.672 -8.695 1 98.94 169 TYR A N 1
ATOM 1286 C CA . TYR A 1 169 ? 12.367 -16.891 -8.352 1 98.94 169 TYR A CA 1
ATOM 1287 C C . TYR A 1 169 ? 13.602 -17.422 -9.055 1 98.94 169 TYR A C 1
ATOM 1289 O O . TYR A 1 169 ? 13.945 -18.594 -8.914 1 98.94 169 TYR A O 1
ATOM 1297 N N . VAL A 1 170 ? 14.18 -16.578 -9.867 1 98.81 170 VAL A N 1
ATOM 1298 C CA . VAL A 1 170 ? 15.43 -16.906 -10.539 1 98.81 170 VAL A CA 1
ATOM 1299 C C . VAL A 1 170 ? 16.594 -16.234 -9.812 1 98.81 170 VAL A C 1
ATOM 1301 O O . VAL A 1 170 ? 16.828 -15.031 -9.961 1 98.81 170 VAL A O 1
ATOM 1304 N N . GLN A 1 171 ? 17.359 -17.062 -9.094 1 98.44 171 GLN A N 1
ATOM 1305 C CA . GLN A 1 171 ? 18.5 -16.547 -8.352 1 98.44 171 GLN A CA 1
ATOM 1306 C C . GLN A 1 171 ? 19.578 -16.031 -9.305 1 98.44 171 GLN A C 1
ATOM 1308 O O . GLN A 1 171 ? 19.797 -16.594 -10.375 1 98.44 171 GLN A O 1
ATOM 1313 N N . PRO A 1 172 ? 20.234 -14.914 -8.875 1 97.25 172 PRO A N 1
ATOM 1314 C CA . PRO A 1 172 ? 21.344 -14.438 -9.695 1 97.25 172 PRO A CA 1
ATOM 1315 C C . PRO A 1 172 ? 22.531 -15.406 -9.711 1 97.25 172 PRO A C 1
ATOM 1317 O O . PRO A 1 172 ? 22.625 -16.266 -8.828 1 97.25 172 PRO A O 1
ATOM 1320 N N . GLU A 1 173 ? 23.375 -15.195 -10.695 1 89.5 173 GLU A N 1
ATOM 1321 C CA . GLU A 1 173 ? 24.547 -16.062 -10.859 1 89.5 173 GLU A CA 1
ATOM 1322 C C . GLU A 1 173 ? 25.531 -15.859 -9.719 1 89.5 173 GLU A C 1
ATOM 1324 O O . GLU A 1 173 ? 26.109 -16.828 -9.211 1 89.5 173 GLU A O 1
ATOM 1329 N N . LYS A 1 174 ? 25.688 -14.562 -9.492 1 85.81 174 LYS A N 1
ATOM 1330 C CA . LYS A 1 174 ? 26.625 -14.211 -8.422 1 85.81 174 LYS A CA 1
ATOM 1331 C C . LYS A 1 174 ? 25.938 -13.375 -7.348 1 85.81 174 LYS A C 1
ATOM 1333 O O . LYS A 1 174 ? 25.062 -12.57 -7.652 1 85.81 174 LYS A O 1
ATOM 1338 N N . GLU A 1 175 ? 26.297 -13.625 -6.059 1 85.38 175 GLU A N 1
ATOM 1339 C CA . GLU A 1 175 ? 25.875 -12.805 -4.922 1 85.38 175 GLU A CA 1
ATOM 1340 C C . GLU A 1 175 ? 24.344 -12.758 -4.816 1 85.38 175 GLU A C 1
ATOM 1342 O O . GLU A 1 175 ? 23.734 -11.734 -5.125 1 85.38 175 GLU A O 1
ATOM 1347 N N . ASP A 1 176 ? 23.734 -13.727 -4.445 1 91.38 176 ASP A N 1
ATOM 1348 C CA . ASP A 1 176 ? 22.297 -13.734 -4.195 1 91.38 176 ASP A CA 1
ATOM 1349 C C . ASP A 1 176 ? 21.938 -12.797 -3.051 1 91.38 176 ASP A C 1
ATOM 1351 O O . ASP A 1 176 ? 22.812 -12.156 -2.465 1 91.38 176 ASP A O 1
ATOM 1355 N N . LEU A 1 177 ? 20.656 -12.656 -2.867 1 96.5 177 LEU A N 1
ATOM 1356 C CA . LEU A 1 177 ? 20.156 -11.844 -1.764 1 96.5 177 LEU A CA 1
ATOM 1357 C C . LEU A 1 177 ? 20.75 -12.312 -0.436 1 96.5 177 LEU A C 1
ATOM 1359 O O . LEU A 1 177 ? 20.984 -13.508 -0.249 1 96.5 177 LEU A O 1
ATOM 1363 N N . PRO A 1 178 ? 21.016 -11.352 0.48 1 96.5 178 PRO A N 1
ATOM 1364 C CA . PRO A 1 178 ? 21.484 -11.781 1.801 1 96.5 178 PRO A CA 1
ATOM 1365 C C . PRO A 1 178 ? 20.531 -12.789 2.457 1 96.5 178 PRO A C 1
ATOM 1367 O O . PRO A 1 178 ? 19.312 -12.672 2.316 1 96.5 178 PRO A O 1
ATOM 1370 N N . PRO A 1 179 ? 21.109 -13.789 3.156 1 96.75 179 PRO A N 1
ATOM 1371 C CA . PRO A 1 179 ? 20.234 -14.781 3.805 1 96.75 179 PRO A CA 1
ATOM 1372 C C . PRO A 1 179 ? 19.328 -14.164 4.863 1 96.75 179 PRO A C 1
ATOM 1374 O O . PRO A 1 179 ? 19.688 -13.172 5.496 1 96.75 179 PRO A O 1
ATOM 1377 N N . VAL A 1 180 ? 18.188 -14.734 5.051 1 98.5 180 VAL A N 1
ATOM 1378 C CA . VAL A 1 180 ? 17.234 -14.367 6.086 1 98.5 180 VAL A CA 1
ATOM 1379 C C . VAL A 1 180 ? 16.812 -15.602 6.867 1 98.5 180 VAL A C 1
ATOM 1381 O O . VAL A 1 180 ? 17.062 -16.734 6.434 1 98.5 180 VAL A O 1
ATOM 1384 N N . ASP A 1 181 ? 16.125 -15.391 8.016 1 98.56 181 ASP A N 1
ATOM 1385 C CA . ASP A 1 181 ? 15.719 -16.5 8.875 1 98.56 181 ASP A CA 1
ATOM 1386 C C . ASP A 1 181 ? 14.492 -17.219 8.312 1 98.56 181 ASP A C 1
ATOM 1388 O O . ASP A 1 181 ? 14.336 -18.422 8.484 1 98.56 181 ASP A O 1
ATOM 1392 N N . LYS A 1 182 ? 13.578 -16.469 7.723 1 98.75 182 LYS A N 1
ATOM 1393 C CA . LYS A 1 182 ? 12.352 -17.031 7.16 1 98.75 182 LYS A CA 1
ATOM 1394 C C . LYS A 1 182 ? 12.078 -16.469 5.77 1 98.75 182 LYS A C 1
ATOM 1396 O O . LYS A 1 182 ? 12.297 -15.273 5.52 1 98.75 182 LYS A O 1
ATOM 1401 N N . GLU A 1 183 ? 11.641 -17.328 4.867 1 98.81 183 GLU A N 1
ATOM 1402 C CA . GLU A 1 183 ? 11.148 -16.938 3.551 1 98.81 183 GLU A CA 1
ATOM 1403 C C . GLU A 1 183 ? 9.695 -17.375 3.359 1 98.81 183 GLU A C 1
ATOM 1405 O O . GLU A 1 183 ? 9.32 -18.484 3.721 1 98.81 183 GLU A O 1
ATOM 1410 N N . TYR A 1 184 ? 8.898 -16.453 2.766 1 98.94 184 TYR A N 1
ATOM 1411 C CA . TYR A 1 184 ? 7.492 -16.797 2.553 1 98.94 184 TYR A CA 1
ATOM 1412 C C . TYR A 1 184 ? 7.055 -16.422 1.14 1 98.94 184 TYR A C 1
ATOM 1414 O O . TYR A 1 184 ? 7.57 -15.477 0.546 1 98.94 184 TYR A O 1
ATOM 1422 N N . TYR A 1 185 ? 6.125 -17.234 0.653 1 98.94 185 TYR A N 1
ATOM 1423 C CA . TYR A 1 185 ? 5.453 -17.109 -0.635 1 98.94 185 TYR A CA 1
ATOM 1424 C C . TYR A 1 185 ? 4.059 -16.516 -0.463 1 98.94 185 TYR A C 1
ATOM 1426 O O . TYR A 1 185 ? 3.182 -17.141 0.132 1 98.94 185 TYR A O 1
ATOM 1434 N N . VAL A 1 186 ? 3.814 -15.195 -0.952 1 98.94 186 VAL A N 1
ATOM 1435 C CA . VAL A 1 186 ? 2.51 -14.555 -0.857 1 98.94 186 VAL A CA 1
ATOM 1436 C C . VAL A 1 186 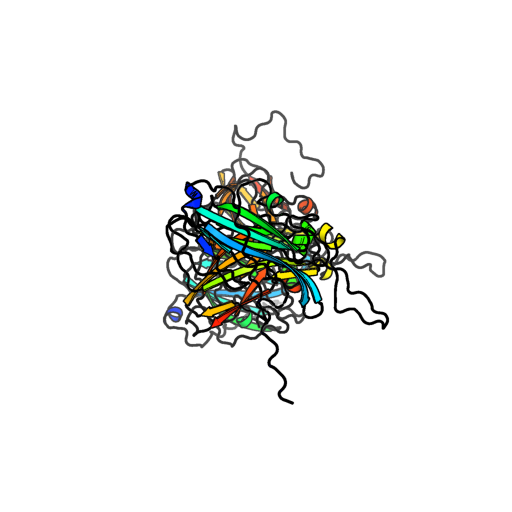? 2.113 -13.984 -2.217 1 98.94 186 VAL A C 1
ATOM 1438 O O . VAL A 1 186 ? 2.857 -13.195 -2.811 1 98.94 186 VAL A O 1
ATOM 1441 N N . MET A 1 187 ? 0.928 -14.312 -2.719 1 98.81 187 MET A N 1
ATOM 1442 C CA . MET A 1 187 ? 0.395 -13.734 -3.951 1 98.81 187 MET A CA 1
ATOM 1443 C C . MET A 1 187 ? -0.992 -13.141 -3.721 1 98.81 187 MET A C 1
ATOM 1445 O O . MET A 1 187 ? -1.854 -13.789 -3.123 1 98.81 187 MET A O 1
ATOM 1449 N N . GLN A 1 188 ? -1.146 -11.953 -4.137 1 98.88 188 GLN A N 1
ATOM 1450 C CA . GLN A 1 188 ? -2.471 -11.336 -4.145 1 98.88 188 GLN A CA 1
ATOM 1451 C C . GLN A 1 188 ? -3.184 -11.594 -5.469 1 98.88 188 GLN A C 1
ATOM 1453 O O . GLN A 1 188 ? -2.555 -11.586 -6.531 1 98.88 188 GLN A O 1
ATOM 1458 N N . SER A 1 189 ? -4.496 -11.797 -5.379 1 98.75 189 SER A N 1
ATOM 1459 C CA . SER A 1 189 ? -5.32 -11.906 -6.578 1 98.75 189 SER A CA 1
ATOM 1460 C C . SER A 1 189 ? -6.762 -11.492 -6.301 1 98.75 189 SER A C 1
ATOM 1462 O O . SER A 1 189 ? -7.125 -11.227 -5.152 1 98.75 189 SER A O 1
ATOM 1464 N N . GLU A 1 190 ? -7.504 -11.398 -7.395 1 98.56 190 GLU A N 1
ATOM 1465 C CA . GLU A 1 190 ? -8.93 -11.07 -7.348 1 98.56 190 GLU A CA 1
ATOM 1466 C C . GLU A 1 190 ? -9.773 -12.25 -7.816 1 98.56 190 GLU A C 1
ATOM 1468 O O . GLU A 1 190 ? -9.383 -12.977 -8.727 1 98.56 190 GLU A O 1
ATOM 1473 N N . PHE A 1 191 ? -10.938 -12.344 -7.211 1 98.56 191 PHE A N 1
ATOM 1474 C CA . PHE A 1 191 ? -11.953 -13.281 -7.676 1 98.56 191 PHE A CA 1
ATOM 1475 C C . PHE A 1 191 ? -13.234 -12.547 -8.047 1 98.56 191 PHE A C 1
ATOM 1477 O O . PHE A 1 191 ? -13.695 -11.672 -7.312 1 98.56 191 PHE A O 1
ATOM 1484 N N . TYR A 1 192 ? -13.734 -12.867 -9.164 1 98.19 192 TYR A N 1
ATOM 1485 C CA . TYR A 1 192 ? -14.953 -12.281 -9.719 1 98.19 192 TYR A CA 1
ATOM 1486 C C . TYR A 1 192 ? -16.062 -13.32 -9.781 1 98.19 192 TYR A C 1
ATOM 1488 O O . TYR A 1 192 ? -15.938 -14.336 -10.469 1 98.19 192 TYR A O 1
ATOM 1496 N N . HIS A 1 193 ? -17.125 -13.086 -9.031 1 97.75 193 HIS A N 1
ATOM 1497 C CA . HIS A 1 193 ? -18.219 -14.062 -9.109 1 97.75 193 HIS A CA 1
ATOM 1498 C C . HIS A 1 193 ? -19.578 -13.383 -9.133 1 97.75 193 HIS A C 1
ATOM 1500 O O . HIS A 1 193 ? -19.703 -12.227 -8.727 1 97.75 193 HIS A O 1
ATOM 1506 N N . GLU A 1 194 ? -20.531 -14.047 -9.672 1 97.31 194 GLU A N 1
ATOM 1507 C CA . GLU A 1 194 ? -21.922 -13.617 -9.641 1 97.31 194 GLU A CA 1
ATOM 1508 C C . GLU A 1 194 ? -22.516 -13.734 -8.242 1 97.31 194 GLU A C 1
ATOM 1510 O O . GLU A 1 194 ? -21.984 -14.461 -7.398 1 97.31 194 GLU A O 1
ATOM 1515 N N . PRO A 1 195 ? -23.609 -12.93 -8 1 95.31 195 PRO A N 1
ATOM 1516 C CA . PRO A 1 195 ? -24.328 -13.242 -6.766 1 95.31 195 PRO A CA 1
ATOM 1517 C C . PRO A 1 195 ? -24.781 -14.695 -6.695 1 95.31 195 PRO A C 1
ATOM 1519 O O . PRO A 1 195 ? -24.969 -15.336 -7.73 1 95.31 195 PRO A O 1
ATOM 1522 N N . PRO A 1 196 ? -24.875 -15.211 -5.445 1 95.56 196 PRO A N 1
ATOM 1523 C CA . PRO A 1 196 ? -25.328 -16.594 -5.328 1 95.56 196 PRO A CA 1
ATOM 1524 C C . PRO A 1 196 ? -26.719 -16.812 -5.926 1 95.56 196 PRO A C 1
ATOM 1526 O O . PRO A 1 196 ? -27.594 -15.945 -5.809 1 95.56 196 PRO A O 1
ATOM 1529 N N . GLU A 1 197 ? -26.859 -17.938 -6.562 1 93.75 197 GLU A N 1
ATOM 1530 C CA . GLU A 1 197 ? -28.172 -18.297 -7.098 1 93.75 197 GLU A CA 1
ATOM 1531 C C . GLU A 1 197 ? -29.141 -18.656 -5.977 1 93.75 197 GLU A C 1
ATOM 1533 O O . GLU A 1 197 ? -28.734 -19.172 -4.934 1 93.75 197 GLU A O 1
ATOM 1538 N N . VAL A 1 198 ? -30.391 -18.297 -6.188 1 93.38 198 VAL A N 1
ATOM 1539 C CA . VAL A 1 198 ? -31.438 -18.719 -5.262 1 93.38 198 VAL A CA 1
ATOM 1540 C C . VAL A 1 198 ? -31.969 -20.094 -5.664 1 93.38 198 VAL A C 1
ATOM 1542 O O . VAL A 1 198 ? -32.438 -20.281 -6.793 1 93.38 198 VAL A O 1
ATOM 1545 N N . GLU A 1 199 ? -31.859 -20.953 -4.738 1 91.56 199 GLU A N 1
ATOM 1546 C CA . GLU A 1 199 ? -32.281 -22.328 -4.992 1 91.56 199 GLU A CA 1
ATOM 1547 C C . GLU A 1 199 ? -33.812 -22.453 -4.926 1 91.56 199 GLU A C 1
ATOM 1549 O O . GLU A 1 199 ? -34.5 -21.484 -4.574 1 91.56 199 GLU A O 1
ATOM 1554 N N . ASP A 1 200 ? -34.25 -23.625 -5.328 1 91.75 200 ASP A N 1
ATOM 1555 C CA . ASP A 1 200 ? -35.688 -23.859 -5.422 1 91.75 200 ASP A CA 1
ATOM 1556 C C . ASP A 1 200 ? -36.375 -23.688 -4.062 1 91.75 200 ASP A C 1
ATOM 1558 O O . ASP A 1 200 ? -37.531 -23.297 -3.986 1 91.75 200 ASP A O 1
ATOM 1562 N N . ASP A 1 201 ? -35.688 -23.938 -3.139 1 92.88 201 ASP A N 1
ATOM 1563 C CA . ASP A 1 201 ? -36.25 -23.859 -1.797 1 92.88 201 ASP A CA 1
ATOM 1564 C C . ASP A 1 201 ? -36.125 -22.438 -1.236 1 92.88 201 ASP A C 1
ATOM 1566 O O . ASP A 1 201 ? -36.469 -22.188 -0.076 1 92.88 201 ASP A O 1
ATOM 1570 N N . GLY A 1 202 ? -35.656 -21.531 -2.037 1 91.25 202 GLY A N 1
ATOM 1571 C CA . GLY A 1 202 ? -35.562 -20.141 -1.642 1 91.25 202 GLY A CA 1
ATOM 1572 C C . GLY A 1 202 ? -34.25 -19.781 -0.974 1 91.25 202 GLY A C 1
ATOM 1573 O O . GLY A 1 202 ? -34 -18.609 -0.71 1 91.25 202 GLY A O 1
ATOM 1574 N N . ARG A 1 203 ? -33.594 -20.828 -0.685 1 90.38 203 ARG A N 1
ATOM 1575 C CA . ARG A 1 203 ? -32.312 -20.578 -0.032 1 90.38 203 ARG A CA 1
ATOM 1576 C C . ARG A 1 203 ? -31.234 -20.188 -1.05 1 90.38 203 ARG A C 1
ATOM 1578 O O . ARG A 1 203 ? -31.281 -20.625 -2.203 1 90.38 203 ARG A O 1
ATOM 1585 N N . ARG A 1 204 ? -30.25 -19.312 -0.65 1 92.69 204 ARG A N 1
ATOM 1586 C CA . ARG A 1 204 ? -29.125 -18.922 -1.501 1 92.69 204 ARG A CA 1
ATOM 1587 C C . ARG A 1 204 ? -28.062 -20.016 -1.554 1 92.69 204 ARG A C 1
ATOM 1589 O O . ARG A 1 204 ? -27.734 -20.609 -0.528 1 92.69 204 ARG A O 1
ATOM 1596 N N . SER A 1 205 ? -27.562 -20.281 -2.76 1 95.06 205 SER A N 1
ATOM 1597 C CA . SER A 1 205 ? -26.516 -21.266 -2.949 1 95.06 205 SER A CA 1
ATOM 1598 C C . SER A 1 205 ? -25.25 -20.875 -2.203 1 95.06 205 SER A C 1
ATOM 1600 O O . SER A 1 205 ? -24.938 -19.688 -2.086 1 95.06 205 SER A O 1
ATOM 1602 N N . ASP A 1 206 ? -24.516 -21.875 -1.766 1 96.19 206 ASP A N 1
ATOM 1603 C CA . ASP A 1 206 ? -23.219 -21.594 -1.159 1 96.19 206 ASP A CA 1
ATOM 1604 C C . ASP A 1 206 ? -22.094 -21.672 -2.195 1 96.19 206 ASP A C 1
ATOM 1606 O O . ASP A 1 206 ? -20.922 -21.578 -1.854 1 96.19 206 ASP A O 1
ATOM 1610 N N . ILE A 1 207 ? -22.484 -21.938 -3.369 1 97.38 207 ILE A N 1
ATOM 1611 C CA . ILE A 1 207 ? -21.547 -21.953 -4.484 1 97.38 207 ILE A CA 1
ATOM 1612 C C . ILE A 1 207 ? -21.797 -20.75 -5.387 1 97.38 207 ILE A C 1
ATOM 1614 O O . ILE A 1 207 ? -22.938 -20.469 -5.773 1 97.38 207 ILE A O 1
ATOM 1618 N N . VAL A 1 208 ? -20.75 -20.016 -5.609 1 97.69 208 VAL A N 1
ATOM 1619 C CA . VAL A 1 208 ? -20.844 -18.891 -6.539 1 97.69 208 VAL A CA 1
ATOM 1620 C C . VAL A 1 208 ? -20.031 -19.188 -7.793 1 97.69 208 VAL A C 1
ATOM 1622 O O . VAL A 1 208 ? -19.016 -19.891 -7.727 1 97.69 208 VAL A O 1
ATOM 1625 N N . GLU A 1 209 ? -20.5 -18.641 -8.914 1 97.12 209 GLU A N 1
ATOM 1626 C CA . GLU A 1 209 ? -19.859 -18.891 -10.211 1 97.12 209 GLU A CA 1
ATOM 1627 C C . GLU A 1 209 ? -19.109 -17.656 -10.703 1 97.12 209 GLU A C 1
ATOM 1629 O O . GLU A 1 209 ? -19.469 -16.531 -10.352 1 97.12 209 GLU A O 1
ATOM 1634 N N . PHE A 1 210 ? -18.203 -17.922 -11.562 1 97.75 210 PHE A N 1
ATOM 1635 C CA . PHE A 1 210 ? -17.406 -16.844 -12.148 1 97.75 210 PHE A CA 1
ATOM 1636 C C . PHE A 1 210 ? -18.312 -15.852 -12.875 1 97.75 210 PHE A C 1
ATOM 1638 O O . PHE A 1 210 ? -19.266 -16.25 -13.539 1 97.75 210 PHE A O 1
ATOM 1645 N N . SER A 1 211 ? -17.938 -14.523 -12.758 1 98.19 211 SER A N 1
ATOM 1646 C CA . SER A 1 211 ? -18.656 -13.445 -13.453 1 98.19 211 SER A CA 1
ATOM 1647 C C . SER A 1 211 ? -17.734 -12.719 -14.422 1 98.19 211 SER A C 1
ATOM 1649 O O . SER A 1 211 ? -16.891 -11.914 -14.008 1 98.19 211 SER A O 1
ATOM 1651 N N . TYR A 1 212 ? -17.922 -12.891 -15.719 1 96.69 212 TYR A N 1
ATOM 1652 C CA . TYR A 1 212 ? -17.141 -12.188 -16.75 1 96.69 212 TYR A CA 1
ATOM 1653 C C . TYR A 1 212 ? -17.438 -10.695 -16.734 1 96.69 212 TYR A C 1
ATOM 1655 O O . TYR A 1 212 ? -16.516 -9.875 -16.766 1 96.69 212 TYR A O 1
ATOM 1663 N N . PRO A 1 213 ? -18.703 -10.234 -16.547 1 96.75 213 PRO A N 1
ATOM 1664 C CA . PRO A 1 213 ? -19 -8.805 -16.5 1 96.75 213 PRO A CA 1
ATOM 1665 C C . PRO A 1 213 ? -18.297 -8.102 -15.336 1 96.75 213 PRO A C 1
ATOM 1667 O O . PRO A 1 213 ? -17.812 -6.98 -15.484 1 96.75 213 PRO A O 1
ATOM 1670 N N . ASN A 1 214 ? -18.312 -8.727 -14.18 1 96.69 214 ASN A N 1
ATOM 1671 C CA . ASN A 1 214 ? -17.609 -8.125 -13.047 1 96.69 214 ASN A CA 1
ATOM 1672 C C . ASN A 1 214 ? -16.125 -7.957 -13.328 1 96.69 214 ASN A C 1
ATOM 1674 O O . ASN A 1 214 ? -15.508 -6.977 -12.906 1 96.69 214 ASN A O 1
ATOM 1678 N N . GLY A 1 215 ? -15.562 -8.945 -14.062 1 96.25 215 GLY A N 1
ATOM 1679 C CA . GLY A 1 215 ? -14.18 -8.836 -14.484 1 96.25 215 GLY A CA 1
ATOM 1680 C C . GLY A 1 215 ? -13.922 -7.648 -15.398 1 96.25 215 GLY A C 1
ATOM 1681 O O . GLY A 1 215 ? -12.977 -6.891 -15.188 1 96.25 215 GLY A O 1
ATOM 1682 N N . LEU A 1 216 ? -14.781 -7.449 -16.375 1 95.56 216 LEU A N 1
ATOM 1683 C CA . LEU A 1 216 ? -14.656 -6.348 -17.328 1 95.56 216 LEU A CA 1
ATOM 1684 C C . LEU A 1 216 ? -14.758 -5.004 -16.609 1 95.56 216 LEU A C 1
ATOM 1686 O O . LEU A 1 216 ? -14.094 -4.039 -17 1 95.56 216 LEU A O 1
ATOM 1690 N N . ARG A 1 217 ? -15.516 -4.953 -15.539 1 94.88 217 ARG A N 1
ATOM 1691 C CA . ARG A 1 217 ? -15.719 -3.717 -14.789 1 94.88 217 ARG A CA 1
ATOM 1692 C C . ARG A 1 217 ? -14.625 -3.529 -13.742 1 94.88 217 ARG A C 1
ATOM 1694 O O . ARG A 1 217 ? -14.57 -2.496 -13.07 1 94.88 217 ARG A O 1
ATOM 1701 N N . GLU A 1 218 ? -13.805 -4.562 -13.555 1 96.62 218 GLU A N 1
ATOM 1702 C CA . GLU A 1 218 ? -12.75 -4.57 -12.555 1 96.62 218 GLU A CA 1
ATOM 1703 C C . GLU A 1 218 ? -13.32 -4.375 -11.148 1 96.62 218 GLU A C 1
ATOM 1705 O O . GLU A 1 218 ? -12.797 -3.58 -10.367 1 96.62 218 GLU A O 1
ATOM 1710 N N . GLU A 1 219 ? -14.445 -5.039 -10.906 1 95.5 219 GLU A N 1
ATOM 1711 C CA . GLU A 1 219 ? -15.125 -5.004 -9.617 1 95.5 219 GLU A CA 1
ATOM 1712 C C . GLU A 1 219 ? -15.133 -6.383 -8.961 1 95.5 219 GLU A C 1
ATOM 1714 O O . GLU A 1 219 ? -16.156 -7.078 -8.969 1 95.5 219 GLU A O 1
ATOM 1719 N N . PRO A 1 220 ? -14.031 -6.746 -8.359 1 97.5 220 PRO A N 1
ATOM 1720 C CA . PRO A 1 220 ? -13.961 -8.07 -7.738 1 97.5 220 PRO A CA 1
ATOM 1721 C C . PRO A 1 220 ? -14.812 -8.172 -6.473 1 97.5 220 PRO A C 1
ATOM 1723 O O . PRO A 1 220 ? -14.953 -7.195 -5.734 1 97.5 220 PRO A O 1
ATOM 1726 N N . GLN A 1 221 ? -15.352 -9.336 -6.203 1 96.88 221 GLN A N 1
ATOM 1727 C CA . GLN A 1 221 ? -16.078 -9.602 -4.965 1 96.88 221 GLN A CA 1
ATOM 1728 C C . GLN A 1 221 ? -15.125 -10.008 -3.846 1 96.88 221 GLN A C 1
ATOM 1730 O O . GLN A 1 221 ? -15.445 -9.852 -2.666 1 96.88 221 GLN A O 1
ATOM 1735 N N . LEU A 1 222 ? -13.969 -10.531 -4.25 1 97.75 222 LEU A N 1
ATOM 1736 C CA . LEU A 1 222 ? -12.953 -10.922 -3.285 1 97.75 222 LEU A CA 1
ATOM 1737 C C . LEU A 1 222 ? -11.562 -10.516 -3.768 1 97.75 222 LEU A C 1
ATOM 1739 O O . LEU A 1 222 ? -11.242 -10.664 -4.949 1 97.75 222 LEU A O 1
ATOM 1743 N N . VAL A 1 223 ? -10.789 -9.93 -2.924 1 98.44 223 VAL A N 1
ATOM 1744 C CA . VAL A 1 223 ? -9.344 -9.773 -3.045 1 98.44 223 VAL A CA 1
ATOM 1745 C C . VAL A 1 223 ? -8.648 -10.555 -1.933 1 98.44 223 VAL A C 1
ATOM 1747 O O . VAL A 1 223 ? -8.906 -10.328 -0.749 1 98.44 223 VAL A O 1
ATOM 1750 N N . ALA A 1 224 ? -7.77 -11.5 -2.328 1 97.81 224 ALA A N 1
ATOM 1751 C CA . ALA A 1 224 ? -7.258 -12.398 -1.293 1 97.81 224 ALA A CA 1
ATOM 1752 C C . ALA A 1 224 ? -5.754 -12.617 -1.453 1 97.81 224 ALA A C 1
ATOM 1754 O O . ALA A 1 224 ? -5.207 -12.445 -2.545 1 97.81 224 ALA A O 1
ATOM 1755 N N . PHE A 1 225 ? -5.156 -12.891 -0.326 1 98.69 225 PHE A N 1
ATOM 1756 C CA . PHE A 1 225 ? -3.801 -13.422 -0.325 1 98.69 225 PHE A CA 1
ATOM 1757 C C . PHE A 1 225 ? -3.822 -14.953 -0.355 1 98.69 225 PHE A C 1
ATOM 1759 O O . PHE A 1 225 ? -4.5 -15.578 0.458 1 98.69 225 PHE A O 1
ATOM 1766 N N . ASN A 1 226 ? -3.1 -15.477 -1.29 1 98.69 226 ASN A N 1
ATOM 1767 C CA . ASN A 1 226 ? -2.873 -16.906 -1.431 1 98.69 226 ASN A CA 1
ATOM 1768 C C . ASN A 1 226 ? -4.18 -17.656 -1.671 1 98.69 226 ASN A C 1
ATOM 1770 O O . ASN A 1 226 ? -4.387 -18.75 -1.118 1 98.69 226 ASN A O 1
ATOM 1774 N N . GLY A 1 227 ? -5.117 -17.109 -2.328 1 98.19 227 GLY A N 1
ATOM 1775 C CA . GLY A 1 227 ? -6.117 -17.859 -3.074 1 98.19 227 GLY A CA 1
ATOM 1776 C C . GLY A 1 227 ? -7.461 -17.922 -2.369 1 98.19 227 GLY A C 1
ATOM 1777 O O . GLY A 1 227 ? -8.453 -18.359 -2.957 1 98.19 227 GLY A O 1
ATOM 1778 N N . SER A 1 228 ? -7.496 -17.531 -1.044 1 98 228 SER A N 1
ATOM 1779 C CA . SER A 1 228 ? -8.766 -17.516 -0.327 1 98 228 SER A CA 1
ATOM 1780 C C . SER A 1 228 ? -8.711 -16.578 0.874 1 98 228 SER A C 1
ATOM 1782 O O . SER A 1 228 ? -7.629 -16.203 1.321 1 98 228 SER A O 1
ATOM 1784 N N . GLU A 1 229 ? -9.883 -16.312 1.354 1 96.5 229 GLU A N 1
ATOM 1785 C CA . GLU A 1 229 ? -10.031 -15.344 2.439 1 96.5 229 GLU A CA 1
ATOM 1786 C C . GLU A 1 229 ? -9.289 -15.805 3.689 1 96.5 229 GLU A C 1
ATOM 1788 O O . GLU A 1 229 ? -8.719 -14.984 4.414 1 96.5 229 GLU A O 1
ATOM 1793 N N . SER A 1 230 ? -9.227 -17.094 3.943 1 96.56 230 SER A N 1
ATOM 1794 C CA . SER A 1 230 ? -8.695 -17.594 5.207 1 96.56 230 SER A CA 1
ATOM 1795 C C . SER A 1 230 ? -7.27 -18.109 5.043 1 96.56 230 SER A C 1
ATOM 1797 O O . SER A 1 230 ? -6.629 -18.5 6.02 1 96.56 230 SER A O 1
ATOM 1799 N N . ALA A 1 231 ? -6.754 -18.094 3.852 1 97.69 231 ALA A N 1
ATOM 1800 C CA . ALA A 1 231 ? -5.512 -18.797 3.533 1 97.69 231 ALA A CA 1
ATOM 1801 C C . ALA A 1 231 ? -4.375 -18.328 4.438 1 97.69 231 ALA A C 1
ATOM 1803 O O . ALA A 1 231 ? -3.609 -19.156 4.957 1 97.69 231 ALA A O 1
ATOM 1804 N N . LEU A 1 232 ? -4.262 -16.984 4.691 1 97.75 232 LEU A N 1
ATOM 1805 C CA . LEU A 1 232 ? -3.143 -16.453 5.465 1 97.75 232 LEU A CA 1
ATOM 1806 C C . LEU A 1 232 ? -3.6 -16.016 6.848 1 97.75 232 LEU A C 1
ATOM 1808 O O . LEU A 1 232 ? -2.908 -15.242 7.52 1 97.75 232 LEU A O 1
ATOM 1812 N N . THR A 1 233 ? -4.758 -16.328 7.25 1 95.44 233 THR A N 1
ATOM 1813 C CA . THR A 1 233 ? -5.246 -16.016 8.586 1 95.44 233 THR A CA 1
ATOM 1814 C C . THR A 1 233 ? -5.469 -17.297 9.398 1 95.44 233 THR A C 1
ATOM 1816 O O . THR A 1 233 ? -4.535 -17.812 10.016 1 95.44 233 THR A O 1
ATOM 1819 N N . ARG A 1 234 ? -6.523 -17.906 9.172 1 93.56 234 ARG A N 1
ATOM 1820 C CA . ARG A 1 234 ? -6.887 -19.094 9.945 1 93.56 234 ARG A CA 1
ATOM 1821 C C . ARG A 1 234 ? -6.082 -20.312 9.5 1 93.56 234 ARG A C 1
ATOM 1823 O O . ARG A 1 234 ? -5.605 -21.094 10.336 1 93.56 234 ARG A O 1
ATOM 1830 N N . ASP A 1 235 ? -5.926 -20.5 8.234 1 95.12 235 ASP A N 1
ATOM 1831 C CA . ASP A 1 235 ? -5.391 -21.75 7.707 1 95.12 235 ASP A CA 1
ATOM 1832 C C . ASP A 1 235 ? -3.873 -21.797 7.844 1 95.12 235 ASP A C 1
ATOM 1834 O O . ASP A 1 235 ? -3.328 -22.75 8.406 1 95.12 235 ASP A O 1
ATOM 1838 N N . HIS A 1 236 ? -3.225 -20.75 7.293 1 96.69 236 HIS A N 1
ATOM 1839 C CA . HIS A 1 236 ? -1.766 -20.781 7.297 1 96.69 236 HIS A CA 1
ATOM 1840 C C . HIS A 1 236 ? -1.185 -19.391 7.535 1 96.69 236 HIS A C 1
ATOM 1842 O O . HIS A 1 236 ? -0.49 -18.844 6.672 1 96.69 236 HIS A O 1
ATOM 1848 N N . PRO A 1 237 ? -1.373 -18.844 8.742 1 97.38 237 PRO A N 1
ATOM 1849 C CA . PRO A 1 237 ? -0.652 -17.594 9.023 1 97.38 237 PRO A CA 1
ATOM 1850 C C . PRO A 1 237 ? 0.864 -17.766 8.984 1 97.38 237 PRO A C 1
ATOM 1852 O O . PRO A 1 237 ? 1.37 -18.859 9.25 1 97.38 237 PRO A O 1
ATOM 1855 N N . LEU A 1 238 ? 1.541 -16.719 8.609 1 98.69 238 LEU A N 1
ATOM 1856 C CA . LEU A 1 238 ? 2.998 -16.75 8.672 1 98.69 238 LEU A CA 1
ATOM 1857 C C . LEU A 1 238 ? 3.48 -16.703 10.117 1 98.69 238 LEU A C 1
ATOM 1859 O O . LEU A 1 238 ? 2.785 -16.188 10.992 1 98.69 238 LEU A O 1
ATOM 1863 N N . LYS A 1 239 ? 4.676 -17.297 10.336 1 98.5 239 LYS A N 1
ATOM 1864 C CA . LYS A 1 239 ? 5.207 -17.359 11.688 1 98.5 239 LYS A CA 1
ATOM 1865 C C . LYS A 1 239 ? 6.699 -17.031 11.711 1 98.5 239 LYS A C 1
ATOM 1867 O O . LYS A 1 239 ? 7.434 -17.406 10.797 1 98.5 239 LYS A O 1
ATOM 1872 N N . ALA A 1 240 ? 7.098 -16.344 12.695 1 98.62 240 ALA A N 1
ATOM 1873 C CA . ALA A 1 240 ? 8.5 -16.062 12.992 1 98.62 240 ALA A CA 1
ATOM 1874 C C . ALA A 1 240 ? 8.695 -15.75 14.477 1 98.62 240 ALA A C 1
ATOM 1876 O O . ALA A 1 240 ? 7.781 -15.938 15.281 1 98.62 240 ALA A O 1
ATOM 1877 N N . GLU A 1 241 ? 9.953 -15.477 14.867 1 98.44 241 GLU A N 1
ATOM 1878 C CA . GLU A 1 241 ? 10.297 -15.125 16.234 1 98.44 241 GLU A CA 1
ATOM 1879 C C . GLU A 1 241 ? 10.938 -13.742 16.312 1 98.44 241 GLU A C 1
ATOM 1881 O O . GLU A 1 241 ? 11.453 -13.242 15.32 1 98.44 241 GLU A O 1
ATOM 1886 N N . VAL A 1 242 ? 10.844 -13.164 17.516 1 97.81 242 VAL A N 1
ATOM 1887 C CA . VAL A 1 242 ? 11.516 -11.891 17.719 1 97.81 242 VAL A CA 1
ATOM 1888 C C . VAL A 1 242 ? 12.992 -12.016 17.344 1 97.81 242 VAL A C 1
ATOM 1890 O O . VAL A 1 242 ? 13.664 -12.969 17.734 1 97.81 242 VAL A O 1
ATOM 1893 N N . GLY A 1 243 ? 13.438 -11.07 16.531 1 97.62 243 GLY A N 1
ATOM 1894 C CA . GLY A 1 243 ? 14.82 -11.094 16.094 1 97.62 243 GLY A CA 1
ATOM 1895 C C . GLY A 1 243 ? 14.984 -11.648 14.688 1 97.62 243 GLY A C 1
ATOM 1896 O O . GLY A 1 243 ? 16.016 -11.422 14.047 1 97.62 243 GLY A O 1
ATOM 1897 N N . ASP A 1 244 ? 13.977 -12.367 14.195 1 98.62 244 ASP A N 1
ATOM 1898 C CA . ASP A 1 244 ? 14.078 -12.992 12.883 1 98.62 244 ASP A CA 1
ATOM 1899 C C . ASP A 1 244 ? 14.055 -11.945 11.766 1 98.62 244 ASP A C 1
ATOM 1901 O O . ASP A 1 244 ? 13.32 -10.953 11.859 1 98.62 244 ASP A O 1
ATOM 1905 N N . SER A 1 245 ? 14.828 -12.156 10.766 1 98.69 245 SER A N 1
ATOM 1906 C CA . SER A 1 245 ? 14.609 -11.562 9.453 1 98.69 245 SER A CA 1
ATOM 1907 C C . SER A 1 245 ? 13.648 -12.391 8.617 1 98.69 245 SER A C 1
ATOM 1909 O O . SER A 1 245 ? 13.766 -13.617 8.555 1 98.69 245 SER A O 1
ATOM 1911 N N . VAL A 1 246 ? 12.68 -11.688 8.086 1 98.81 246 VAL A N 1
ATOM 1912 C CA . VAL A 1 246 ? 11.648 -12.359 7.293 1 98.81 246 VAL A CA 1
ATOM 1913 C C . VAL A 1 246 ? 11.633 -11.789 5.879 1 98.81 246 VAL A C 1
ATOM 1915 O O . VAL A 1 246 ? 11.539 -10.57 5.695 1 98.81 246 VAL A O 1
ATOM 1918 N N . ARG A 1 247 ? 11.727 -12.664 4.859 1 98.94 247 ARG A N 1
ATOM 1919 C CA . ARG A 1 247 ? 11.586 -12.273 3.459 1 98.94 247 ARG A CA 1
ATOM 1920 C C . ARG A 1 247 ? 10.25 -12.734 2.893 1 98.94 247 ARG A C 1
ATOM 1922 O O . ARG A 1 247 ? 9.875 -13.898 3.043 1 98.94 247 ARG A O 1
ATOM 1929 N N . ILE A 1 248 ? 9.57 -11.844 2.287 1 98.94 248 ILE A N 1
ATOM 1930 C CA . ILE A 1 248 ? 8.344 -12.195 1.584 1 98.94 248 ILE A CA 1
ATOM 1931 C C . ILE A 1 248 ? 8.539 -12.039 0.08 1 98.94 248 ILE A C 1
ATOM 1933 O O . ILE A 1 248 ? 8.805 -10.93 -0.402 1 98.94 248 ILE A O 1
ATOM 1937 N N . PHE A 1 249 ? 8.516 -13.156 -0.668 1 98.94 249 PHE A N 1
ATOM 1938 C CA . PHE A 1 249 ? 8.336 -13.102 -2.113 1 98.94 249 PHE A CA 1
ATOM 1939 C C . PHE A 1 249 ? 6.883 -12.797 -2.465 1 98.94 249 PHE A C 1
ATOM 1941 O O . PHE A 1 249 ? 6.023 -13.68 -2.395 1 98.94 249 PHE A O 1
ATOM 1948 N N . PHE A 1 250 ? 6.625 -11.516 -2.814 1 98.94 250 PHE A N 1
ATOM 1949 C CA . PHE A 1 250 ? 5.258 -11.047 -3.02 1 98.94 250 PHE A CA 1
ATOM 1950 C C . PHE A 1 250 ? 4.957 -10.883 -4.504 1 98.94 250 PHE A C 1
ATOM 1952 O O . PHE A 1 250 ? 5.738 -10.273 -5.238 1 98.94 250 PHE A O 1
ATOM 1959 N N . GLY A 1 251 ? 3.869 -11.438 -4.941 1 98.94 251 GLY A N 1
ATOM 1960 C CA . GLY A 1 251 ? 3.379 -11.227 -6.297 1 98.94 251 GLY A CA 1
ATOM 1961 C C . GLY A 1 251 ? 1.938 -10.75 -6.34 1 98.94 251 GLY A C 1
ATOM 1962 O O . GLY A 1 251 ? 1.161 -11.023 -5.422 1 98.94 251 GLY A O 1
ATOM 1963 N N . ASN A 1 252 ? 1.606 -10.008 -7.375 1 98.88 252 ASN A N 1
ATOM 1964 C CA . ASN A 1 252 ? 0.237 -9.602 -7.676 1 98.88 252 ASN A CA 1
ATOM 1965 C C . ASN A 1 252 ? -0.239 -10.188 -9.008 1 98.88 252 ASN A C 1
ATOM 1967 O O . ASN A 1 252 ? 0.103 -9.672 -10.07 1 98.88 252 ASN A O 1
ATOM 1971 N N . ALA A 1 253 ? -1.006 -11.195 -8.844 1 98.44 253 ALA A N 1
ATOM 1972 C CA . ALA A 1 253 ? -1.51 -11.852 -10.047 1 98.44 253 ALA A CA 1
ATOM 1973 C C . ALA A 1 253 ? -2.547 -10.984 -10.75 1 98.44 253 ALA A C 1
ATOM 1975 O O . ALA A 1 253 ? -2.701 -11.055 -11.977 1 98.44 253 ALA A O 1
ATOM 1976 N N . GLY A 1 254 ? -3.143 -10.117 -9.984 1 96.75 254 GLY A N 1
ATOM 1977 C CA . GLY A 1 254 ? -4.301 -9.414 -10.5 1 96.75 254 GLY A CA 1
ATOM 1978 C C . GLY A 1 254 ? -5.566 -10.25 -10.492 1 96.75 254 GLY A C 1
ATOM 1979 O O . GLY A 1 254 ? -5.883 -10.891 -9.492 1 96.75 254 GLY A O 1
ATOM 1980 N N . PRO A 1 255 ? -6.387 -10.125 -11.633 1 95.31 255 PRO A N 1
ATOM 1981 C CA . PRO A 1 255 ? -5.883 -9.797 -12.969 1 95.31 255 PRO A CA 1
ATOM 1982 C C . PRO A 1 255 ? -5.953 -8.305 -13.281 1 95.31 255 PRO A C 1
ATOM 1984 O O . PRO A 1 255 ? -5.52 -7.871 -14.352 1 95.31 255 PRO A O 1
ATOM 1987 N N . ASN A 1 256 ? -6.48 -7.52 -12.328 1 96.88 256 ASN A N 1
ATOM 1988 C CA . ASN A 1 256 ? -6.707 -6.152 -12.789 1 96.88 256 ASN A CA 1
ATOM 1989 C C . ASN A 1 256 ? -6.062 -5.137 -11.844 1 96.88 256 ASN A C 1
ATOM 1991 O O . ASN A 1 256 ? -5.277 -4.293 -12.281 1 96.88 256 ASN A O 1
ATOM 1995 N N . LEU A 1 257 ? -6.281 -5.227 -10.617 1 97.12 257 LEU A N 1
ATOM 1996 C CA . LEU A 1 257 ? -6.035 -4.125 -9.695 1 97.12 257 LEU A CA 1
ATOM 1997 C C . LEU A 1 257 ? -4.574 -4.102 -9.258 1 97.12 257 LEU A C 1
ATOM 1999 O O . LEU A 1 257 ? -3.961 -5.152 -9.078 1 97.12 257 LEU A O 1
ATOM 2003 N N . THR A 1 258 ? -4.078 -2.889 -9.078 1 97.88 258 THR A N 1
ATOM 2004 C CA . THR A 1 258 ? -2.766 -2.693 -8.469 1 97.88 258 THR A CA 1
ATOM 2005 C C . THR A 1 258 ? -2.834 -2.896 -6.961 1 97.88 258 THR A C 1
ATOM 2007 O O . THR A 1 258 ? -3.787 -2.457 -6.312 1 97.88 258 THR A O 1
ATOM 2010 N N . SER A 1 259 ? -1.798 -3.561 -6.43 1 98.38 259 SER A N 1
ATOM 2011 C CA . SER A 1 259 ? -1.742 -3.818 -4.996 1 98.38 259 SER A CA 1
ATOM 2012 C C . SER A 1 259 ? -0.917 -2.756 -4.273 1 98.38 259 SER A C 1
ATOM 2014 O O . SER A 1 259 ? 0.131 -2.336 -4.77 1 98.38 259 SER A O 1
ATOM 2016 N N . SER A 1 260 ? -1.448 -2.258 -3.15 1 98.56 260 SER A N 1
ATOM 2017 C CA . SER A 1 260 ? -0.708 -1.447 -2.189 1 98.56 260 SER A CA 1
ATOM 2018 C C . SER A 1 260 ? -0.333 -2.26 -0.954 1 98.56 260 SER A C 1
ATOM 2020 O O . SER A 1 260 ? -0.982 -2.15 0.088 1 98.56 260 SER A O 1
ATOM 2022 N N . PHE A 1 261 ? 0.753 -3.023 -1.06 1 98.69 261 PHE A N 1
ATOM 2023 C CA . PHE A 1 261 ? 1.115 -4.035 -0.073 1 98.69 261 PHE A CA 1
ATOM 2024 C C . PHE A 1 261 ? 1.777 -3.395 1.141 1 98.69 261 PHE A C 1
ATOM 2026 O O . PHE A 1 261 ? 2.689 -2.578 0.999 1 98.69 261 PHE A O 1
ATOM 2033 N N . HIS A 1 262 ? 1.213 -3.66 2.334 1 98.44 262 HIS A N 1
ATOM 2034 C CA . HIS A 1 262 ? 1.629 -3.096 3.613 1 98.44 262 HIS A CA 1
ATOM 2035 C C . HIS A 1 262 ? 1.533 -4.129 4.73 1 98.44 262 HIS A C 1
ATOM 2037 O O . HIS A 1 262 ? 0.653 -4.992 4.711 1 98.44 262 HIS A O 1
ATOM 2043 N N . VAL A 1 263 ? 2.502 -4.102 5.637 1 98.31 263 VAL A N 1
ATOM 2044 C CA . VAL A 1 263 ? 2.436 -4.895 6.859 1 98.31 263 VAL A CA 1
ATOM 2045 C C . VAL A 1 263 ? 2.33 -3.971 8.07 1 98.31 263 VAL A C 1
ATOM 2047 O O . VAL A 1 263 ? 3.305 -3.318 8.453 1 98.31 263 VAL A O 1
ATOM 2050 N N . ILE A 1 264 ? 1.205 -3.984 8.695 1 96.38 264 ILE A N 1
ATOM 2051 C CA . ILE A 1 264 ? 0.907 -3.064 9.789 1 96.38 264 ILE A CA 1
ATOM 2052 C C . ILE A 1 264 ? 1.887 -3.293 10.938 1 96.38 264 ILE A C 1
ATOM 2054 O O . ILE A 1 264 ? 2.088 -4.43 11.375 1 96.38 264 ILE A O 1
ATOM 2058 N N . GLY A 1 265 ? 2.48 -2.211 11.438 1 96.12 265 GLY A N 1
ATOM 2059 C CA . GLY A 1 265 ? 3.355 -2.268 12.594 1 96.12 265 GLY A CA 1
ATOM 2060 C C . GLY A 1 265 ? 4.793 -2.594 12.242 1 96.12 265 GLY A C 1
ATOM 2061 O O . GLY A 1 265 ? 5.629 -2.781 13.133 1 96.12 265 GLY A O 1
ATOM 2062 N N . SER A 1 266 ? 5.027 -2.686 10.914 1 95.75 266 SER A N 1
ATOM 2063 C CA . SER A 1 266 ? 6.379 -3.02 10.477 1 95.75 266 SER A CA 1
ATOM 2064 C C . SER A 1 266 ? 6.84 -2.098 9.352 1 95.75 266 SER A C 1
ATOM 2066 O O . SER A 1 266 ? 6.121 -1.178 8.961 1 95.75 266 SER A O 1
ATOM 2068 N N . HIS A 1 267 ? 8.141 -2.299 8.977 1 96.38 267 HIS A N 1
ATOM 2069 C CA . HIS A 1 267 ? 8.812 -1.59 7.891 1 96.38 267 HIS A CA 1
ATOM 2070 C C . HIS A 1 267 ? 9.5 -2.562 6.938 1 96.38 267 HIS A C 1
ATOM 2072 O O . HIS A 1 267 ? 10.094 -3.553 7.375 1 96.38 267 HIS A O 1
ATOM 2078 N N . PHE A 1 268 ? 9.344 -2.252 5.691 1 98.56 268 PHE A N 1
ATOM 2079 C CA . PHE A 1 268 ? 10.195 -2.98 4.762 1 98.56 268 PHE A CA 1
ATOM 2080 C C . PHE A 1 268 ? 11.625 -2.447 4.801 1 98.56 268 PHE A C 1
ATOM 2082 O O . PHE A 1 268 ? 11.914 -1.395 4.23 1 98.56 268 PHE A O 1
ATOM 2089 N N . LYS A 1 269 ? 12.469 -3.213 5.484 1 98.06 269 LYS A N 1
ATOM 2090 C CA . LYS A 1 269 ? 13.867 -2.824 5.629 1 98.06 269 LYS A CA 1
ATOM 2091 C C . LYS A 1 269 ? 14.555 -2.721 4.27 1 98.06 269 LYS A C 1
ATOM 2093 O O . LYS A 1 269 ? 15.305 -1.778 4.016 1 98.06 269 LYS A O 1
ATOM 2098 N N . ASP A 1 270 ? 14.352 -3.723 3.451 1 98.44 270 ASP A N 1
ATOM 2099 C CA . ASP A 1 270 ? 14.812 -3.75 2.064 1 98.44 270 ASP A CA 1
ATOM 2100 C C . ASP A 1 270 ? 13.656 -4.074 1.113 1 98.44 270 ASP A C 1
ATOM 2102 O O . ASP A 1 270 ? 12.828 -4.934 1.408 1 98.44 270 ASP A O 1
ATOM 2106 N N . VAL A 1 271 ? 13.602 -3.301 0.071 1 98.62 271 VAL A N 1
ATOM 2107 C CA . VAL A 1 271 ? 12.625 -3.568 -0.98 1 98.62 271 VAL A CA 1
ATOM 2108 C C . VAL A 1 271 ? 13.336 -3.766 -2.314 1 98.62 271 VAL A C 1
ATOM 2110 O O . VAL A 1 271 ? 13.977 -2.844 -2.824 1 98.62 271 VAL A O 1
ATOM 2113 N N . TYR A 1 272 ? 13.25 -4.996 -2.824 1 98.5 272 TYR A N 1
ATOM 2114 C CA . TYR A 1 272 ? 13.656 -5.273 -4.195 1 98.5 272 TYR A CA 1
ATOM 2115 C C . TYR A 1 272 ? 12.5 -5.051 -5.168 1 98.5 272 TYR A C 1
ATOM 2117 O O . TYR A 1 272 ? 11.742 -5.977 -5.461 1 98.5 272 TYR A O 1
ATOM 2125 N N . ARG A 1 273 ? 12.445 -3.828 -5.68 1 97.62 273 ARG A N 1
ATOM 2126 C CA . ARG A 1 273 ? 11.289 -3.328 -6.414 1 97.62 273 ARG A CA 1
ATOM 2127 C C . ARG A 1 273 ? 11.102 -4.086 -7.727 1 97.62 273 ARG A C 1
ATOM 2129 O O . ARG A 1 273 ? 12.07 -4.328 -8.453 1 97.62 273 ARG A O 1
ATOM 2136 N N . ASP A 1 274 ? 9.898 -4.539 -7.988 1 97.88 274 ASP A N 1
ATOM 2137 C CA . ASP A 1 274 ? 9.492 -5.145 -9.25 1 97.88 274 ASP A CA 1
ATOM 2138 C C . ASP A 1 274 ? 10.273 -6.426 -9.523 1 97.88 274 ASP A C 1
ATOM 2140 O O . ASP A 1 274 ? 10.469 -6.809 -10.68 1 97.88 274 ASP A O 1
ATOM 2144 N N . GLY A 1 275 ? 10.82 -6.969 -8.492 1 98.12 275 GLY A N 1
ATOM 2145 C CA . GLY A 1 275 ? 11.547 -8.219 -8.625 1 98.12 275 GLY A CA 1
ATOM 2146 C C . GLY A 1 275 ? 13 -8.023 -9.016 1 98.12 275 GLY A C 1
ATOM 2147 O O . GLY A 1 275 ? 13.688 -8.984 -9.359 1 98.12 275 GLY A O 1
ATOM 2148 N N . ASP A 1 276 ? 13.516 -6.754 -8.969 1 97.88 276 ASP A N 1
ATOM 2149 C CA . ASP A 1 276 ? 14.898 -6.426 -9.328 1 97.88 276 ASP A CA 1
ATOM 2150 C C . ASP A 1 276 ? 15.859 -6.852 -8.227 1 97.88 276 ASP A C 1
ATOM 2152 O O . ASP A 1 276 ? 15.938 -6.211 -7.176 1 97.88 276 ASP A O 1
ATOM 2156 N N . VAL A 1 277 ? 16.688 -7.848 -8.555 1 97.88 277 VAL A N 1
ATOM 2157 C CA . VAL A 1 277 ? 17.609 -8.359 -7.543 1 97.88 277 VAL A CA 1
ATOM 2158 C C . VAL A 1 277 ? 19.047 -8.016 -7.922 1 97.88 277 VAL A C 1
ATOM 2160 O O . VAL A 1 277 ? 19.984 -8.547 -7.34 1 97.88 277 VAL A O 1
ATOM 2163 N N . LEU A 1 278 ? 19.172 -7.152 -8.938 1 96.56 278 LEU A N 1
ATOM 2164 C CA . LEU A 1 278 ? 20.5 -6.766 -9.398 1 96.56 278 LEU A CA 1
ATOM 2165 C C . LEU A 1 278 ? 20.875 -5.383 -8.875 1 96.56 278 LEU A C 1
ATOM 2167 O O . LEU A 1 278 ? 22.062 -5.078 -8.711 1 96.56 278 LEU A O 1
ATOM 2171 N N . SER A 1 279 ? 19.938 -4.535 -8.555 1 95.06 279 SER A N 1
ATOM 2172 C CA . SER A 1 279 ? 20.156 -3.176 -8.07 1 95.06 279 SER A CA 1
ATOM 2173 C C . SER A 1 279 ? 20.078 -3.111 -6.551 1 95.06 279 SER A C 1
ATOM 2175 O O . SER A 1 279 ? 19.469 -3.979 -5.918 1 95.06 279 SER A O 1
ATOM 2177 N N . PRO A 1 280 ? 20.75 -2.043 -5.98 1 95.44 280 PRO A N 1
ATOM 2178 C CA . PRO A 1 280 ? 20.547 -1.863 -4.543 1 95.44 280 PRO A CA 1
ATOM 2179 C C . PRO A 1 280 ? 19.078 -1.708 -4.164 1 95.44 280 PRO A C 1
ATOM 2181 O O . PRO A 1 280 ? 18.328 -1.039 -4.875 1 95.44 280 PRO A O 1
ATOM 2184 N N . PRO A 1 281 ? 18.703 -2.326 -3.1 1 97.12 281 PRO A N 1
ATOM 2185 C CA . PRO A 1 281 ? 17.312 -2.229 -2.688 1 97.12 281 PRO A CA 1
ATOM 2186 C C . PRO A 1 281 ? 16.953 -0.868 -2.086 1 97.12 281 PRO A C 1
ATOM 2188 O O . PRO A 1 281 ? 17.844 -0.159 -1.604 1 97.12 281 PRO A O 1
ATOM 2191 N N . SER A 1 282 ? 15.656 -0.492 -2.16 1 97 282 SER A N 1
ATOM 2192 C CA . SER A 1 282 ? 15.141 0.627 -1.378 1 97 282 SER A CA 1
ATOM 2193 C C . SER A 1 282 ? 15.039 0.268 0.1 1 97 282 SER A C 1
ATOM 2195 O O . SER A 1 282 ? 15.016 -0.911 0.458 1 97 282 SER A O 1
ATOM 2197 N N . LYS A 1 283 ? 14.977 1.365 0.917 1 97.19 283 LYS A N 1
ATOM 2198 C CA . LYS A 1 283 ? 15.086 1.093 2.346 1 97.19 283 LYS A CA 1
ATOM 2199 C C . LYS A 1 283 ? 13.961 1.761 3.125 1 97.19 283 LYS A C 1
ATOM 2201 O O . LYS A 1 283 ? 13.523 2.859 2.777 1 97.19 283 LYS A O 1
ATOM 2206 N N . ALA A 1 284 ? 13.531 1.096 4.188 1 97 284 ALA A N 1
ATOM 2207 C CA . ALA A 1 284 ? 12.641 1.63 5.215 1 97 284 ALA A CA 1
ATOM 2208 C C . ALA A 1 284 ? 11.344 2.158 4.602 1 97 284 ALA A C 1
ATOM 2210 O O . ALA A 1 284 ? 10.969 3.311 4.828 1 97 284 ALA A O 1
ATOM 2211 N N . ILE A 1 285 ? 10.695 1.29 3.914 1 97.62 285 ILE A N 1
ATOM 2212 C CA . ILE A 1 285 ? 9.492 1.682 3.184 1 97.62 285 ILE A CA 1
ATOM 2213 C C . ILE A 1 285 ? 8.258 1.154 3.906 1 97.62 285 ILE A C 1
ATOM 2215 O O . ILE A 1 285 ? 8.25 0.022 4.395 1 97.62 285 ILE A O 1
ATOM 2219 N N . GLN A 1 286 ? 7.219 1.961 3.949 1 98.25 286 GLN A N 1
ATOM 2220 C CA . GLN A 1 286 ? 5.996 1.604 4.66 1 98.25 286 GLN A CA 1
ATOM 2221 C C . GLN A 1 286 ? 5.051 0.802 3.768 1 98.25 286 GLN A C 1
ATOM 2223 O O . GLN A 1 286 ? 4.383 -0.124 4.234 1 98.25 286 GLN A O 1
ATOM 2228 N N . THR A 1 287 ? 4.852 1.183 2.559 1 98.5 287 THR A N 1
ATOM 2229 C CA . THR A 1 287 ? 3.908 0.606 1.607 1 98.5 287 THR A CA 1
ATOM 2230 C C . THR A 1 287 ? 4.496 0.601 0.199 1 98.5 287 THR A C 1
ATOM 2232 O O . THR A 1 287 ? 5.117 1.577 -0.224 1 98.5 287 THR A O 1
ATOM 2235 N N . ILE A 1 288 ? 4.293 -0.497 -0.552 1 97.94 288 ILE A N 1
ATOM 2236 C CA . ILE A 1 288 ? 4.801 -0.549 -1.919 1 97.94 288 ILE A CA 1
ATOM 2237 C C . ILE A 1 288 ? 3.643 -0.784 -2.889 1 97.94 288 ILE A C 1
ATOM 2239 O O . ILE A 1 288 ? 2.615 -1.354 -2.512 1 97.94 288 ILE A O 1
ATOM 2243 N N . THR A 1 289 ? 3.877 -0.316 -4.086 1 97.88 289 THR A N 1
ATOM 2244 C CA . THR A 1 289 ? 2.965 -0.55 -5.199 1 97.88 289 THR A CA 1
ATOM 2245 C C . THR A 1 289 ? 3.445 -1.72 -6.055 1 97.88 289 THR A C 1
ATOM 2247 O O . THR A 1 289 ? 4.598 -1.746 -6.488 1 97.88 289 THR A O 1
ATOM 2250 N N . VAL A 1 290 ? 2.543 -2.682 -6.285 1 98.44 290 VAL A N 1
ATOM 2251 C CA . VAL A 1 290 ? 2.854 -3.814 -7.148 1 98.44 290 VAL A CA 1
ATOM 2252 C C . VAL A 1 290 ? 1.761 -3.975 -8.203 1 98.44 290 VAL A C 1
ATOM 2254 O O . VAL A 1 290 ? 0.616 -4.293 -7.875 1 98.44 290 VAL A O 1
ATOM 2257 N N . PRO A 1 291 ? 2.061 -3.76 -9.469 1 98.25 291 PRO A N 1
ATOM 2258 C CA . PRO A 1 291 ? 1.04 -3.871 -10.516 1 98.25 291 PRO A CA 1
ATOM 2259 C C . PRO A 1 291 ? 0.608 -5.312 -10.766 1 98.25 291 PRO A C 1
ATOM 2261 O O . PRO A 1 291 ? 1.318 -6.25 -10.391 1 98.25 291 PRO A O 1
ATOM 2264 N N . PRO A 1 292 ? -0.624 -5.484 -11.398 1 98.62 292 PRO A N 1
ATOM 2265 C CA . PRO A 1 292 ? -0.978 -6.848 -11.805 1 98.62 292 PRO A CA 1
ATOM 2266 C C . PRO A 1 292 ? 0.021 -7.445 -12.797 1 98.62 292 PRO A C 1
ATOM 2268 O O . PRO A 1 292 ? 0.454 -6.766 -13.727 1 98.62 292 PRO A O 1
ATOM 2271 N N . GLY A 1 293 ? 0.433 -8.672 -12.516 1 98.5 293 GLY A N 1
ATOM 2272 C CA . GLY A 1 293 ? 1.468 -9.32 -13.305 1 98.5 293 GLY A CA 1
ATOM 2273 C C . GLY A 1 293 ? 2.871 -8.992 -12.836 1 98.5 293 GLY A C 1
ATOM 2274 O O . GLY A 1 293 ? 3.854 -9.383 -13.469 1 98.5 293 GLY A O 1
ATOM 2275 N N . GLY A 1 294 ? 2.9 -8.211 -11.695 1 98.69 294 GLY A N 1
ATOM 2276 C CA . GLY A 1 294 ? 4.191 -7.824 -11.148 1 98.69 294 GLY A CA 1
ATOM 2277 C C . GLY A 1 294 ? 4.508 -8.5 -9.828 1 98.69 294 GLY A C 1
ATOM 2278 O O . GLY A 1 294 ? 3.715 -9.297 -9.328 1 98.69 294 GLY A O 1
ATOM 2279 N N . SER A 1 295 ? 5.711 -8.242 -9.336 1 98.88 295 SER A N 1
ATOM 2280 C CA . SER A 1 295 ? 6.188 -8.82 -8.086 1 98.88 295 SER A CA 1
ATOM 2281 C C . SER A 1 295 ? 7.184 -7.898 -7.387 1 98.88 295 SER A C 1
ATOM 2283 O O . SER A 1 295 ? 7.656 -6.926 -7.984 1 98.88 295 SER A O 1
ATOM 2285 N N . SER A 1 296 ? 7.379 -8.094 -6.105 1 98.88 296 SER A N 1
ATOM 2286 C CA . SER A 1 296 ? 8.43 -7.469 -5.305 1 98.88 296 SER A CA 1
ATOM 2287 C C . SER A 1 296 ? 8.906 -8.398 -4.199 1 98.88 296 SER A C 1
ATOM 2289 O O . SER A 1 296 ? 8.203 -9.336 -3.822 1 98.88 296 SER A O 1
ATOM 2291 N N . ILE A 1 297 ? 10.125 -8.203 -3.799 1 98.94 297 ILE A N 1
ATOM 2292 C CA . ILE A 1 297 ? 10.656 -8.891 -2.627 1 98.94 297 ILE A CA 1
ATOM 2293 C C . ILE A 1 297 ? 10.875 -7.887 -1.495 1 98.94 297 ILE A C 1
ATOM 2295 O O . ILE A 1 297 ? 11.461 -6.82 -1.705 1 98.94 297 ILE A O 1
ATOM 2299 N N . VAL A 1 298 ? 10.336 -8.227 -0.316 1 98.88 298 VAL A N 1
ATOM 2300 C CA . VAL A 1 298 ? 10.523 -7.332 0.818 1 98.88 298 VAL A CA 1
ATOM 2301 C C . VAL A 1 298 ? 11.141 -8.094 1.987 1 98.88 298 VAL A C 1
ATOM 2303 O O . VAL A 1 298 ? 10.797 -9.25 2.232 1 98.88 298 VAL A O 1
ATOM 2306 N N . ASP A 1 299 ? 12.062 -7.453 2.664 1 98.81 299 ASP A N 1
ATOM 2307 C CA . ASP A 1 299 ? 12.672 -7.969 3.889 1 98.81 299 ASP A CA 1
ATOM 2308 C C . ASP A 1 299 ? 12.203 -7.176 5.105 1 98.81 299 ASP A C 1
ATOM 2310 O O . ASP A 1 299 ? 12.188 -5.941 5.078 1 98.81 299 ASP A O 1
ATOM 2314 N N . LEU A 1 300 ? 11.812 -7.875 6.121 1 98.56 300 LEU A N 1
ATOM 2315 C CA . LEU A 1 300 ? 11.453 -7.301 7.41 1 98.56 300 LEU A CA 1
ATOM 2316 C C . LEU A 1 300 ? 12.406 -7.766 8.508 1 98.56 300 LEU A C 1
ATOM 2318 O O . LEU A 1 300 ? 13.055 -8.805 8.367 1 98.56 300 LEU A O 1
ATOM 2322 N N . LYS A 1 301 ? 12.508 -7 9.5 1 98.12 301 LYS A N 1
ATOM 2323 C CA . LYS A 1 301 ? 13.133 -7.395 10.758 1 98.12 301 LYS A CA 1
ATOM 2324 C C . LYS A 1 301 ? 12.133 -7.328 11.906 1 98.12 301 LYS A C 1
ATOM 2326 O O . LYS A 1 301 ? 11.633 -6.254 12.242 1 98.12 301 LYS A O 1
ATOM 2331 N N . MET A 1 302 ? 11.859 -8.492 12.477 1 97 302 MET A N 1
ATOM 2332 C CA . MET A 1 302 ? 10.836 -8.547 13.516 1 97 302 MET A CA 1
ATOM 2333 C C . MET A 1 302 ? 11.438 -8.203 14.883 1 97 302 MET A C 1
ATOM 2335 O O . MET A 1 302 ? 12.211 -8.984 15.438 1 97 302 MET A O 1
ATOM 2339 N N . GLN A 1 303 ? 11.047 -7.102 15.414 1 95.12 303 GLN A N 1
ATOM 2340 C CA . GLN A 1 303 ? 11.75 -6.559 16.578 1 95.12 303 GLN A CA 1
ATOM 2341 C C . GLN A 1 303 ? 10.852 -6.559 17.812 1 95.12 303 GLN A C 1
ATOM 2343 O O . GLN A 1 303 ? 11.281 -6.168 18.891 1 95.12 303 GLN A O 1
ATOM 2348 N N . TYR A 1 304 ? 9.648 -6.898 17.734 1 94.94 304 TYR A N 1
ATOM 2349 C CA . TYR A 1 304 ? 8.672 -6.961 18.828 1 94.94 304 TYR A CA 1
ATOM 2350 C C . TYR A 1 304 ? 7.652 -8.07 18.578 1 94.94 304 TYR A C 1
ATOM 2352 O O . TYR A 1 304 ? 7.25 -8.312 17.438 1 94.94 304 TYR A O 1
ATOM 2360 N N . PRO A 1 305 ? 7.203 -8.773 19.625 1 95.62 305 PRO A N 1
ATOM 2361 C CA . PRO A 1 305 ? 6.258 -9.875 19.422 1 95.62 305 PRO A CA 1
ATOM 2362 C C . PRO A 1 305 ? 4.836 -9.383 19.141 1 95.62 305 PRO A C 1
ATOM 2364 O O . PRO A 1 305 ? 4.508 -8.227 19.422 1 95.62 305 PRO A O 1
ATOM 2367 N N . GLY A 1 306 ? 4.027 -10.312 18.625 1 94.25 306 GLY A N 1
ATOM 2368 C CA . GLY A 1 306 ? 2.627 -10.023 18.359 1 94.25 306 GLY A CA 1
ATOM 2369 C C . GLY A 1 306 ? 2.207 -10.406 16.953 1 94.25 306 GLY A C 1
ATOM 2370 O O . GLY A 1 306 ? 2.953 -11.078 16.234 1 94.25 306 GLY A O 1
ATOM 2371 N N . THR A 1 307 ? 1.027 -10.016 16.609 1 94.5 307 THR A N 1
ATOM 2372 C CA . THR A 1 307 ? 0.487 -10.305 15.289 1 94.5 307 THR A CA 1
ATOM 2373 C C . THR A 1 307 ? 0.596 -9.078 14.383 1 94.5 307 THR A C 1
ATOM 2375 O O . THR A 1 307 ? 0.121 -7.996 14.734 1 94.5 307 THR A O 1
ATOM 2378 N N . TYR A 1 308 ? 1.27 -9.273 13.352 1 96.94 308 TYR A N 1
ATOM 2379 C CA . TYR A 1 308 ? 1.38 -8.266 12.305 1 96.94 308 TYR A CA 1
ATOM 2380 C C . TYR A 1 308 ? 0.463 -8.594 11.133 1 96.94 308 TYR A C 1
ATOM 2382 O O . TYR A 1 308 ? 0.461 -9.727 10.633 1 96.94 308 TYR A O 1
ATOM 2390 N N . THR A 1 309 ? -0.292 -7.598 10.719 1 96.62 309 THR A N 1
ATOM 2391 C CA . THR A 1 309 ? -1.302 -7.848 9.695 1 96.62 309 THR A CA 1
ATOM 2392 C C . THR A 1 309 ? -0.801 -7.406 8.328 1 96.62 309 THR A C 1
ATOM 2394 O O . THR A 1 309 ? -0.388 -6.258 8.148 1 96.62 309 THR A O 1
ATOM 2397 N N . LEU A 1 310 ? -0.763 -8.352 7.367 1 98.12 310 LEU A N 1
ATOM 2398 C CA . LEU A 1 310 ? -0.582 -8.023 5.953 1 98.12 310 LEU A CA 1
ATOM 2399 C C . LEU A 1 310 ? -1.872 -7.48 5.352 1 98.12 310 LEU A C 1
ATOM 2401 O O . LEU A 1 310 ? -2.943 -8.062 5.543 1 98.12 310 LEU A O 1
ATOM 2405 N N . VAL A 1 311 ? -1.744 -6.305 4.605 1 97.62 311 VAL A N 1
ATOM 2406 C CA . VAL A 1 311 ? -2.941 -5.738 3.994 1 97.62 311 VAL A CA 1
ATOM 2407 C C . VAL A 1 311 ? -2.604 -5.195 2.607 1 97.62 311 VAL A C 1
ATOM 2409 O O . VAL A 1 311 ? -1.431 -5.004 2.277 1 97.62 311 VAL A O 1
ATOM 2412 N N . ASP A 1 312 ? -3.637 -5.109 1.752 1 98 312 ASP A N 1
ATOM 2413 C CA . ASP A 1 312 ? -3.67 -4.125 0.675 1 98 312 ASP A CA 1
ATOM 2414 C C . ASP A 1 312 ? -4.164 -2.77 1.184 1 98 312 ASP A C 1
ATOM 2416 O O . ASP A 1 312 ? -5.309 -2.645 1.618 1 98 312 ASP A O 1
ATOM 2420 N N . HIS A 1 313 ? -3.328 -1.785 1.129 1 97.88 313 HIS A N 1
ATOM 2421 C CA . HIS A 1 313 ? -3.664 -0.522 1.776 1 97.88 313 HIS A CA 1
ATOM 2422 C C . HIS A 1 313 ? -4.641 0.288 0.931 1 97.88 313 HIS A C 1
ATOM 2424 O O . HIS A 1 313 ? -4.984 1.418 1.285 1 97.88 313 HIS A O 1
ATOM 2430 N N . SER A 1 314 ? -4.965 -0.118 -0.272 1 96.06 314 SER A N 1
ATOM 2431 C CA . SER A 1 314 ? -6.32 0.214 -0.704 1 96.06 314 SER A CA 1
ATOM 2432 C C . SER A 1 314 ? -7.363 -0.366 0.246 1 96.06 314 SER A C 1
ATOM 2434 O O . SER A 1 314 ? -7.992 -1.38 -0.06 1 96.06 314 SER A O 1
ATOM 2436 N N . ILE A 1 315 ? -7.523 0.263 1.248 1 93.94 315 ILE A N 1
ATOM 2437 C CA . ILE A 1 315 ? -7.812 -0.301 2.562 1 93.94 315 ILE A CA 1
ATOM 2438 C C . ILE A 1 315 ? -9.219 -0.897 2.568 1 93.94 315 ILE A C 1
ATOM 2440 O O . ILE A 1 315 ? -9.523 -1.782 3.373 1 93.94 315 ILE A O 1
ATOM 2444 N N . PHE A 1 316 ? -10.188 -0.479 1.743 1 93.81 316 PHE A N 1
ATOM 2445 C CA . PHE A 1 316 ? -11.492 -1.122 1.683 1 93.81 316 PHE A CA 1
ATOM 2446 C C . PHE A 1 316 ? -11.359 -2.582 1.264 1 93.81 316 PHE A C 1
ATOM 2448 O O . PHE A 1 316 ? -12.273 -3.381 1.478 1 93.81 316 PHE A O 1
ATOM 2455 N N . ARG A 1 317 ? -10.25 -2.93 0.722 1 95.12 317 ARG A N 1
ATOM 2456 C CA . ARG A 1 317 ? -10.047 -4.301 0.266 1 95.12 317 ARG A CA 1
ATOM 2457 C C . ARG A 1 317 ? -9.797 -5.238 1.443 1 95.12 317 ARG A C 1
ATOM 2459 O O . ARG A 1 317 ? -9.875 -6.461 1.297 1 95.12 317 ARG A O 1
ATOM 2466 N N . LEU A 1 318 ? -9.586 -4.633 2.561 1 92.06 318 LEU A N 1
ATOM 2467 C CA . LEU A 1 318 ? -9.633 -5.418 3.791 1 92.06 318 LEU A CA 1
ATOM 2468 C C . LEU A 1 318 ? -10.984 -6.109 3.945 1 92.06 318 LEU A C 1
ATOM 2470 O O . LEU A 1 318 ? -11.047 -7.273 4.348 1 92.06 318 LEU A O 1
ATOM 2474 N N . ASP A 1 319 ? -11.953 -5.387 3.607 1 91.38 319 ASP A N 1
ATOM 2475 C CA . ASP A 1 319 ? -13.312 -5.898 3.754 1 91.38 319 ASP A CA 1
ATOM 2476 C C . ASP A 1 319 ? -13.664 -6.855 2.617 1 91.38 319 ASP A C 1
ATOM 2478 O O . ASP A 1 319 ? -14.672 -7.566 2.686 1 91.38 319 ASP A O 1
ATOM 2482 N N . LYS A 1 320 ? -12.781 -6.941 1.63 1 94.38 320 LYS A N 1
ATOM 2483 C CA . LYS A 1 320 ? -12.977 -7.902 0.546 1 94.38 320 LYS A CA 1
ATOM 2484 C C . LYS A 1 320 ? -12.125 -9.148 0.761 1 94.38 320 LYS A C 1
ATOM 2486 O O . LYS A 1 320 ? -12.164 -10.078 -0.045 1 94.38 320 LYS A O 1
ATOM 2491 N N . GLY A 1 321 ? -11.305 -9.156 1.745 1 94.94 321 GLY A N 1
ATOM 2492 C CA . GLY A 1 321 ? -10.633 -10.406 2.076 1 94.94 321 GLY A CA 1
ATOM 2493 C C . GLY A 1 321 ? -9.117 -10.281 2.072 1 94.94 321 GLY A C 1
ATOM 2494 O O . GLY A 1 321 ? -8.414 -11.227 2.436 1 94.94 321 GLY A O 1
ATOM 2495 N N . ALA A 1 322 ? -8.57 -9.125 1.72 1 96.44 322 ALA A N 1
ATOM 2496 C CA . ALA A 1 322 ? -7.125 -8.977 1.581 1 96.44 322 ALA A CA 1
ATOM 2497 C C . ALA A 1 322 ? -6.461 -8.766 2.939 1 96.44 322 ALA A C 1
ATOM 2499 O O . ALA A 1 322 ? -5.973 -7.672 3.238 1 96.44 322 ALA A O 1
ATOM 2500 N N . VAL A 1 323 ? -6.355 -9.875 3.668 1 95.94 323 VAL A N 1
ATOM 2501 C CA . VAL A 1 323 ? -5.781 -9.844 5.008 1 95.94 323 VAL A CA 1
ATOM 2502 C C . VAL A 1 323 ? -4.957 -11.109 5.246 1 95.94 323 VAL A C 1
ATOM 2504 O O . VAL A 1 323 ? -5.355 -12.203 4.836 1 95.94 323 VAL A O 1
ATOM 2507 N N . GLY A 1 324 ? -3.836 -10.977 5.82 1 97.62 324 GLY A N 1
ATOM 2508 C CA . GLY A 1 324 ? -3.002 -12.055 6.309 1 97.62 324 GLY A CA 1
ATOM 2509 C C . GLY A 1 324 ? -2.314 -11.734 7.625 1 97.62 324 GLY A C 1
ATOM 2510 O O . GLY A 1 324 ? -2.26 -10.57 8.031 1 97.62 324 GLY A O 1
ATOM 2511 N N . PHE A 1 325 ? -1.869 -12.797 8.289 1 97.5 325 PHE A N 1
ATOM 2512 C CA . PHE A 1 325 ? -1.221 -12.578 9.578 1 97.5 325 PHE A CA 1
ATOM 2513 C C . PHE A 1 325 ? 0.208 -13.109 9.562 1 97.5 325 PHE A C 1
ATOM 2515 O O . PHE A 1 325 ? 0.478 -14.164 8.977 1 97.5 325 PHE A O 1
ATOM 2522 N N . LEU A 1 326 ? 1.052 -12.367 10.109 1 98.38 326 LEU A N 1
ATOM 2523 C CA . LEU A 1 326 ? 2.395 -12.773 10.508 1 98.38 326 LEU A CA 1
ATOM 2524 C C . LEU A 1 326 ? 2.537 -12.75 12.023 1 98.38 326 LEU A C 1
ATOM 2526 O O . LEU A 1 326 ? 2.576 -11.68 12.641 1 98.38 326 LEU A O 1
ATOM 2530 N N . ASN A 1 327 ? 2.592 -13.922 12.625 1 97.56 327 ASN A N 1
ATOM 2531 C CA . ASN A 1 327 ? 2.656 -14.07 14.078 1 97.56 327 ASN A CA 1
ATOM 2532 C C . ASN A 1 327 ? 4.098 -14.164 14.562 1 97.56 327 ASN A C 1
ATOM 2534 O O . ASN A 1 327 ? 4.832 -15.078 14.18 1 97.56 327 ASN A O 1
ATOM 2538 N N . ILE A 1 328 ? 4.449 -13.266 15.422 1 97.62 328 ILE A N 1
ATOM 2539 C CA . ILE A 1 328 ? 5.805 -13.211 15.961 1 97.62 328 ILE A CA 1
ATOM 2540 C C . ILE A 1 328 ? 5.797 -13.641 17.422 1 97.62 328 ILE A C 1
ATOM 2542 O O . ILE A 1 328 ? 5.207 -12.961 18.266 1 97.62 328 ILE A O 1
ATOM 2546 N N . SER A 1 329 ? 6.441 -14.711 17.719 1 97.69 329 SER A N 1
ATOM 2547 C CA . SER A 1 329 ? 6.574 -15.18 19.094 1 97.69 329 SER A CA 1
ATOM 2548 C C . SER A 1 329 ? 7.875 -14.695 19.719 1 97.69 329 SER A C 1
ATOM 2550 O O . SER A 1 329 ? 8.789 -14.266 19.016 1 97.69 329 SER A O 1
ATOM 2552 N N . GLY A 1 330 ? 7.93 -14.727 21.047 1 96.44 330 GLY A N 1
ATOM 2553 C CA . GLY A 1 330 ? 9.125 -14.312 21.766 1 96.44 330 GLY A CA 1
ATOM 2554 C C . GLY A 1 330 ? 8.836 -13.289 22.844 1 96.44 330 GLY A C 1
ATOM 2555 O O . GLY A 1 330 ? 7.68 -12.992 23.141 1 96.44 330 GLY A O 1
ATOM 2556 N N . LYS A 1 331 ? 9.922 -12.797 23.5 1 93.56 331 LYS A N 1
ATOM 2557 C CA . LYS A 1 331 ? 9.797 -11.828 24.594 1 93.56 331 LYS A CA 1
ATOM 2558 C C . LYS A 1 331 ? 9.852 -10.398 24.047 1 93.56 331 LYS A C 1
ATOM 2560 O O . LYS A 1 331 ? 10.602 -10.102 23.125 1 93.56 331 LYS A O 1
ATOM 2565 N N . PRO A 1 332 ? 9.039 -9.57 24.625 1 91.06 332 PRO A N 1
ATOM 2566 C CA . PRO A 1 332 ? 9.117 -8.164 24.219 1 91.06 332 PRO A CA 1
ATOM 2567 C C . PRO A 1 332 ? 10.492 -7.555 24.469 1 91.06 332 PRO A C 1
ATOM 2569 O O . PRO A 1 332 ? 11.141 -7.867 25.469 1 91.06 332 PRO A O 1
ATOM 2572 N N . VAL A 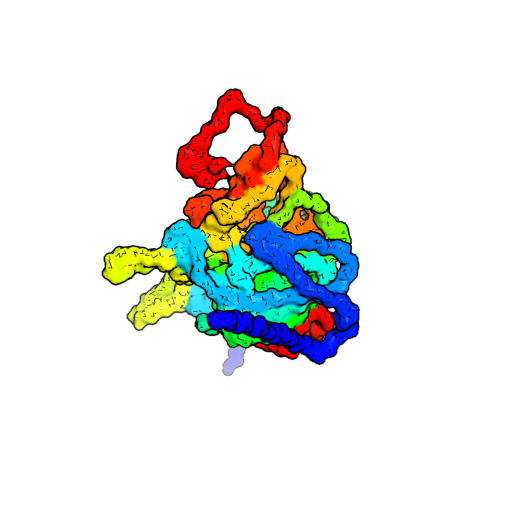1 333 ? 10.914 -6.809 23.516 1 87.12 333 VAL A N 1
ATOM 2573 C CA . VAL A 1 333 ? 12.141 -6.031 23.688 1 87.12 333 VAL A CA 1
ATOM 2574 C C . VAL A 1 333 ? 11.812 -4.703 24.359 1 87.12 333 VAL A C 1
ATOM 2576 O O . VAL A 1 333 ? 11.07 -3.885 23.828 1 87.12 333 VAL A O 1
ATOM 2579 N N . PRO A 1 334 ? 12.406 -4.445 25.453 1 87.31 334 PRO A N 1
ATOM 2580 C CA . PRO A 1 334 ? 12.07 -3.223 26.188 1 87.31 334 PRO A CA 1
ATOM 2581 C C . PRO A 1 334 ? 12.406 -1.954 25.406 1 87.31 334 PRO A C 1
ATOM 2583 O O . PRO A 1 334 ? 13.422 -1.906 24.703 1 87.31 334 PRO A O 1
ATOM 2586 N N . GLY A 1 335 ? 11.547 -0.999 25.5 1 89.25 335 GLY A N 1
ATOM 2587 C CA . GLY A 1 335 ? 11.836 0.332 24.984 1 89.25 335 GLY A CA 1
ATOM 2588 C C . GLY A 1 335 ? 11.289 0.564 23.594 1 89.25 335 GLY A C 1
ATOM 2589 O O . GLY A 1 335 ? 11.289 1.694 23.094 1 89.25 335 GLY A O 1
ATOM 2590 N N . ILE A 1 336 ? 10.836 -0.444 22.953 1 91 336 ILE A N 1
ATOM 2591 C CA . ILE A 1 336 ? 10.406 -0.299 21.578 1 91 336 ILE A CA 1
ATOM 2592 C C . ILE A 1 336 ? 8.922 0.059 21.531 1 91 336 ILE A C 1
ATOM 2594 O O . ILE A 1 336 ? 8.516 0.971 20.812 1 91 336 ILE A O 1
ATOM 2598 N N . TYR A 1 337 ? 8.164 -0.564 22.188 1 89.94 337 TYR A N 1
ATOM 2599 C CA . TYR A 1 337 ? 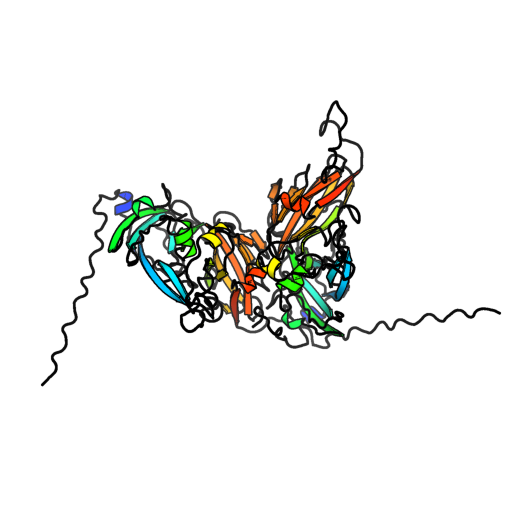6.707 -0.53 22.219 1 89.94 337 TYR A CA 1
ATOM 2600 C C . TYR A 1 337 ? 6.188 -0.694 23.641 1 89.94 337 TYR A C 1
ATOM 2602 O O . TYR A 1 337 ? 6.152 -1.808 24.172 1 89.94 337 TYR A O 1
ATOM 2610 N N . GLU A 1 338 ? 5.828 0.41 24.25 1 86.88 338 GLU A N 1
ATOM 2611 C CA . GLU A 1 338 ? 5.496 0.363 25.672 1 86.88 338 GLU A CA 1
ATOM 2612 C C . GLU A 1 338 ? 4.188 1.091 25.953 1 86.88 338 GLU A C 1
ATOM 2614 O O . GLU A 1 338 ? 3.895 2.119 25.344 1 86.88 338 GLU A O 1
ATOM 2619 N N . SER A 1 339 ? 3.412 0.468 26.75 1 85.62 339 SER A N 1
ATOM 2620 C CA . SER A 1 339 ? 2.184 1.08 27.25 1 85.62 339 SER A CA 1
ATOM 2621 C C . SER A 1 339 ? 1.917 0.689 28.688 1 85.62 339 SER A C 1
ATOM 2623 O O . SER A 1 339 ? 2.131 -0.46 29.078 1 85.62 339 SER A O 1
ATOM 2625 N N . PRO A 1 340 ? 1.554 1.729 29.453 1 79.62 340 PRO A N 1
ATOM 2626 C CA . PRO A 1 340 ? 1.22 1.384 30.828 1 79.62 340 PRO A CA 1
ATOM 2627 C C . PRO A 1 340 ? -0.021 0.501 30.938 1 79.62 340 PRO A C 1
ATOM 2629 O O . PRO A 1 340 ? -0.16 -0.265 31.891 1 79.62 340 PRO A O 1
ATOM 2632 N N . LYS A 1 341 ? -0.885 0.614 29.984 1 78.19 341 LYS A N 1
ATOM 2633 C CA . LYS A 1 341 ? -2.113 -0.175 29.984 1 78.19 341 LYS A CA 1
ATOM 2634 C C . LYS A 1 341 ? -2.018 -1.33 28.984 1 78.19 341 LYS A C 1
ATOM 2636 O O . LYS A 1 341 ? -1.338 -1.22 27.969 1 78.19 341 LYS A O 1
ATOM 2641 N N . PRO A 1 342 ? -2.639 -2.373 29.375 1 76.75 342 PRO A N 1
ATOM 2642 C CA . PRO A 1 342 ? -2.617 -3.512 28.453 1 76.75 342 PRO A CA 1
ATOM 2643 C C . PRO A 1 342 ? -3.305 -3.209 27.125 1 76.75 342 PRO A C 1
ATOM 2645 O O . PRO A 1 342 ? -4.188 -2.348 27.062 1 76.75 342 PRO A O 1
ATOM 2648 N N . PRO A 1 343 ? -2.791 -3.908 26.141 1 78.12 343 PRO A N 1
ATOM 2649 C CA . PRO A 1 343 ? -3.461 -3.746 24.844 1 78.12 343 PRO A CA 1
ATOM 2650 C C . PRO A 1 343 ? -4.914 -4.207 24.875 1 78.12 343 PRO A C 1
ATOM 2652 O O . PRO A 1 343 ? -5.25 -5.164 25.578 1 78.12 343 PRO A O 1
ATOM 2655 N N . ARG A 1 344 ? -5.777 -3.391 24.266 1 75.44 344 ARG A N 1
ATOM 2656 C CA . ARG A 1 344 ? -7.176 -3.775 24.094 1 75.44 344 ARG A CA 1
ATOM 2657 C C . ARG A 1 344 ? -7.492 -4.055 22.625 1 75.44 344 ARG A C 1
ATOM 2659 O O . ARG A 1 344 ? -7.137 -3.262 21.75 1 75.44 344 ARG A O 1
ATOM 2666 N N . PRO A 1 345 ? -8.016 -5.25 22.531 1 67.31 345 PRO A N 1
ATOM 2667 C CA . PRO A 1 345 ? -8.406 -5.496 21.141 1 67.31 345 PRO A CA 1
ATOM 2668 C C . PRO A 1 345 ? -9.523 -4.566 20.656 1 67.31 345 PRO A C 1
ATOM 2670 O O . PRO A 1 345 ? -10.375 -4.164 21.453 1 67.31 345 PRO A O 1
ATOM 2673 N N . CYS A 1 346 ? -9.32 -4.047 19.516 1 66.5 346 CYS A N 1
ATOM 2674 C CA . CYS A 1 346 ? -10.383 -3.238 18.938 1 66.5 346 CYS A CA 1
ATOM 2675 C C . CYS A 1 346 ? -11.617 -4.086 18.625 1 66.5 346 CYS A C 1
ATOM 2677 O O . CYS A 1 346 ? -11.508 -5.141 18 1 66.5 346 CYS A O 1
ATOM 2679 N N . VAL A 1 347 ? -12.742 -3.799 19.25 1 60.44 347 VAL A N 1
ATOM 2680 C CA . VAL A 1 347 ? -13.977 -4.547 19.047 1 60.44 347 VAL A CA 1
ATOM 2681 C C . VAL A 1 347 ? -14.312 -4.602 17.562 1 60.44 347 VAL A C 1
ATOM 2683 O O . VAL A 1 347 ? -14.336 -3.572 16.891 1 60.44 347 VAL A O 1
ATOM 2686 N N . GLY A 1 348 ? -14.508 -5.793 17.062 1 61.41 348 GLY A N 1
ATOM 2687 C CA . GLY A 1 348 ? -14.922 -5.938 15.68 1 61.41 348 GLY A CA 1
ATOM 2688 C C . GLY A 1 348 ? -13.766 -5.797 14.703 1 61.41 348 GLY A C 1
ATOM 2689 O O . GLY A 1 348 ? -13.977 -5.738 13.492 1 61.41 348 GLY A O 1
ATOM 2690 N N . CYS A 1 349 ? -12.594 -5.805 15.32 1 67.12 349 CYS A N 1
ATOM 2691 C CA . CYS A 1 349 ? -11.461 -5.473 14.461 1 67.12 349 CYS A CA 1
ATOM 2692 C C . CYS A 1 349 ? -10.891 -6.727 13.797 1 67.12 349 CYS A C 1
ATOM 2694 O O . CYS A 1 349 ? -10.664 -7.738 14.469 1 67.12 349 CYS A O 1
ATOM 2696 N N . LYS A 1 350 ? -10.812 -6.668 12.492 1 63.09 350 LYS A N 1
ATOM 2697 C CA . LYS A 1 350 ? -10.281 -7.762 11.688 1 63.09 350 LYS A CA 1
ATOM 2698 C C . LYS A 1 350 ? -8.758 -7.73 11.648 1 63.09 350 LYS A C 1
ATOM 2700 O O . LYS A 1 350 ? -8.125 -8.664 11.141 1 63.09 350 LYS A O 1
ATOM 2705 N N . LEU A 1 351 ? -8.203 -6.719 12.164 1 69 351 LEU A N 1
ATOM 2706 C CA . LEU A 1 351 ? -6.789 -6.477 11.922 1 69 351 LEU A CA 1
ATOM 2707 C C . LEU A 1 351 ? -5.953 -6.883 13.125 1 69 351 LEU A C 1
ATOM 2709 O O . LEU A 1 351 ? -4.773 -7.211 12.992 1 69 351 LEU A O 1
ATOM 2713 N N . HIS A 1 352 ? -6.613 -6.738 14.352 1 62.78 352 HIS A N 1
ATOM 2714 C CA . HIS A 1 352 ? -5.785 -6.848 15.547 1 62.78 352 HIS A CA 1
ATOM 2715 C C . HIS A 1 352 ? -6.188 -8.047 16.391 1 62.78 352 HIS A C 1
ATOM 2717 O O . HIS A 1 352 ? -7.02 -7.93 17.297 1 62.78 352 HIS A O 1
ATOM 2723 N N . ALA A 1 353 ? -6.312 -9.234 15.758 1 49.91 353 ALA A N 1
ATOM 2724 C CA . ALA A 1 353 ? -6.773 -10.398 16.5 1 49.91 353 ALA A CA 1
ATOM 2725 C C . ALA A 1 353 ? -5.742 -10.828 17.547 1 49.91 353 ALA A C 1
ATOM 2727 O O . ALA A 1 353 ? -4.539 -10.656 17.344 1 49.91 353 ALA A O 1
ATOM 2728 N N . MET B 1 1 ? -21.078 53.938 37.812 1 26.84 1 MET B N 1
ATOM 2729 C CA . MET B 1 1 ? -20.797 52.719 38.594 1 26.84 1 MET B CA 1
ATOM 2730 C C . MET B 1 1 ? -19.703 51.875 37.938 1 26.84 1 MET B C 1
ATOM 2732 O O . MET B 1 1 ? -19.734 51.656 36.719 1 26.84 1 MET B O 1
ATOM 2736 N N . MET B 1 2 ? -18.516 51.75 38.562 1 26.42 2 MET B N 1
ATOM 2737 C CA . MET B 1 2 ? -17.172 51.25 38.219 1 26.42 2 MET B CA 1
ATOM 2738 C C . MET B 1 2 ? -17.219 49.781 37.875 1 26.42 2 MET B C 1
ATOM 2740 O O . MET B 1 2 ? -17.656 48.969 38.688 1 26.42 2 MET B O 1
ATOM 2744 N N . LEU B 1 3 ? -17.594 49.406 36.688 1 29.7 3 LEU B N 1
ATOM 2745 C CA . LEU B 1 3 ? -17.812 48 36.281 1 29.7 3 LEU B CA 1
ATOM 2746 C C . LEU B 1 3 ? -16.625 47.125 36.656 1 29.7 3 LEU B C 1
ATOM 2748 O O . LEU B 1 3 ? -15.477 47.469 36.312 1 29.7 3 LEU B O 1
ATOM 2752 N N . GLU B 1 4 ? -16.656 46.406 37.781 1 29.58 4 GLU B N 1
ATOM 2753 C CA . GLU B 1 4 ? -15.641 45.562 38.375 1 29.58 4 GLU B CA 1
ATOM 2754 C C . GLU B 1 4 ? -15.07 44.562 37.375 1 29.58 4 GLU B C 1
ATOM 2756 O O . GLU B 1 4 ? -15.805 44.062 36.531 1 29.58 4 GLU B O 1
ATOM 2761 N N . PRO B 1 5 ? -13.703 44.469 37.156 1 28.92 5 PRO B N 1
ATOM 2762 C CA . PRO B 1 5 ? -12.93 43.656 36.188 1 28.92 5 PRO B CA 1
ATOM 2763 C C . PRO B 1 5 ? -13.164 42.156 36.375 1 28.92 5 PRO B C 1
ATOM 2765 O O . PRO B 1 5 ? -13.266 41.656 37.5 1 28.92 5 PRO B O 1
ATOM 2768 N N . ILE B 1 6 ? -13.953 41.469 35.531 1 31.17 6 ILE B N 1
ATOM 2769 C CA . ILE B 1 6 ? -14.258 40.062 35.719 1 31.17 6 ILE B CA 1
ATOM 2770 C C . ILE B 1 6 ? -12.961 39.25 35.844 1 31.17 6 ILE B C 1
ATOM 2772 O O . ILE B 1 6 ? -12.008 39.469 35.094 1 31.17 6 ILE B O 1
ATOM 2776 N N . SER B 1 7 ? -12.578 38.75 37.031 1 27.86 7 SER B N 1
ATOM 2777 C CA . SER B 1 7 ? -11.492 37.906 37.5 1 27.86 7 SER B CA 1
ATOM 2778 C C . SER B 1 7 ? -11.266 36.719 36.562 1 27.86 7 SER B C 1
ATOM 2780 O O . SER B 1 7 ? -12.211 36.188 35.969 1 27.86 7 SER B O 1
ATOM 2782 N N . GLY B 1 8 ? -10.039 36.562 35.938 1 26.03 8 GLY B N 1
ATOM 2783 C CA . GLY B 1 8 ? -9.383 35.719 34.938 1 26.03 8 GLY B CA 1
ATOM 2784 C C . GLY B 1 8 ? -9.469 34.25 35.281 1 26.03 8 GLY B C 1
ATOM 2785 O O . GLY B 1 8 ? -9.133 33.844 36.406 1 26.03 8 GLY B O 1
ATOM 2786 N N . VAL B 1 9 ? -10.461 33.438 34.844 1 30.64 9 VAL B N 1
ATOM 2787 C CA . VAL B 1 9 ? -10.672 32 35.094 1 30.64 9 VAL B CA 1
ATOM 2788 C C . VAL B 1 9 ? -9.359 31.25 34.906 1 30.64 9 VAL B C 1
ATOM 2790 O O . VAL B 1 9 ? -8.719 31.359 33.844 1 30.64 9 VAL B O 1
ATOM 2793 N N . GLY B 1 10 ? -8.57 30.875 35.969 1 27.38 10 GLY B N 1
ATOM 2794 C CA . GLY B 1 10 ? -7.395 30.047 36.156 1 27.38 10 GLY B CA 1
ATOM 2795 C C . GLY B 1 10 ? -7.504 28.719 35.406 1 27.38 10 GLY B C 1
ATOM 2796 O O . GLY B 1 10 ? -8.352 27.891 35.75 1 27.38 10 GLY B O 1
ATOM 2797 N N . SER B 1 11 ? -7.371 28.625 34.094 1 27.8 11 SER B N 1
ATOM 2798 C CA . SER B 1 11 ? -7.371 27.375 33.344 1 27.8 11 SER B CA 1
ATOM 2799 C C . SER B 1 11 ? -6.453 26.344 34 1 27.8 11 SER B C 1
ATOM 2801 O O . SER B 1 11 ? -5.266 26.609 34.188 1 27.8 11 SER B O 1
ATOM 2803 N N . ASP B 1 12 ? -6.938 25.469 34.875 1 30.03 12 ASP B N 1
ATOM 2804 C CA . ASP B 1 12 ? -6.281 24.328 35.5 1 30.03 12 ASP B CA 1
ATOM 2805 C C . ASP B 1 12 ? -5.52 23.5 34.469 1 30.03 12 ASP B C 1
ATOM 2807 O O . ASP B 1 12 ? -6.117 22.906 33.562 1 30.03 12 ASP B O 1
ATOM 2811 N N . ARG B 1 13 ? -4.34 23.781 34.125 1 32.22 13 ARG B N 1
ATOM 2812 C CA . ARG B 1 13 ? -3.371 22.922 33.469 1 32.22 13 ARG B CA 1
ATOM 2813 C C . ARG B 1 13 ? -3.367 21.516 34.094 1 32.22 13 ARG B C 1
ATOM 2815 O O . ARG B 1 13 ? -2.752 21.297 35.125 1 32.22 13 ARG B O 1
ATOM 2822 N N . LYS B 1 14 ? -4.43 20.703 33.906 1 32.25 14 LYS B N 1
ATOM 2823 C CA . LYS B 1 14 ? -4.434 19.328 34.406 1 32.25 14 LYS B CA 1
ATOM 2824 C C . LYS B 1 14 ? -3.135 18.609 34.062 1 32.25 14 LYS B C 1
ATOM 2826 O O . LYS B 1 14 ? -2.713 18.609 32.875 1 32.25 14 LYS B O 1
ATOM 2831 N N . SER B 1 15 ? -2.271 18.266 34.969 1 29.45 15 SER B N 1
ATOM 2832 C CA . SER B 1 15 ? -1.045 17.469 34.969 1 29.45 15 SER B CA 1
ATOM 2833 C C . SER B 1 15 ? -1.242 16.125 34.281 1 29.45 15 SER B C 1
ATOM 2835 O O . SER B 1 15 ? -2.223 15.422 34.562 1 29.45 15 SER B O 1
ATOM 2837 N N . PHE B 1 16 ? -0.728 15.875 33.156 1 32.81 16 PHE B N 1
ATOM 2838 C CA . PHE B 1 16 ? -0.637 14.602 32.469 1 32.81 16 PHE B CA 1
ATOM 2839 C C . PHE B 1 16 ? -0.187 13.5 33.406 1 32.81 16 PHE B C 1
ATOM 2841 O O . PHE B 1 16 ? 0.778 13.672 34.156 1 32.81 16 PHE B O 1
ATOM 2848 N N . GLU B 1 17 ? -1.1 12.805 34 1 34.97 17 GLU B N 1
ATOM 2849 C CA . GLU B 1 17 ? -0.647 11.656 34.781 1 34.97 17 GLU B CA 1
ATOM 2850 C C . GLU B 1 17 ? 0.526 10.953 34.094 1 34.97 17 GLU B C 1
ATOM 2852 O O . GLU B 1 17 ? 0.392 10.445 32.969 1 34.97 17 GLU B O 1
ATOM 2857 N N . ALA B 1 18 ? 1.724 11.312 34.375 1 35.88 18 ALA B N 1
ATOM 2858 C CA . ALA B 1 18 ? 2.953 10.641 33.969 1 35.88 18 ALA B CA 1
ATOM 2859 C C . ALA B 1 18 ? 2.838 9.133 34.125 1 35.88 18 ALA B C 1
ATOM 2861 O O . ALA B 1 18 ? 2.238 8.648 35.094 1 35.88 18 ALA B O 1
ATOM 2862 N N . ILE B 1 19 ? 2.961 8.258 33.062 1 45.94 19 ILE B N 1
ATOM 2863 C CA . ILE B 1 19 ? 3.117 6.805 33.094 1 45.94 19 ILE B CA 1
ATOM 2864 C C . ILE B 1 19 ? 4.07 6.418 34.219 1 45.94 19 ILE B C 1
ATOM 2866 O O . ILE B 1 19 ? 5.25 6.777 34.219 1 45.94 19 ILE B O 1
ATOM 2870 N N . ASP B 1 20 ? 3.604 6.375 35.469 1 41.88 20 ASP B N 1
ATOM 2871 C CA . ASP B 1 20 ? 4.387 5.965 36.625 1 41.88 20 ASP B CA 1
ATOM 2872 C C . ASP B 1 20 ? 5.133 4.66 36.344 1 41.88 20 ASP B C 1
ATOM 2874 O O . ASP B 1 20 ? 5.594 3.996 37.281 1 41.88 20 ASP B O 1
ATOM 2878 N N . GLU B 1 21 ? 4.949 4.027 35.094 1 51.5 21 GLU B N 1
ATOM 2879 C CA . GLU B 1 21 ? 5.668 2.758 35.031 1 51.5 21 GLU B CA 1
ATOM 2880 C C . GLU B 1 21 ? 7.16 2.979 34.812 1 51.5 21 GLU B C 1
ATOM 2882 O O . GLU B 1 21 ? 7.555 3.947 34.156 1 51.5 21 GLU B O 1
ATOM 2887 N N . VAL B 1 22 ? 7.957 2.27 35.562 1 55.5 22 VAL B N 1
ATOM 2888 C CA . VAL B 1 22 ? 9.414 2.225 35.531 1 55.5 22 VAL B CA 1
ATOM 2889 C C . VAL B 1 22 ? 9.922 2.045 34.125 1 55.5 22 VAL B C 1
ATOM 2891 O O . VAL B 1 22 ? 9.703 0.996 33.5 1 55.5 22 VAL B O 1
ATOM 2894 N N . LEU B 1 23 ? 10.086 3.111 33.406 1 66.38 23 LEU B N 1
ATOM 2895 C CA . LEU B 1 23 ? 10.773 3.105 32.125 1 66.38 23 LEU B CA 1
ATOM 2896 C C . LEU B 1 23 ? 12.133 2.434 32.25 1 66.38 23 LEU B C 1
ATOM 2898 O O . LEU B 1 23 ? 12.797 2.527 33.281 1 66.38 23 LEU B O 1
ATOM 2902 N N . PRO B 1 24 ? 12.344 1.673 31.156 1 76.56 24 PRO B N 1
ATOM 2903 C CA . PRO B 1 24 ? 13.75 1.251 31.141 1 76.56 24 PRO B CA 1
ATOM 2904 C C . PRO B 1 24 ? 14.719 2.416 31.344 1 76.56 24 PRO B C 1
ATOM 2906 O O . PRO B 1 24 ? 14.453 3.527 30.875 1 76.56 24 PRO B O 1
ATOM 2909 N N . PRO B 1 25 ? 15.695 2.139 32.156 1 72.31 25 PRO B N 1
ATOM 2910 C CA . PRO B 1 25 ? 16.609 3.225 32.5 1 72.31 25 PRO B CA 1
ATOM 2911 C C . PRO B 1 25 ? 17.125 3.994 31.297 1 72.31 25 PRO B C 1
ATOM 2913 O O . PRO B 1 25 ? 17.312 5.211 31.359 1 72.31 25 PRO B O 1
ATOM 2916 N N . GLU B 1 26 ? 17.266 3.279 30.188 1 79.38 26 GLU B N 1
ATOM 2917 C CA . GLU B 1 26 ? 17.812 3.922 29 1 79.38 26 GLU B CA 1
ATOM 2918 C C . GLU B 1 26 ? 16.844 4.949 28.422 1 79.38 26 GLU B C 1
ATOM 2920 O O . GLU B 1 26 ? 17.266 5.957 27.844 1 79.38 26 GLU B O 1
ATOM 2925 N N . ILE B 1 27 ? 15.617 4.816 28.672 1 83.69 27 ILE B N 1
ATOM 2926 C CA . ILE B 1 27 ? 14.602 5.734 28.172 1 83.69 27 ILE B CA 1
ATOM 2927 C C . ILE B 1 27 ? 14.312 6.809 29.203 1 83.69 27 ILE B C 1
ATOM 2929 O O . ILE B 1 27 ? 14.117 7.98 28.875 1 83.69 27 ILE B O 1
ATOM 2933 N N . ALA B 1 28 ? 14.367 6.414 30.453 1 81.88 28 ALA B N 1
ATOM 2934 C CA . ALA B 1 28 ? 14.031 7.32 31.547 1 81.88 28 ALA B CA 1
ATOM 2935 C C . ALA B 1 28 ? 15.008 8.484 31.609 1 81.88 28 ALA B C 1
ATOM 2937 O O . ALA B 1 28 ? 14.664 9.57 32.094 1 81.88 28 ALA B O 1
ATOM 2938 N N . SER B 1 29 ? 16.188 8.289 31.094 1 88.31 29 SER B N 1
ATOM 2939 C CA . SER B 1 29 ? 17.234 9.305 31.219 1 88.31 29 SER B CA 1
ATOM 2940 C C . SER B 1 29 ? 17.188 10.273 30.031 1 88.31 29 SER B C 1
ATOM 2942 O O . SER B 1 29 ? 17.891 11.281 30.031 1 88.31 29 SER B O 1
ATOM 2944 N N . LEU B 1 30 ? 16.312 10.055 29.094 1 92.94 30 LEU B N 1
ATOM 2945 C CA . LEU B 1 30 ? 16.25 10.906 27.906 1 92.94 30 LEU B CA 1
ATOM 2946 C C . LEU B 1 30 ? 15.617 12.25 28.234 1 92.94 30 LEU B C 1
ATOM 2948 O O . LEU B 1 30 ? 14.695 12.32 29.047 1 92.94 30 LEU B O 1
ATOM 2952 N N . PRO B 1 31 ? 16.172 13.305 27.625 1 96.12 31 PRO B N 1
ATOM 2953 C CA . PRO B 1 31 ? 15.445 14.57 27.734 1 96.12 31 PRO B CA 1
ATOM 2954 C C . PRO B 1 31 ? 14.047 14.492 27.141 1 96.12 31 PRO B C 1
ATOM 2956 O O . PRO B 1 31 ? 13.766 13.609 26.312 1 96.12 31 PRO B O 1
ATOM 2959 N N . VAL B 1 32 ? 13.18 15.359 27.609 1 96.69 32 VAL B N 1
ATOM 2960 C CA . VAL B 1 32 ? 11.789 15.367 27.172 1 96.69 32 VAL B CA 1
ATOM 2961 C C . VAL B 1 32 ? 11.477 16.703 26.484 1 96.69 32 VAL B C 1
ATOM 2963 O O . VAL B 1 32 ? 11.883 17.766 26.953 1 96.69 32 VAL B O 1
ATOM 2966 N N . GLU B 1 33 ? 10.812 16.656 25.328 1 97.25 33 GLU B N 1
ATOM 2967 C CA . GLU B 1 33 ? 10.312 17.859 24.672 1 97.25 33 GLU B CA 1
ATOM 2968 C C . GLU B 1 33 ? 8.898 17.656 24.141 1 97.25 33 GLU B C 1
ATOM 2970 O O . GLU B 1 33 ? 8.492 16.516 23.859 1 97.25 33 GLU B O 1
ATOM 2975 N N . ASP B 1 34 ? 8.117 18.75 24.078 1 97.88 34 ASP B N 1
ATOM 2976 C CA . ASP B 1 34 ? 6.82 18.719 23.422 1 97.88 34 ASP B CA 1
ATOM 2977 C C . ASP B 1 34 ? 6.973 18.859 21.906 1 97.88 34 ASP B C 1
ATOM 2979 O O . ASP B 1 34 ? 7.723 19.719 21.438 1 97.88 34 ASP B O 1
ATOM 2983 N N . ALA B 1 35 ? 6.293 18.031 21.188 1 98.06 35 ALA B N 1
ATOM 2984 C CA . ALA B 1 35 ? 6.336 18.141 19.734 1 98.06 35 ALA B CA 1
ATOM 2985 C C . ALA B 1 35 ? 5.789 19.484 19.266 1 98.06 35 ALA B C 1
ATOM 2987 O O . ALA B 1 35 ? 4.809 19.984 19.812 1 98.06 35 ALA B O 1
ATOM 2988 N N . ILE B 1 36 ? 6.422 20.047 18.297 1 98.19 36 ILE B N 1
ATOM 2989 C CA . ILE B 1 36 ? 5.824 21.156 17.547 1 98.19 36 ILE B CA 1
ATOM 2990 C C . ILE B 1 36 ? 4.887 20.609 16.469 1 98.19 36 ILE B C 1
ATOM 2992 O O . ILE B 1 36 ? 5.34 20.016 15.484 1 98.19 36 ILE B O 1
ATOM 2996 N N . LEU B 1 37 ? 3.627 20.766 16.641 1 98.38 37 LEU B N 1
ATOM 2997 C CA . LEU B 1 37 ? 2.635 20.25 15.695 1 98.38 37 LEU B CA 1
ATOM 2998 C C . LEU B 1 37 ? 2.127 21.375 14.789 1 98.38 37 LEU B C 1
ATOM 3000 O O . LEU B 1 37 ? 1.831 22.469 15.258 1 98.38 37 LEU B O 1
ATOM 3004 N N . THR B 1 38 ? 2.102 21.125 13.523 1 98.56 38 THR B N 1
ATOM 3005 C CA . THR B 1 38 ? 1.588 22.078 12.547 1 98.56 38 THR B CA 1
ATOM 3006 C C . THR B 1 38 ? 0.49 21.453 11.695 1 98.56 38 THR B C 1
ATOM 3008 O O . THR B 1 38 ? 0.397 20.219 11.609 1 98.56 38 THR B O 1
ATOM 3011 N N . ASN B 1 39 ? -0.336 22.297 11.195 1 98.19 39 ASN B N 1
ATOM 3012 C CA . ASN B 1 39 ? -1.376 21.844 10.273 1 98.19 39 ASN B CA 1
ATOM 3013 C C . ASN B 1 39 ? -0.992 22.109 8.82 1 98.19 39 ASN B C 1
ATOM 3015 O O . ASN B 1 39 ? -0.209 23.016 8.539 1 98.19 39 ASN B O 1
ATOM 3019 N N . ALA B 1 40 ? -1.534 21.266 7.934 1 98.56 40 ALA B N 1
ATOM 3020 C CA . ALA B 1 40 ? -1.291 21.469 6.508 1 98.56 40 ALA B CA 1
ATOM 3021 C C . ALA B 1 40 ? -1.687 22.875 6.07 1 98.56 40 ALA B C 1
ATOM 3023 O O . ALA B 1 40 ? -2.73 23.391 6.48 1 98.56 40 ALA B O 1
ATOM 3024 N N . PRO B 1 41 ? -0.84 23.562 5.309 1 98.69 41 PRO B N 1
ATOM 3025 C CA . PRO B 1 41 ? 0.29 23.016 4.555 1 98.69 41 PRO B CA 1
ATOM 3026 C C . PRO B 1 41 ? 1.63 23.234 5.25 1 98.69 41 PRO B C 1
ATOM 3028 O O . PRO B 1 41 ? 2.686 23.109 4.621 1 98.69 41 PRO B O 1
ATOM 3031 N N . PHE B 1 42 ? 1.599 23.578 6.473 1 98.44 42 PHE B N 1
ATOM 3032 C CA . PHE B 1 42 ? 2.826 23.953 7.168 1 98.44 42 PHE B CA 1
ATOM 3033 C C . PHE B 1 42 ? 3.48 22.734 7.801 1 98.44 42 PHE B C 1
ATOM 3035 O O . PHE B 1 42 ? 2.795 21.781 8.172 1 98.44 42 PHE B O 1
ATOM 3042 N N . VAL B 1 43 ? 4.773 22.781 7.898 1 98.44 43 VAL B N 1
ATOM 3043 C CA . VAL B 1 43 ? 5.598 21.734 8.469 1 98.44 43 VAL B CA 1
ATOM 3044 C C . VAL B 1 43 ? 6.434 22.281 9.617 1 98.44 43 VAL B C 1
ATOM 3046 O O . VAL B 1 43 ? 6.906 23.422 9.562 1 98.44 43 VAL B O 1
ATOM 3049 N N . PRO B 1 44 ? 6.586 21.516 10.734 1 98.5 44 PRO B N 1
ATOM 3050 C CA . PRO B 1 44 ? 7.484 21.969 11.797 1 98.5 44 PRO B CA 1
ATOM 3051 C C . PRO B 1 44 ? 8.922 22.172 11.305 1 98.5 44 PRO B C 1
ATOM 3053 O O . PRO B 1 44 ? 9.328 21.547 10.32 1 98.5 44 PRO B O 1
ATOM 3056 N N . PRO B 1 45 ? 9.68 23.016 12.008 1 97.31 45 PRO B N 1
ATOM 3057 C CA . PRO B 1 45 ? 11.07 23.203 11.602 1 97.31 45 PRO B CA 1
ATOM 3058 C C . PRO B 1 45 ? 11.906 21.938 11.719 1 97.31 45 PRO B C 1
ATOM 3060 O O . PRO B 1 45 ? 11.57 21.047 12.492 1 97.31 45 PRO B O 1
ATOM 3063 N N . PRO B 1 46 ? 13.008 21.906 10.93 1 96.88 46 PRO B N 1
ATOM 3064 C CA . PRO B 1 46 ? 13.898 20.75 11.055 1 96.88 46 PRO B CA 1
ATOM 3065 C C . PRO B 1 46 ? 14.469 20.594 12.461 1 96.88 46 PRO B C 1
ATOM 3067 O O . PRO B 1 46 ? 14.766 21.594 13.125 1 96.88 46 PRO B O 1
ATOM 3070 N N . ILE B 1 47 ? 14.57 19.375 12.852 1 96.56 47 ILE B N 1
ATOM 3071 C CA . ILE B 1 47 ? 15.219 19.062 14.125 1 96.56 47 ILE B CA 1
ATOM 3072 C C . ILE B 1 47 ? 16.734 19.094 13.953 1 96.56 47 ILE B C 1
ATOM 3074 O O . ILE B 1 47 ? 17.281 18.422 13.07 1 96.56 47 ILE B O 1
ATOM 3078 N N . THR B 1 48 ? 17.453 19.781 14.844 1 94.31 48 THR B N 1
ATOM 3079 C CA . THR B 1 48 ? 18.891 19.969 14.672 1 94.31 48 THR B CA 1
ATOM 3080 C C . THR B 1 48 ? 19.656 19.266 15.797 1 94.31 48 THR B C 1
ATOM 3082 O O . THR B 1 48 ? 20.875 19.109 15.719 1 94.31 48 THR B O 1
ATOM 3085 N N . ARG B 1 49 ? 18.938 18.828 16.812 1 93.38 49 ARG B N 1
ATOM 3086 C CA . ARG B 1 49 ? 19.641 18.125 17.891 1 93.38 49 ARG B CA 1
ATOM 3087 C C . ARG B 1 49 ? 20.156 16.766 17.422 1 93.38 49 ARG B C 1
ATOM 3089 O O . ARG B 1 49 ? 19.594 16.172 16.5 1 93.38 49 ARG B O 1
ATOM 3096 N N . GLU B 1 50 ? 21.203 16.25 18.125 1 91.5 50 GLU B N 1
ATOM 3097 C CA . GLU B 1 50 ? 21.859 15.023 17.719 1 91.5 50 GLU B CA 1
ATOM 3098 C C . GLU B 1 50 ? 21.609 13.898 18.719 1 91.5 50 GLU B C 1
ATOM 3100 O O . GLU B 1 50 ? 22.047 12.766 18.516 1 91.5 50 GLU B O 1
ATOM 3105 N N . HIS B 1 51 ? 20.922 14.258 19.781 1 93.75 51 HIS B N 1
ATOM 3106 C CA . HIS B 1 51 ? 20.656 13.234 20.781 1 93.75 51 HIS B CA 1
ATOM 3107 C C . HIS B 1 51 ? 19.203 12.781 20.734 1 93.75 51 HIS B C 1
ATOM 3109 O O . HIS B 1 51 ? 18.328 13.531 20.281 1 93.75 51 HIS B O 1
ATOM 3115 N N . GLU B 1 52 ? 19 11.594 21.219 1 95.25 52 GLU B N 1
ATOM 3116 C CA . GLU B 1 52 ? 17.641 11.055 21.344 1 95.25 52 GLU B CA 1
ATOM 3117 C C . GLU B 1 52 ? 16.844 11.797 22.406 1 95.25 52 GLU B C 1
ATOM 3119 O O . GLU B 1 52 ? 17.406 12.297 23.375 1 95.25 52 GLU B O 1
ATOM 3124 N N . THR B 1 53 ? 15.586 11.883 22.219 1 96.88 53 THR B N 1
ATOM 3125 C CA . THR B 1 53 ? 14.68 12.617 23.094 1 96.88 53 THR B CA 1
ATOM 3126 C C . THR B 1 53 ? 13.312 11.953 23.141 1 96.88 53 THR B C 1
ATOM 3128 O O . THR B 1 53 ? 12.898 11.297 22.172 1 96.88 53 THR B O 1
ATOM 3131 N N . ILE B 1 54 ? 12.688 12 24.297 1 97.31 54 ILE B N 1
ATOM 3132 C CA . ILE B 1 54 ? 11.266 11.688 24.344 1 97.31 54 ILE B CA 1
ATOM 3133 C C . ILE B 1 54 ? 10.461 12.844 23.75 1 97.31 54 ILE B C 1
ATOM 3135 O O . ILE B 1 54 ? 10.555 13.977 24.234 1 97.31 54 ILE B O 1
ATOM 3139 N N . VAL B 1 55 ? 9.75 12.602 22.703 1 98.31 55 VAL B N 1
ATOM 3140 C CA . VAL B 1 55 ? 8.922 13.609 22.047 1 98.31 55 VAL B CA 1
ATOM 3141 C C . VAL B 1 55 ? 7.453 13.383 22.406 1 98.31 55 VAL B C 1
ATOM 3143 O O . VAL B 1 55 ? 6.844 12.406 21.953 1 98.31 55 VAL B O 1
ATOM 3146 N N . ARG B 1 56 ? 6.852 14.312 23.141 1 98.5 56 ARG B N 1
ATOM 3147 C CA . ARG B 1 56 ? 5.449 14.195 23.531 1 98.5 56 ARG B CA 1
ATOM 3148 C C . ARG B 1 56 ? 4.531 14.68 22.422 1 98.5 56 ARG B C 1
ATOM 3150 O O . ARG B 1 56 ? 4.656 15.812 21.953 1 98.5 56 ARG B O 1
ATOM 3157 N N . VAL B 1 57 ? 3.67 13.82 22.031 1 98.69 57 VAL B N 1
ATOM 3158 C CA . VAL B 1 57 ? 2.742 14.117 20.938 1 98.69 57 VAL B CA 1
ATOM 3159 C C . VAL B 1 57 ? 1.305 13.945 21.422 1 98.69 57 VAL B C 1
ATOM 3161 O O . VAL B 1 57 ? 0.766 12.836 21.422 1 98.69 57 VAL B O 1
ATOM 3164 N N . PRO B 1 58 ? 0.632 15.023 21.812 1 98.62 58 PRO B N 1
ATOM 3165 C CA . PRO B 1 58 ? -0.79 14.945 22.156 1 98.62 58 PRO B CA 1
ATOM 3166 C C . PRO B 1 58 ? -1.7 15.047 20.938 1 98.62 58 PRO B C 1
ATOM 3168 O O . PRO B 1 58 ? -1.548 15.953 20.109 1 98.62 58 PRO B O 1
ATOM 3171 N N . LEU B 1 59 ? -2.58 14.141 20.797 1 98.56 59 LEU B N 1
ATOM 3172 C CA . LEU B 1 59 ? -3.617 14.18 19.766 1 98.56 59 LEU B CA 1
ATOM 3173 C C . LEU B 1 59 ? -5.004 14.062 20.391 1 98.56 59 LEU B C 1
ATOM 3175 O O . LEU B 1 59 ? -5.184 13.359 21.391 1 98.56 59 LEU B O 1
ATOM 3179 N N . GLU B 1 60 ? -5.91 14.719 19.844 1 98.62 60 GLU B N 1
ATOM 3180 C CA . GLU B 1 60 ? -7.312 14.672 20.25 1 98.62 60 GLU B CA 1
ATOM 3181 C C . GLU B 1 60 ? -8.219 14.414 19.047 1 98.62 60 GLU B C 1
ATOM 3183 O O . GLU B 1 60 ? -8.039 15.016 17.984 1 98.62 60 GLU B O 1
ATOM 3188 N N . THR B 1 61 ? -9.156 13.484 19.219 1 98.5 61 THR B N 1
ATOM 3189 C CA . THR B 1 61 ? -10.102 13.211 18.141 1 98.5 61 THR B CA 1
ATOM 3190 C C . THR B 1 61 ? -11.406 13.961 18.359 1 98.5 61 THR B C 1
ATOM 3192 O O . THR B 1 61 ? -11.914 14.016 19.484 1 98.5 61 THR B O 1
ATOM 3195 N N . THR B 1 62 ? -11.883 14.602 17.375 1 98.12 62 THR B N 1
ATOM 3196 C CA . THR B 1 62 ? -13.172 15.289 17.344 1 98.12 62 THR B CA 1
ATOM 3197 C C . THR B 1 62 ? -13.844 15.125 15.992 1 98.12 62 THR B C 1
ATOM 3199 O O . THR B 1 62 ? -13.188 14.75 15.016 1 98.12 62 THR B O 1
ATOM 3202 N N . THR B 1 63 ? -15.117 15.266 15.953 1 97.69 63 THR B N 1
ATOM 3203 C CA . THR B 1 63 ? -15.836 15.406 14.688 1 97.69 63 THR B CA 1
ATOM 3204 C C . THR B 1 63 ? -16.234 16.859 14.453 1 97.69 63 THR B C 1
ATOM 3206 O O . THR B 1 63 ? -16.422 17.625 15.406 1 97.69 63 THR B O 1
ATOM 3209 N N . LYS B 1 64 ? -16.344 17.234 13.234 1 96.75 64 LYS B N 1
ATOM 3210 C CA . LYS B 1 64 ? -16.766 18.594 12.906 1 96.75 64 LYS B CA 1
ATOM 3211 C C . LYS B 1 64 ? -17.438 18.641 11.539 1 96.75 64 LYS B C 1
ATOM 3213 O O . LYS B 1 64 ? -17.016 17.953 10.609 1 96.75 64 LYS B O 1
ATOM 3218 N N . LEU B 1 65 ? -18.484 19.391 11.508 1 97.38 65 LEU B N 1
ATOM 3219 C CA . LEU B 1 65 ? -19.094 19.703 10.219 1 97.38 65 LEU B CA 1
ATOM 3220 C C . LEU B 1 65 ? -18.281 20.766 9.477 1 97.38 65 LEU B C 1
ATOM 3222 O O . LEU B 1 65 ? -18.141 21.891 9.961 1 97.38 65 LEU B O 1
ATOM 3226 N N . ALA B 1 66 ? -17.75 20.422 8.328 1 97.44 66 ALA B N 1
ATOM 3227 C CA . ALA B 1 66 ? -16.875 21.328 7.602 1 97.44 66 ALA B CA 1
ATOM 3228 C C . ALA B 1 66 ? -17.281 21.438 6.133 1 97.44 66 ALA B C 1
ATOM 3230 O O . ALA B 1 66 ? -17.906 20.516 5.598 1 97.44 66 ALA B O 1
ATOM 3231 N N . GLN B 1 67 ? -16.969 22.594 5.594 1 97.31 67 GLN B N 1
ATOM 3232 C CA . GLN B 1 67 ? -17.188 22.75 4.156 1 97.31 67 GLN B CA 1
ATOM 3233 C C . GLN B 1 67 ? -16.25 21.844 3.365 1 97.31 67 GLN B C 1
ATOM 3235 O O . GLN B 1 67 ? -15.031 21.906 3.518 1 97.31 67 GLN B O 1
ATOM 3240 N N . LEU B 1 68 ? -16.812 20.984 2.539 1 97.88 68 LEU B N 1
ATOM 3241 C CA . LEU B 1 68 ? -16.047 20.016 1.762 1 97.88 68 LEU B CA 1
ATOM 3242 C C . LEU B 1 68 ? -15.844 20.516 0.334 1 97.88 68 LEU B C 1
ATOM 3244 O O . LEU B 1 68 ? -14.727 20.484 -0.186 1 97.88 68 LEU B O 1
ATOM 3248 N N . THR B 1 69 ? -16.891 20.812 -0.285 1 97.06 69 THR B N 1
ATOM 3249 C CA . THR B 1 69 ? -16.906 21.453 -1.591 1 97.06 69 THR B CA 1
ATOM 3250 C C . THR B 1 69 ? -17.625 22.797 -1.521 1 97.06 69 THR B C 1
ATOM 3252 O O . THR B 1 69 ? -18.109 23.203 -0.457 1 97.06 69 THR B O 1
ATOM 3255 N N . SER B 1 70 ? -17.625 23.469 -2.715 1 94.5 70 SER B N 1
ATOM 3256 C CA . SER B 1 70 ? -18.359 24.734 -2.73 1 94.5 70 SER B CA 1
ATOM 3257 C C . SER B 1 70 ? -19.844 24.5 -2.441 1 94.5 70 SER B C 1
ATOM 3259 O O . SER B 1 70 ? -20.531 25.406 -1.977 1 94.5 70 SER B O 1
ATOM 3261 N N . GLN B 1 71 ? -20.312 23.281 -2.564 1 95 71 GLN B N 1
ATOM 3262 C CA . GLN B 1 71 ? -21.734 23.016 -2.484 1 95 71 GLN B CA 1
ATOM 3263 C C . GLN B 1 71 ? -22.094 22.297 -1.186 1 95 71 GLN B C 1
ATOM 3265 O O . GLN B 1 71 ? -23.188 22.484 -0.644 1 95 71 GLN B O 1
ATOM 3270 N N . TYR B 1 72 ? -21.172 21.531 -0.744 1 97.19 72 TYR B N 1
ATOM 3271 C CA . TYR B 1 72 ? -21.609 20.578 0.283 1 97.19 72 TYR B CA 1
ATOM 3272 C C . TYR B 1 72 ? -20.719 20.688 1.525 1 97.19 72 TYR B C 1
ATOM 3274 O O . TYR B 1 72 ? -19.516 20.859 1.421 1 97.19 72 TYR B O 1
ATOM 3282 N N . LYS B 1 73 ? -21.391 20.5 2.635 1 98.19 73 LYS B N 1
ATOM 3283 C CA . LYS B 1 73 ? -20.719 20.25 3.908 1 98.19 73 LYS B CA 1
ATOM 3284 C C . LYS B 1 73 ? -20.672 18.75 4.215 1 98.19 73 LYS B C 1
ATOM 3286 O O . LYS B 1 73 ? -21.469 17.969 3.688 1 98.19 73 LYS B O 1
ATOM 3291 N N . TYR B 1 74 ? -19.75 18.391 5.012 1 98 74 TYR B N 1
ATOM 3292 C CA . TYR B 1 74 ? -19.469 17 5.359 1 98 74 TYR B CA 1
ATOM 3293 C C . TYR B 1 74 ? -18.953 16.891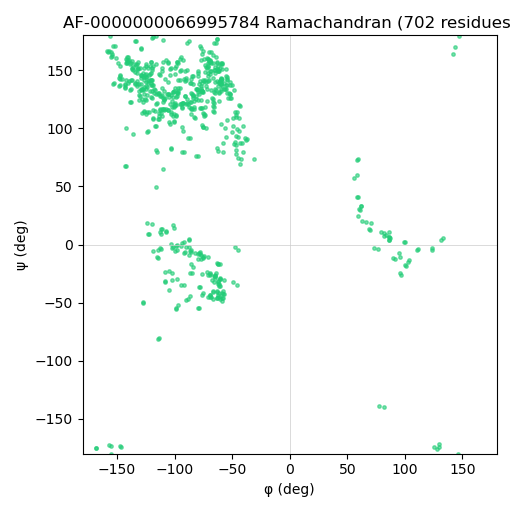 6.789 1 98 74 TYR B C 1
ATOM 3295 O O . TYR B 1 74 ? -18.156 17.719 7.238 1 98 74 TYR B O 1
ATOM 3303 N N . GLU B 1 75 ? -19.453 15.883 7.508 1 97.56 75 GLU B N 1
ATOM 3304 C CA . GLU B 1 75 ? -18.906 15.633 8.844 1 97.56 75 GLU B CA 1
ATOM 3305 C C . GLU B 1 75 ? -17.531 14.977 8.773 1 97.56 75 GLU B C 1
ATOM 3307 O O . GLU B 1 75 ? -17.438 13.781 8.477 1 97.56 75 GLU B O 1
ATOM 3312 N N . GLN B 1 76 ? -16.531 15.664 9.133 1 98.06 76 GLN B N 1
ATOM 3313 C CA . GLN B 1 76 ? -15.164 15.148 9.141 1 98.06 76 GLN B CA 1
ATOM 3314 C C . GLN B 1 76 ? -14.773 14.633 10.523 1 98.06 76 GLN B C 1
ATOM 3316 O O . GLN B 1 76 ? -15.195 15.195 11.539 1 98.06 76 GLN B O 1
ATOM 3321 N N . TRP B 1 77 ? -14.07 13.594 10.555 1 98.44 77 TRP B N 1
ATOM 3322 C CA . TRP B 1 77 ? -13.422 13.078 11.75 1 98.44 77 TRP B CA 1
ATOM 3323 C C . TRP B 1 77 ? -11.961 13.492 11.805 1 98.44 77 TRP B C 1
ATOM 3325 O O . TRP B 1 77 ? -11.227 13.312 10.828 1 98.44 77 TRP B O 1
ATOM 3335 N N . THR B 1 78 ? -11.5 14.047 12.938 1 98.5 78 THR B N 1
ATOM 3336 C CA . THR B 1 78 ? -10.242 14.781 12.875 1 98.5 78 THR B CA 1
ATOM 3337 C C . THR B 1 78 ? -9.305 14.344 14 1 98.5 78 THR B C 1
ATOM 3339 O O . THR B 1 78 ? -9.758 13.805 15.008 1 98.5 78 THR B O 1
ATOM 3342 N N . PHE B 1 79 ? -8.062 14.438 13.766 1 98.75 79 PHE B N 1
ATOM 3343 C CA . PHE B 1 79 ? -7.055 14.602 14.812 1 98.75 79 PHE B CA 1
ATOM 3344 C C . PHE B 1 79 ? -6.734 16.078 15.031 1 98.75 79 PHE B C 1
ATOM 3346 O O . PHE B 1 79 ? -6.281 16.766 14.109 1 98.75 79 PHE B O 1
ATOM 3353 N N . ASN B 1 80 ? -6.992 16.578 16.203 1 98.44 80 ASN B N 1
ATOM 3354 C CA . ASN B 1 80 ? -6.742 17.953 16.609 1 98.44 80 ASN B CA 1
ATOM 3355 C C . ASN B 1 80 ? -7.523 18.953 15.742 1 98.44 80 ASN B C 1
ATOM 3357 O O . ASN B 1 80 ? -7.008 20 15.383 1 98.44 80 ASN B O 1
ATOM 3361 N N . GLY B 1 81 ? -8.656 18.578 15.25 1 98 81 GLY B N 1
ATOM 3362 C CA . GLY B 1 81 ? -9.633 19.484 14.656 1 98 81 GLY B CA 1
ATOM 3363 C C . GLY B 1 81 ? -9.367 19.75 13.18 1 98 81 GLY B C 1
ATOM 3364 O O . GLY B 1 81 ? -10.062 20.562 12.562 1 98 81 GLY B O 1
ATOM 3365 N N . THR B 1 82 ? -8.398 19.062 12.57 1 98.06 82 THR B N 1
ATOM 3366 C CA . THR B 1 82 ? -8.078 19.375 11.18 1 98.06 82 THR B CA 1
ATOM 3367 C C . THR B 1 82 ? -8 18.094 10.352 1 98.06 82 THR B C 1
ATOM 3369 O O . THR B 1 82 ? -7.812 17 10.891 1 98.06 82 THR B O 1
ATOM 3372 N N . VAL B 1 83 ? -8.188 18.203 9.047 1 98.5 83 VAL B N 1
ATOM 3373 C CA . VAL B 1 83 ? -7.977 17.172 8.039 1 98.5 83 VAL B CA 1
ATOM 3374 C C . VAL B 1 83 ? -7.051 17.703 6.945 1 98.5 83 VAL B C 1
ATOM 3376 O O . VAL B 1 83 ? -7.391 18.656 6.246 1 98.5 83 VAL B O 1
ATOM 3379 N N . PRO B 1 84 ? -5.93 17.141 6.84 1 98.75 84 PRO B N 1
ATOM 3380 C CA . PRO B 1 84 ? -5.316 16.062 7.617 1 98.75 84 PRO B CA 1
ATOM 3381 C C . PRO B 1 84 ? -4.969 16.469 9.039 1 98.75 84 PRO B C 1
ATOM 3383 O O . PRO B 1 84 ? -5.035 17.656 9.375 1 98.75 84 PRO B O 1
ATOM 3386 N N . GLY B 1 85 ? -4.699 15.477 9.844 1 98.88 85 GLY B N 1
ATOM 3387 C CA . GLY B 1 85 ? -4.172 15.766 11.164 1 98.88 85 GLY B CA 1
ATOM 3388 C C . GLY B 1 85 ? -2.822 16.453 11.133 1 98.88 85 GLY B C 1
ATOM 3389 O O . GLY B 1 85 ? -2.238 16.641 10.062 1 98.88 85 GLY B O 1
ATOM 3390 N N . PRO B 1 86 ? -2.361 16.781 12.297 1 98.88 86 PRO B N 1
ATOM 3391 C CA . PRO B 1 86 ? -1.12 17.562 12.352 1 98.88 86 PRO B CA 1
ATOM 3392 C C . PRO B 1 86 ? 0.082 16.781 11.812 1 98.88 86 PRO B C 1
ATOM 3394 O O . PRO B 1 86 ? 0.115 15.555 11.898 1 98.88 86 PRO B O 1
ATOM 3397 N N . PHE B 1 87 ? 1.016 17.594 11.266 1 98.88 87 PHE B N 1
ATOM 3398 C CA . PHE B 1 87 ? 2.309 17.047 10.883 1 98.88 87 PHE B CA 1
ATOM 3399 C C . PHE B 1 87 ? 3.184 16.812 12.109 1 98.88 87 PHE B C 1
ATOM 3401 O O . PHE B 1 87 ? 3.285 17.672 12.977 1 98.88 87 PHE B O 1
ATOM 3408 N N . ILE B 1 88 ? 3.779 15.609 12.203 1 98.88 88 ILE B N 1
ATOM 3409 C CA . ILE B 1 88 ? 4.676 15.266 13.297 1 98.88 88 ILE B CA 1
ATOM 3410 C C . ILE B 1 88 ? 6.098 15.109 12.766 1 98.88 88 ILE B C 1
ATOM 3412 O O . ILE B 1 88 ? 6.324 14.422 11.773 1 98.88 88 ILE B O 1
ATOM 3416 N N . ARG B 1 89 ? 7.012 15.781 13.367 1 98.69 89 ARG B N 1
ATOM 3417 C CA . ARG B 1 89 ? 8.422 15.641 13.016 1 98.69 89 ARG B CA 1
ATOM 3418 C C . ARG B 1 89 ? 9.227 15.086 14.188 1 98.69 89 ARG B C 1
ATOM 3420 O O . ARG B 1 89 ? 9.039 15.516 15.336 1 98.69 89 ARG B O 1
ATOM 3427 N N . ALA B 1 90 ? 9.992 14.086 13.969 1 98.31 90 ALA B N 1
ATOM 3428 C CA . ALA B 1 90 ? 10.883 13.453 14.945 1 98.31 90 ALA B CA 1
ATOM 3429 C C . ALA B 1 90 ? 12.141 12.922 14.266 1 98.31 90 ALA B C 1
ATOM 3431 O O . ALA B 1 90 ? 12.453 13.297 13.133 1 98.31 90 ALA B O 1
ATOM 3432 N N . ARG B 1 91 ? 12.953 12.227 15.062 1 97.44 91 ARG B N 1
ATOM 3433 C CA . ARG B 1 91 ? 14.195 11.664 14.539 1 97.44 91 ARG B CA 1
ATOM 3434 C C . ARG B 1 91 ? 14.359 10.219 14.977 1 97.44 91 ARG B C 1
ATOM 3436 O O . ARG B 1 91 ? 13.836 9.805 16.016 1 97.44 91 ARG B O 1
ATOM 3443 N N . VAL B 1 92 ? 15.148 9.523 14.109 1 97.62 92 VAL B N 1
ATOM 3444 C CA . VAL B 1 92 ? 15.461 8.148 14.5 1 97.62 92 VAL B CA 1
ATOM 3445 C C . VAL B 1 92 ? 16.078 8.133 15.898 1 97.62 92 VAL B C 1
ATOM 3447 O O . VAL B 1 92 ? 16.906 8.977 16.234 1 97.62 92 VAL B O 1
ATOM 3450 N N . GLY B 1 93 ? 15.617 7.18 16.672 1 96.25 93 GLY B N 1
ATOM 3451 C CA . GLY B 1 93 ? 16.109 7.059 18.047 1 96.25 93 GLY B CA 1
ATOM 3452 C C . GLY B 1 93 ? 15.219 7.727 19.062 1 96.25 93 GLY B C 1
ATOM 3453 O O . GLY B 1 93 ? 15.25 7.379 20.25 1 96.25 93 GLY B O 1
ATOM 3454 N N . ASP B 1 94 ? 14.453 8.75 18.656 1 97.69 94 ASP B N 1
ATOM 3455 C CA . ASP B 1 94 ? 13.5 9.375 19.562 1 97.69 94 ASP B CA 1
ATOM 3456 C C . ASP B 1 94 ? 12.461 8.367 20.047 1 97.69 94 ASP B C 1
ATOM 3458 O O . ASP B 1 94 ? 12.203 7.363 19.375 1 97.69 94 ASP B O 1
ATOM 3462 N N . VAL B 1 95 ? 11.984 8.617 21.188 1 97.75 95 VAL B N 1
ATOM 3463 C CA . VAL B 1 95 ? 10.812 7.918 21.703 1 97.75 95 VAL B CA 1
ATOM 3464 C C . VAL B 1 95 ? 9.594 8.836 21.656 1 97.75 95 VAL B C 1
ATOM 3466 O O . VAL B 1 95 ? 9.555 9.859 22.344 1 97.75 95 VAL B O 1
ATOM 3469 N N . VAL B 1 96 ? 8.625 8.445 20.859 1 98.31 96 VAL B N 1
ATOM 3470 C CA . VAL B 1 96 ? 7.391 9.219 20.781 1 98.31 96 VAL B CA 1
ATOM 3471 C C . VAL B 1 96 ? 6.449 8.797 21.906 1 98.31 96 VAL B C 1
ATOM 3473 O O . VAL B 1 96 ? 6.09 7.621 22.016 1 98.31 96 VAL B O 1
ATOM 3476 N N . GLU B 1 97 ? 6.184 9.68 22.734 1 97.38 97 GLU B N 1
ATOM 3477 C CA . GLU B 1 97 ? 5.121 9.492 23.719 1 97.38 97 GLU B CA 1
ATOM 3478 C C . GLU B 1 97 ? 3.793 10.047 23.203 1 97.38 97 GLU B C 1
ATOM 3480 O O . GLU B 1 97 ? 3.525 11.242 23.328 1 97.38 97 GLU B O 1
ATOM 3485 N N . LEU B 1 98 ? 2.988 9.188 22.688 1 98.12 98 LEU B N 1
ATOM 3486 C CA . LEU B 1 98 ? 1.723 9.578 22.078 1 98.12 98 LEU B CA 1
ATOM 3487 C C . LEU B 1 98 ? 0.585 9.516 23.094 1 98.12 98 LEU B C 1
ATOM 3489 O O . LEU B 1 98 ? 0.359 8.477 23.719 1 98.12 98 LEU B O 1
ATOM 3493 N N . SER B 1 99 ? -0.086 10.602 23.312 1 97.81 99 SER B N 1
ATOM 3494 C CA . SER B 1 99 ? -1.297 10.664 24.125 1 97.81 99 SER B CA 1
ATOM 3495 C C . SER B 1 99 ? -2.523 10.945 23.266 1 97.81 99 SER B C 1
ATOM 3497 O O . SER B 1 99 ? -2.623 12.008 22.656 1 97.81 99 SER B O 1
ATOM 3499 N N . LEU B 1 100 ? -3.42 9.984 23.25 1 98 100 LEU B N 1
ATOM 3500 C CA . LEU B 1 100 ? -4.633 10.141 22.453 1 98 100 LEU B CA 1
ATOM 3501 C C . LEU B 1 100 ? -5.852 10.328 23.344 1 98 100 LEU B C 1
ATOM 3503 O O . LEU B 1 100 ? -6.102 9.508 24.234 1 98 100 LEU B O 1
ATOM 3507 N N . THR B 1 101 ? -6.59 11.398 23.141 1 98.38 101 THR B N 1
ATOM 3508 C CA . THR B 1 101 ? -7.848 11.672 23.828 1 98.38 101 THR B CA 1
ATOM 3509 C C . THR B 1 101 ? -9.016 11.664 22.859 1 98.38 101 THR B C 1
ATOM 3511 O O . THR B 1 101 ? -8.961 12.32 21.812 1 98.38 101 THR B O 1
ATOM 3514 N N . ASN B 1 102 ? -10.047 10.93 23.203 1 98.19 102 ASN B N 1
ATOM 3515 C CA . ASN B 1 102 ? -11.211 10.867 22.328 1 98.19 102 ASN B CA 1
ATOM 3516 C C . ASN B 1 102 ? -12.32 11.805 22.797 1 98.19 102 ASN B C 1
ATOM 3518 O O . ASN B 1 102 ? -12.945 11.562 23.828 1 98.19 102 ASN B O 1
ATOM 3522 N N . LYS B 1 103 ? -12.562 12.812 22.047 1 98.06 103 LYS B N 1
ATOM 3523 C CA . LYS B 1 103 ? -13.633 13.758 22.344 1 98.06 103 LYS B CA 1
ATOM 3524 C C . LYS B 1 103 ? -14.758 13.664 21.312 1 98.06 103 LYS B C 1
ATOM 3526 O O . LYS B 1 103 ? -15.523 14.609 21.125 1 98.06 103 LYS B O 1
ATOM 3531 N N . ASP B 1 104 ? -14.719 12.602 20.531 1 96.44 104 ASP B N 1
ATOM 3532 C CA . ASP B 1 104 ? -15.805 12.312 19.594 1 96.44 104 ASP B CA 1
ATOM 3533 C C . ASP B 1 104 ? -17.094 11.969 20.344 1 96.44 104 ASP B C 1
ATOM 3535 O O . ASP B 1 104 ? -17.203 10.898 20.938 1 96.44 104 ASP B O 1
ATOM 3539 N N . THR B 1 105 ? -18.141 12.766 20.25 1 93.38 105 THR B N 1
ATOM 3540 C CA . THR B 1 105 ? -19.359 12.609 21.031 1 93.38 105 THR B CA 1
ATOM 3541 C C . THR B 1 105 ? -20.312 11.641 20.359 1 93.38 105 THR B C 1
ATOM 3543 O O . THR B 1 105 ? -21.375 11.328 20.906 1 93.38 105 THR B O 1
ATOM 3546 N N . THR B 1 106 ? -19.922 11.195 19.172 1 91.44 106 THR B N 1
ATOM 3547 C CA . THR B 1 106 ? -20.812 10.281 18.453 1 91.44 106 THR B CA 1
ATOM 3548 C C . THR B 1 106 ? -20.672 8.859 19.016 1 91.44 106 THR B C 1
ATOM 3550 O O . THR B 1 106 ? -21.453 7.977 18.656 1 91.44 106 THR B O 1
ATOM 3553 N N . GLY B 1 107 ? -19.656 8.641 19.812 1 90.75 107 GLY B N 1
ATOM 3554 C CA . GLY B 1 107 ? -19.531 7.355 20.5 1 90.75 107 GLY B CA 1
ATOM 3555 C C . GLY B 1 107 ? -18.547 6.414 19.812 1 90.75 107 GLY B C 1
ATOM 3556 O O . GLY B 1 107 ? -18.312 5.301 20.297 1 90.75 107 GLY B O 1
ATOM 3557 N N . ASN B 1 108 ? -17.906 6.836 18.766 1 93.5 108 ASN B N 1
ATOM 3558 C CA . ASN B 1 108 ? -16.938 5.984 18.094 1 93.5 108 ASN B CA 1
ATOM 3559 C C . ASN B 1 108 ? -15.625 5.91 18.859 1 93.5 108 ASN B C 1
ATOM 3561 O O . ASN B 1 108 ? -15.109 6.934 19.328 1 93.5 108 ASN B O 1
ATOM 3565 N N . PRO B 1 109 ? -15.117 4.715 19.047 1 95.38 109 PRO B N 1
ATOM 3566 C CA . PRO B 1 109 ? -13.734 4.625 19.516 1 95.38 109 PRO B CA 1
ATOM 3567 C C . PRO B 1 109 ? -12.719 5.023 18.453 1 95.38 109 PRO B C 1
ATOM 3569 O O . PRO B 1 109 ? -13.023 4.957 17.25 1 95.38 109 PRO B O 1
ATOM 3572 N N . HIS B 1 110 ? -11.609 5.473 18.875 1 96.69 110 HIS B N 1
ATOM 3573 C CA . HIS B 1 110 ? -10.531 5.836 17.969 1 96.69 110 HIS B CA 1
ATOM 3574 C C . HIS B 1 110 ? -9.188 5.332 18.5 1 96.69 110 HIS B C 1
ATOM 3576 O O . HIS B 1 110 ? -9.07 4.961 19.656 1 96.69 110 HIS B O 1
ATOM 3582 N N . ASN B 1 111 ? -8.227 5.168 17.672 1 96.25 111 ASN B N 1
ATOM 3583 C CA . ASN B 1 111 ? -6.852 4.801 18 1 96.25 111 ASN B CA 1
ATOM 3584 C C . ASN B 1 111 ? -5.879 5.266 16.922 1 96.25 111 ASN B C 1
ATOM 3586 O O . ASN B 1 111 ? -6.242 6.059 16.047 1 96.25 111 ASN B O 1
ATOM 3590 N N . ILE B 1 112 ? -4.578 4.848 17.047 1 96.56 112 ILE B N 1
ATOM 3591 C CA . ILE B 1 112 ? -3.568 5.27 16.094 1 96.56 112 ILE B CA 1
ATOM 3592 C C . ILE B 1 112 ? -2.838 4.043 15.539 1 96.56 112 ILE B C 1
ATOM 3594 O O . ILE B 1 112 ? -2.348 3.211 16.312 1 96.56 112 ILE B O 1
ATOM 3598 N N . ASP B 1 113 ? -2.883 3.939 14.289 1 97.25 113 ASP B N 1
ATOM 3599 C CA . ASP B 1 113 ? -1.886 3.17 13.547 1 97.25 113 ASP B CA 1
ATOM 3600 C C . ASP B 1 113 ? -0.89 4.09 12.852 1 97.25 113 ASP B C 1
ATOM 3602 O O . ASP B 1 113 ? -1.222 4.719 11.844 1 97.25 113 ASP B O 1
ATOM 3606 N N . CYS B 1 114 ? 0.262 4.172 13.43 1 98.62 114 CYS B N 1
ATOM 3607 C CA . CYS B 1 114 ? 1.326 4.945 12.797 1 98.62 114 CYS B CA 1
ATOM 3608 C C . CYS B 1 114 ? 2.32 4.027 12.094 1 98.62 114 CYS B C 1
ATOM 3610 O O . CYS B 1 114 ? 2.895 3.133 12.719 1 98.62 114 CYS B O 1
ATOM 3612 N N . HIS B 1 115 ? 2.547 4.312 10.828 1 98.75 115 HIS B N 1
ATOM 3613 C CA . HIS B 1 115 ? 3.41 3.467 10.008 1 98.75 115 HIS B CA 1
ATOM 3614 C C . HIS B 1 115 ? 4.871 3.617 10.414 1 98.75 115 HIS B C 1
ATOM 3616 O O . HIS B 1 115 ? 5.715 2.801 10.039 1 98.75 115 HIS B O 1
ATOM 3622 N N . ALA B 1 116 ? 5.191 4.605 11.242 1 98.69 116 ALA B N 1
ATOM 3623 C CA . ALA B 1 116 ? 6.551 4.777 11.75 1 98.69 116 ALA B CA 1
ATOM 3624 C C . ALA B 1 116 ? 6.801 3.891 12.969 1 98.69 116 ALA B C 1
ATOM 3626 O O . ALA B 1 116 ? 7.945 3.689 13.375 1 98.69 116 ALA B O 1
ATOM 3627 N N . PHE B 1 117 ? 5.77 3.441 13.602 1 98.19 117 PHE B N 1
ATOM 3628 C CA . PHE B 1 117 ? 5.906 2.705 14.852 1 98.19 117 PHE B CA 1
ATOM 3629 C C . PHE B 1 117 ? 6.18 1.229 14.586 1 98.19 117 PHE B C 1
ATOM 3631 O O . PHE B 1 117 ? 5.605 0.643 13.664 1 98.19 117 PHE B O 1
ATOM 3638 N N . THR B 1 118 ? 7.09 0.696 15.359 1 97.06 118 THR B N 1
ATOM 3639 C CA . THR B 1 118 ? 7.367 -0.736 15.336 1 97.06 118 THR B CA 1
ATOM 3640 C C . THR B 1 118 ? 6.57 -1.457 16.422 1 97.06 118 THR B C 1
ATOM 3642 O O . THR B 1 118 ? 6.684 -1.134 17.609 1 97.06 118 THR B O 1
ATOM 3645 N N . GLY B 1 119 ? 5.754 -2.398 15.992 1 94.12 119 GLY B N 1
ATOM 3646 C CA . GLY B 1 119 ? 4.941 -3.172 16.922 1 94.12 119 GLY B CA 1
ATOM 3647 C C . GLY B 1 119 ? 3.547 -3.459 16.391 1 94.12 119 GLY B C 1
ATOM 3648 O O . GLY B 1 119 ? 3.068 -2.775 15.484 1 94.12 119 GLY B O 1
ATOM 3649 N N . PRO B 1 120 ? 2.855 -4.402 17 1 91.62 120 PRO B N 1
ATOM 3650 C CA . PRO B 1 120 ? 1.551 -4.82 16.484 1 91.62 120 PRO B CA 1
ATOM 3651 C C . PRO B 1 120 ? 0.559 -3.666 16.375 1 91.62 120 PRO B C 1
ATOM 3653 O O . PRO B 1 120 ? 0.474 -2.838 17.297 1 91.62 120 PRO B O 1
ATOM 3656 N N . GLY B 1 121 ? -0.076 -3.648 15.258 1 92.81 121 GLY B N 1
ATOM 3657 C CA . GLY B 1 121 ? -1.122 -2.664 15.023 1 92.81 121 GLY B CA 1
ATOM 3658 C C . GLY B 1 121 ? -0.583 -1.265 14.789 1 92.81 121 GLY B C 1
ATOM 3659 O O . GLY B 1 121 ? -1.35 -0.333 14.539 1 92.81 121 GLY B O 1
ATOM 3660 N N . GLY B 1 122 ? 0.695 -1.039 14.867 1 94.75 122 GLY B N 1
ATOM 3661 C CA . GLY B 1 122 ? 1.238 0.305 14.758 1 94.75 122 GLY B CA 1
ATOM 3662 C C . GLY B 1 122 ? 0.849 1.206 15.914 1 94.75 122 GLY B C 1
ATOM 3663 O O . GLY B 1 122 ? 0.745 2.424 15.75 1 94.75 122 GLY B O 1
ATOM 3664 N N . GLY B 1 123 ? 0.45 0.597 17 1 94.94 123 GLY B N 1
ATOM 3665 C CA . GLY B 1 123 ? 0.054 1.336 18.188 1 94.94 123 GLY B CA 1
ATOM 3666 C C . GLY B 1 123 ? -1.434 1.254 18.469 1 94.94 123 GLY B C 1
ATOM 3667 O O . GLY B 1 123 ? -1.89 1.658 19.547 1 94.94 123 GLY B O 1
ATOM 3668 N N . ALA B 1 124 ? -2.207 0.629 17.594 1 93.31 124 ALA B N 1
ATOM 3669 C CA . ALA B 1 124 ? -3.666 0.672 17.672 1 93.31 124 ALA B CA 1
ATOM 3670 C C . ALA B 1 124 ? -4.16 0.078 18.984 1 93.31 124 ALA B C 1
ATOM 3672 O O . ALA B 1 124 ? -4.941 0.707 19.703 1 93.31 124 ALA B O 1
ATOM 3673 N N . ALA B 1 125 ? -3.635 -1.03 19.375 1 90.31 125 ALA B N 1
ATOM 3674 C CA . ALA B 1 125 ? -4.152 -1.763 20.516 1 90.31 125 ALA B CA 1
ATOM 3675 C C . ALA B 1 125 ? -3.881 -1.006 21.812 1 90.31 125 ALA B C 1
ATOM 3677 O O . ALA B 1 125 ? -4.668 -1.08 22.766 1 90.31 125 ALA B O 1
ATOM 3678 N N . VAL B 1 126 ? -2.848 -0.2 21.797 1 92.75 126 VAL B N 1
ATOM 3679 C CA . VAL B 1 126 ? -2.443 0.425 23.062 1 92.75 126 VAL B CA 1
ATOM 3680 C C . VAL B 1 126 ? -2.906 1.879 23.078 1 92.75 126 VAL B C 1
ATOM 3682 O O . VAL B 1 126 ? -2.725 2.576 24.078 1 92.75 126 VAL B O 1
ATOM 3685 N N . THR B 1 127 ? -3.531 2.27 22.047 1 94.94 127 THR B N 1
ATOM 3686 C CA . THR B 1 127 ? -4.004 3.65 22.016 1 94.94 127 THR B CA 1
ATOM 3687 C C . THR B 1 127 ? -5.512 3.701 21.781 1 94.94 127 THR B C 1
ATOM 3689 O O . THR B 1 127 ? -6.066 4.766 21.5 1 94.94 127 THR B O 1
ATOM 3692 N N . THR B 1 128 ? -6.199 2.578 21.828 1 94.81 128 THR B N 1
ATOM 3693 C CA . THR B 1 128 ? -7.645 2.57 21.641 1 94.81 128 THR B CA 1
ATOM 3694 C C . THR B 1 128 ? -8.344 3.283 22.797 1 94.81 128 THR B C 1
ATOM 3696 O O . THR B 1 128 ? -8.164 2.916 23.969 1 94.81 128 THR B O 1
ATOM 3699 N N . VAL B 1 129 ? -9.156 4.277 22.469 1 95.31 129 VAL B N 1
ATOM 3700 C CA . VAL B 1 129 ? -9.82 5.078 23.484 1 95.31 129 VAL B CA 1
ATOM 3701 C C . VAL B 1 129 ? -11.305 5.215 23.141 1 95.31 129 VAL B C 1
ATOM 3703 O O . VAL B 1 129 ? -11.672 5.383 21.984 1 95.31 129 VAL B O 1
ATOM 3706 N N . GLU B 1 130 ? -12.07 5.094 24.188 1 94.88 130 GLU B N 1
ATOM 3707 C CA . GLU B 1 130 ? -13.492 5.438 24.109 1 94.88 130 GLU B CA 1
ATOM 3708 C C . GLU B 1 130 ? -13.719 6.922 24.391 1 94.88 130 GLU B C 1
ATOM 3710 O O . GLU B 1 130 ? -12.773 7.648 24.688 1 94.88 130 GLU B O 1
ATOM 3715 N N . GLU B 1 131 ? -14.961 7.34 24.234 1 96.19 131 GLU B N 1
ATOM 3716 C CA . GLU B 1 131 ? -15.297 8.742 24.438 1 96.19 131 GLU B CA 1
ATOM 3717 C C . GLU B 1 131 ? -14.797 9.234 25.797 1 96.19 131 GLU B C 1
ATOM 3719 O O . GLU B 1 131 ? -14.992 8.57 26.812 1 96.19 131 GLU B O 1
ATOM 3724 N N . ASN B 1 132 ? -14.125 10.297 25.828 1 96.94 132 ASN B N 1
ATOM 3725 C CA . ASN B 1 132 ? -13.609 11.031 26.969 1 96.94 132 ASN B CA 1
ATOM 3726 C C . ASN B 1 132 ? -12.484 10.273 27.672 1 96.94 132 ASN B C 1
ATOM 3728 O O . ASN B 1 132 ? -12.086 10.617 28.781 1 96.94 132 ASN B O 1
ATOM 3732 N N . GLU B 1 133 ? -11.992 9.258 27.031 1 96.06 133 GLU B N 1
ATOM 3733 C CA . GLU B 1 133 ? -10.852 8.523 27.562 1 96.06 133 GLU B CA 1
ATOM 3734 C C . GLU B 1 133 ? -9.547 9.039 26.953 1 96.06 133 GLU B C 1
ATOM 3736 O O . GLU B 1 133 ? -9.531 9.586 25.859 1 96.06 133 GLU B O 1
ATOM 3741 N N . THR B 1 134 ? -8.469 8.953 27.75 1 96.62 134 THR B N 1
ATOM 3742 C CA . THR B 1 134 ? -7.117 9.242 27.281 1 96.62 134 THR B CA 1
ATOM 3743 C C . THR B 1 134 ? -6.191 8.055 27.547 1 96.62 134 THR B C 1
ATOM 3745 O O . THR B 1 134 ? -6.227 7.461 28.625 1 96.62 134 THR B O 1
ATOM 3748 N N . LYS B 1 135 ? -5.434 7.711 26.562 1 95.75 135 LYS B N 1
ATOM 3749 C CA . LYS B 1 135 ? -4.371 6.719 26.719 1 95.75 135 LYS B CA 1
ATOM 3750 C C . LYS B 1 135 ? -3.043 7.254 26.188 1 95.75 135 LYS B C 1
ATOM 3752 O O . LYS B 1 135 ? -3.018 8.023 25.219 1 95.75 135 LYS B O 1
ATOM 3757 N N . THR B 1 136 ? -1.998 6.867 26.844 1 95.75 136 THR B N 1
ATOM 3758 C CA . THR B 1 136 ? -0.645 7.25 26.453 1 95.75 136 THR B CA 1
ATOM 3759 C C . THR B 1 136 ? 0.227 6.016 26.234 1 95.75 136 THR B C 1
ATOM 3761 O O . THR B 1 136 ? 0.153 5.055 27 1 95.75 136 THR B O 1
ATOM 3764 N N . ALA B 1 137 ? 0.967 6.031 25.188 1 95.44 137 ALA B N 1
ATOM 3765 C CA . ALA B 1 137 ? 1.904 4.957 24.875 1 95.44 137 ALA B CA 1
ATOM 3766 C C . ALA B 1 137 ? 3.197 5.516 24.281 1 95.44 137 ALA B C 1
ATOM 3768 O O . ALA B 1 137 ? 3.238 6.664 23.828 1 95.44 137 ALA B O 1
ATOM 3769 N N . ARG B 1 138 ? 4.223 4.711 24.375 1 95.81 138 ARG B N 1
ATOM 3770 C CA . ARG B 1 138 ? 5.531 5.133 23.891 1 95.81 138 ARG B CA 1
ATOM 3771 C C . ARG B 1 138 ? 6.039 4.199 22.797 1 95.81 138 ARG B C 1
ATOM 3773 O O . ARG B 1 138 ? 5.883 2.979 22.891 1 95.81 138 ARG B O 1
ATOM 3780 N N . PHE B 1 139 ? 6.66 4.797 21.828 1 97.25 139 PHE B N 1
ATOM 3781 C CA . PHE B 1 139 ? 7.18 4.078 20.672 1 97.25 139 PHE B CA 1
ATOM 3782 C C . PHE B 1 139 ? 8.562 4.59 20.281 1 97.25 139 PHE B C 1
ATOM 3784 O O . PHE B 1 139 ? 8.734 5.777 20 1 97.25 139 PHE B O 1
ATOM 3791 N N . LYS B 1 140 ? 9.484 3.766 20.25 1 97 140 LYS B N 1
ATOM 3792 C CA . LYS B 1 140 ? 10.805 4.148 19.75 1 97 140 LYS B CA 1
ATOM 3793 C C . LYS B 1 140 ? 10.844 4.152 18.219 1 97 140 LYS B C 1
ATOM 3795 O O . LYS B 1 140 ? 10.375 3.205 17.578 1 97 140 LYS B O 1
ATOM 3800 N N . LEU B 1 141 ? 11.375 5.172 17.672 1 98 141 LEU B N 1
ATOM 3801 C CA . LEU B 1 141 ? 11.492 5.266 16.219 1 98 141 LEU B CA 1
ATOM 3802 C C . LEU B 1 141 ? 12.789 4.613 15.734 1 98 141 LEU B C 1
ATOM 3804 O O . LEU B 1 141 ? 13.883 5.102 16.031 1 98 141 LEU B O 1
ATOM 3808 N N . LEU B 1 142 ? 12.625 3.551 14.906 1 97.19 142 LEU B N 1
ATOM 3809 C CA . LEU B 1 142 ? 13.781 2.738 14.531 1 97.19 142 LEU B CA 1
ATOM 3810 C C . LEU B 1 142 ? 14.211 3.033 13.094 1 97.19 142 LEU B C 1
ATOM 3812 O O . LEU B 1 142 ? 15.352 2.764 12.719 1 97.19 142 LEU B O 1
ATOM 3816 N N . TYR B 1 143 ? 13.312 3.539 12.273 1 97.75 143 TYR B N 1
ATOM 3817 C CA . TYR B 1 143 ? 13.586 3.734 10.859 1 97.75 143 TYR B CA 1
ATOM 3818 C C . TYR B 1 143 ? 13.242 5.156 10.422 1 97.75 143 TYR B C 1
ATOM 3820 O O . TYR B 1 143 ? 12.188 5.68 10.781 1 97.75 143 TYR B O 1
ATOM 3828 N N . PRO B 1 144 ? 14.125 5.805 9.688 1 98.38 144 PRO B N 1
ATOM 3829 C CA . PRO B 1 144 ? 13.797 7.117 9.125 1 98.38 144 PRO B CA 1
ATOM 3830 C C . PRO B 1 144 ? 12.898 7.023 7.898 1 98.38 144 PRO B C 1
ATOM 3832 O O . PRO B 1 144 ? 12.852 5.98 7.242 1 98.38 144 PRO B O 1
ATOM 3835 N N . GLY B 1 145 ? 12.234 8.055 7.586 1 98.62 145 GLY B N 1
ATOM 3836 C CA . GLY B 1 145 ? 11.367 8.117 6.422 1 98.62 145 GLY B CA 1
ATOM 3837 C C . GLY B 1 145 ? 10.156 9.008 6.629 1 98.62 145 GLY B C 1
ATOM 3838 O O . GLY B 1 145 ? 10.039 9.672 7.656 1 98.62 145 GLY B O 1
ATOM 3839 N N . LEU B 1 146 ? 9.32 9.141 5.625 1 98.88 146 LEU B N 1
ATOM 3840 C CA . LEU B 1 146 ? 8.023 9.805 5.695 1 98.88 146 LEU B CA 1
ATOM 3841 C C . LEU B 1 146 ? 6.898 8.781 5.801 1 98.88 146 LEU B C 1
ATOM 3843 O O . LEU B 1 146 ? 6.695 7.98 4.883 1 98.88 146 LEU B O 1
ATOM 3847 N N . TYR B 1 147 ? 6.145 8.875 6.914 1 98.88 147 TYR B N 1
ATOM 3848 C CA . TYR B 1 147 ? 5.191 7.812 7.223 1 98.88 147 TYR B CA 1
ATOM 3849 C C . TYR B 1 147 ? 3.789 8.375 7.41 1 98.88 147 TYR B C 1
ATOM 3851 O O . TYR B 1 147 ? 3.621 9.469 7.953 1 98.88 147 TYR B O 1
ATOM 3859 N N . VAL B 1 148 ? 2.836 7.543 7.008 1 98.88 148 VAL B N 1
ATOM 3860 C CA . VAL B 1 148 ? 1.432 7.859 7.242 1 98.88 148 VAL B CA 1
ATOM 3861 C C . VAL B 1 148 ? 1.026 7.391 8.641 1 98.88 148 VAL B C 1
ATOM 3863 O O . VAL B 1 148 ? 1.455 6.328 9.094 1 98.88 148 VAL B O 1
ATOM 3866 N N . TYR B 1 149 ? 0.263 8.172 9.352 1 98.81 149 TYR B N 1
ATOM 3867 C CA . TYR B 1 149 ? -0.495 7.664 10.484 1 98.81 149 TYR B CA 1
ATOM 3868 C C . TYR B 1 149 ? -1.991 7.863 10.281 1 98.81 149 TYR B C 1
ATOM 3870 O O . TYR B 1 149 ? -2.408 8.781 9.57 1 98.81 149 TYR B O 1
ATOM 3878 N N . HIS B 1 150 ? -2.777 6.988 10.836 1 98.69 150 HIS B N 1
ATOM 3879 C CA . HIS B 1 150 ? -4.227 7.082 10.711 1 98.69 150 HIS B CA 1
ATOM 3880 C C . HIS B 1 150 ? -4.926 6.305 11.82 1 98.69 150 HIS B C 1
ATOM 3882 O O . HIS B 1 150 ? -4.277 5.578 12.578 1 98.69 150 HIS B O 1
ATOM 3888 N N . CYS B 1 151 ? -6.195 6.578 11.93 1 97.69 151 CYS B N 1
ATOM 3889 C CA . CYS B 1 151 ? -7 5.773 12.844 1 97.69 151 CYS B CA 1
ATOM 3890 C C . CYS B 1 151 ? -7.242 4.379 12.273 1 97.69 151 CYS B C 1
ATOM 3892 O O . CYS B 1 151 ? -7.496 4.227 11.078 1 97.69 151 CYS B O 1
ATOM 3894 N N . ALA B 1 152 ? -7.098 3.408 13.148 1 95 152 ALA B N 1
ATOM 3895 C CA . ALA B 1 152 ? -7.277 2.021 12.727 1 95 152 ALA B CA 1
ATOM 3896 C C . ALA B 1 152 ? -8.406 1.352 13.5 1 95 152 ALA B C 1
ATOM 3898 O O . ALA B 1 152 ? -8.445 0.124 13.609 1 95 152 ALA B O 1
ATOM 3899 N N . ALA B 1 153 ? -9.25 2.135 14.109 1 92.5 153 ALA B N 1
ATOM 3900 C CA . ALA B 1 153 ? -10.438 1.567 14.742 1 92.5 153 ALA B CA 1
ATOM 3901 C C . ALA B 1 153 ? -11.414 1.024 13.695 1 92.5 153 ALA B C 1
ATOM 3903 O O . ALA B 1 153 ? -11.367 1.426 12.531 1 92.5 153 ALA B O 1
ATOM 3904 N N . ALA B 1 154 ? -12.211 0.125 14.109 1 89.81 154 ALA B N 1
ATOM 3905 C CA . ALA B 1 154 ? -13.172 -0.489 13.188 1 89.81 154 ALA B CA 1
ATOM 3906 C C . ALA B 1 154 ? -14.359 0.431 12.945 1 89.81 154 ALA B C 1
ATOM 3908 O O . ALA B 1 154 ? -14.891 1.038 13.883 1 89.81 154 ALA B O 1
ATOM 3909 N N . PRO B 1 155 ? -14.898 0.537 11.727 1 91.69 155 PRO B N 1
ATOM 3910 C CA . PRO B 1 155 ? -14.328 0.047 10.469 1 91.69 155 PRO B CA 1
ATOM 3911 C C . PRO B 1 155 ? -13.211 0.939 9.938 1 91.69 155 PRO B C 1
ATOM 3913 O O . PRO B 1 155 ? -13.445 2.105 9.617 1 91.69 155 PRO B O 1
ATOM 3916 N N . VAL B 1 156 ? -12.039 0.427 9.695 1 91.69 156 VAL B N 1
ATOM 3917 C CA . VAL B 1 156 ? -10.805 1.154 9.438 1 91.69 156 VAL B CA 1
ATOM 3918 C C . VAL B 1 156 ? -10.984 2.074 8.234 1 91.69 156 VAL B C 1
ATOM 3920 O O . VAL B 1 156 ? -10.695 3.271 8.305 1 91.69 156 VAL B O 1
ATOM 3923 N N . PRO B 1 157 ? -11.578 1.538 7.137 1 94.12 157 PRO B N 1
ATOM 3924 C CA . PRO B 1 157 ? -11.648 2.41 5.965 1 94.12 157 PRO B CA 1
ATOM 3925 C C . PRO B 1 157 ? -12.539 3.635 6.191 1 94.12 157 PRO B C 1
ATOM 3927 O O . PRO B 1 157 ? -12.289 4.699 5.617 1 94.12 157 PRO B O 1
ATOM 3930 N N . VAL B 1 158 ? -13.516 3.525 7.066 1 95.38 158 VAL B N 1
ATOM 3931 C CA . VAL B 1 158 ? -14.438 4.625 7.34 1 95.38 158 VAL B CA 1
ATOM 3932 C C . VAL B 1 158 ? -13.695 5.746 8.07 1 95.38 158 VAL B C 1
ATOM 3934 O O . VAL B 1 158 ? -13.867 6.922 7.738 1 95.38 158 VAL B O 1
ATOM 3937 N N . HIS B 1 159 ? -12.891 5.375 9.016 1 97.06 159 HIS B N 1
ATOM 3938 C CA . HIS B 1 159 ? -12.148 6.367 9.789 1 97.06 159 HIS B CA 1
ATOM 3939 C C . HIS B 1 159 ? -11.18 7.141 8.898 1 97.06 159 HIS B C 1
ATOM 3941 O O . HIS B 1 159 ? -11.07 8.359 9.008 1 97.06 159 HIS B O 1
ATOM 3947 N N . ILE B 1 160 ? -10.547 6.441 8.008 1 98.06 160 ILE B N 1
ATOM 3948 C CA . ILE B 1 160 ? -9.625 7.086 7.082 1 98.06 160 ILE B CA 1
ATOM 3949 C C . ILE B 1 160 ? -10.406 7.949 6.094 1 98.06 160 ILE B C 1
ATOM 3951 O O . ILE B 1 160 ? -10.055 9.109 5.859 1 98.06 160 ILE B O 1
ATOM 3955 N N . ALA B 1 161 ? -11.5 7.387 5.559 1 98.19 161 ALA B N 1
ATOM 3956 C CA . ALA B 1 161 ? -12.281 8.078 4.535 1 98.19 161 ALA B CA 1
ATOM 3957 C C . ALA B 1 161 ? -12.836 9.391 5.074 1 98.19 161 ALA B C 1
ATOM 3959 O O . ALA B 1 161 ? -12.969 10.367 4.336 1 98.19 161 ALA B O 1
ATOM 3960 N N . ASN B 1 162 ? -13.078 9.422 6.367 1 98.19 162 ASN B N 1
ATOM 3961 C CA . ASN B 1 162 ? -13.711 10.609 6.938 1 98.19 162 ASN B CA 1
ATOM 3962 C C . ASN B 1 162 ? -12.68 11.625 7.406 1 98.19 162 ASN B C 1
ATOM 3964 O O . ASN B 1 162 ? -13.031 12.703 7.883 1 98.19 162 ASN B O 1
ATOM 3968 N N . GLY B 1 163 ? -11.383 11.273 7.371 1 98.56 163 GLY B N 1
ATOM 3969 C CA . GLY B 1 163 ? -10.43 12.367 7.531 1 98.56 163 GLY B CA 1
ATOM 3970 C C . GLY B 1 163 ? -9.352 12.062 8.555 1 98.56 163 GLY B C 1
ATOM 3971 O O . GLY B 1 163 ? -8.484 12.898 8.805 1 98.56 163 GLY B O 1
ATOM 3972 N N . MET B 1 164 ? -9.312 10.859 9.125 1 98.56 164 MET B N 1
ATOM 3973 C CA . MET B 1 164 ? -8.406 10.594 10.242 1 98.56 164 MET B CA 1
ATOM 3974 C C . MET B 1 164 ? -7.078 10.047 9.734 1 98.56 164 MET B C 1
ATOM 3976 O O . MET B 1 164 ? -6.793 8.852 9.891 1 98.56 164 MET B O 1
ATOM 3980 N N . TYR B 1 165 ? -6.262 10.945 9.273 1 98.81 165 TYR B N 1
ATOM 3981 C CA . TYR B 1 165 ? -4.938 10.609 8.766 1 98.81 165 TYR B CA 1
ATOM 3982 C C . TYR B 1 165 ? -3.99 11.797 8.883 1 98.81 165 TYR B C 1
ATOM 3984 O O . TYR B 1 165 ? -4.434 12.938 9.008 1 98.81 165 TYR B O 1
ATOM 3992 N N . GLY B 1 166 ? -2.73 11.531 8.812 1 98.81 166 GLY B N 1
ATOM 3993 C CA . GLY B 1 166 ? -1.669 12.531 8.812 1 98.81 166 GLY B CA 1
ATOM 3994 C C . GLY B 1 166 ? -0.314 11.953 8.445 1 98.81 166 GLY B C 1
ATOM 3995 O O . GLY B 1 166 ? -0.218 10.797 8.016 1 98.81 166 GLY B O 1
ATOM 3996 N N . LEU B 1 167 ? 0.716 12.859 8.547 1 98.88 167 LEU B N 1
ATOM 3997 C CA . LEU B 1 167 ? 2.068 12.438 8.203 1 98.88 167 LEU B CA 1
ATOM 3998 C C . LEU B 1 167 ? 3.02 12.633 9.375 1 98.88 167 LEU B C 1
ATOM 4000 O O . LEU B 1 167 ? 2.873 13.594 10.141 1 98.88 167 LEU B O 1
ATOM 4004 N N . MET B 1 168 ? 3.928 11.758 9.461 1 98.88 168 MET B N 1
ATOM 4005 C CA . MET B 1 168 ? 5.078 11.875 10.352 1 98.88 168 MET B CA 1
ATOM 4006 C C . MET B 1 168 ? 6.383 11.742 9.57 1 98.88 168 MET B C 1
ATOM 4008 O O . MET B 1 168 ? 6.578 10.773 8.836 1 98.88 168 MET B O 1
ATOM 4012 N N . TYR B 1 169 ? 7.238 12.742 9.695 1 98.88 169 TYR B N 1
ATOM 4013 C CA . TYR B 1 169 ? 8.578 12.641 9.133 1 98.88 169 TYR B CA 1
ATOM 4014 C C . TYR B 1 169 ? 9.602 12.289 10.203 1 98.88 169 TYR B C 1
ATOM 4016 O O . TYR B 1 169 ? 9.727 13 11.203 1 98.88 169 TYR B O 1
ATOM 4024 N N . VAL B 1 170 ? 10.234 11.172 10.039 1 98.81 170 VAL B N 1
ATOM 4025 C CA . VAL B 1 170 ? 11.312 10.734 10.93 1 98.81 170 VAL B CA 1
ATOM 4026 C C . VAL B 1 170 ? 12.664 11.023 10.281 1 98.81 170 VAL B C 1
ATOM 4028 O O . VAL B 1 170 ? 13.094 10.297 9.375 1 98.81 170 VAL B O 1
ATOM 4031 N N . GLN B 1 171 ? 13.352 12.039 10.766 1 98.31 171 GLN B N 1
ATOM 4032 C CA . GLN B 1 171 ? 14.656 12.422 10.242 1 98.31 171 GLN B CA 1
ATOM 4033 C C . GLN B 1 171 ? 15.688 11.328 10.5 1 98.31 171 GLN B C 1
ATOM 4035 O O . GLN B 1 171 ? 15.672 10.688 11.555 1 98.31 171 GLN B O 1
ATOM 4040 N N . PRO B 1 172 ? 16.562 11.102 9.477 1 96.88 172 PRO B N 1
ATOM 4041 C CA . PRO B 1 172 ? 17.641 10.148 9.719 1 96.88 172 PRO B CA 1
ATOM 4042 C C . PRO B 1 172 ? 18.609 10.617 10.805 1 96.88 172 PRO B C 1
ATOM 4044 O O . PRO B 1 172 ? 18.656 11.805 11.125 1 96.88 172 PRO B O 1
ATOM 4047 N N . GLU B 1 173 ? 19.328 9.625 11.305 1 88.62 173 GLU B N 1
ATOM 4048 C CA . GLU B 1 173 ? 20.281 9.906 12.367 1 88.62 173 GLU B CA 1
ATOM 4049 C C . GLU B 1 173 ? 21.422 10.789 11.867 1 88.62 173 GLU B C 1
ATOM 4051 O O . GLU B 1 173 ? 21.875 11.703 12.562 1 88.62 173 GLU B O 1
ATOM 4056 N N . LYS B 1 174 ? 21.875 10.328 10.719 1 85.12 174 LYS B N 1
ATOM 4057 C CA . LYS B 1 174 ? 22.969 11.07 10.117 1 85.12 174 LYS B CA 1
ATOM 4058 C C . LYS B 1 174 ? 22.594 11.594 8.734 1 85.12 174 LYS B C 1
ATOM 4060 O O . LYS B 1 174 ? 21.859 10.938 8 1 85.12 174 LYS B O 1
ATOM 4065 N N . GLU B 1 175 ? 23.031 12.781 8.422 1 83.44 175 GLU B N 1
ATOM 4066 C CA . GLU B 1 175 ? 22.906 13.359 7.09 1 83.44 175 GLU B CA 1
ATOM 4067 C C . GLU B 1 175 ? 21.438 13.445 6.664 1 83.44 175 GLU B C 1
ATOM 4069 O O . GLU B 1 175 ? 21 12.695 5.793 1 83.44 175 GLU B O 1
ATOM 4074 N N . ASP B 1 176 ? 20.719 14.289 7.164 1 90.25 176 ASP B N 1
ATOM 4075 C CA . ASP B 1 176 ? 19.344 14.523 6.727 1 90.25 176 ASP B CA 1
ATOM 4076 C C . ASP B 1 176 ? 19.312 15.062 5.297 1 90.25 176 ASP B C 1
ATOM 4078 O O . ASP B 1 176 ? 20.359 15.25 4.672 1 90.25 176 ASP B O 1
ATOM 4082 N N . LEU B 1 177 ? 18.094 15.172 4.773 1 96.19 177 LEU B N 1
ATOM 4083 C CA . LEU B 1 177 ? 17.906 15.734 3.438 1 96.19 177 LEU B CA 1
ATOM 4084 C C . LEU B 1 177 ? 18.531 17.125 3.334 1 96.19 177 LEU B C 1
ATOM 4086 O O . LEU B 1 177 ? 18.562 17.875 4.316 1 96.19 177 LEU B O 1
ATOM 4090 N N . PRO B 1 178 ? 19.078 17.453 2.152 1 96.31 178 PRO B N 1
ATOM 4091 C CA . PRO B 1 178 ? 19.609 18.812 1.992 1 96.31 178 PRO B CA 1
ATOM 4092 C C . PRO B 1 178 ? 18.578 19.891 2.312 1 96.31 178 PRO B C 1
ATOM 4094 O O . PRO B 1 178 ? 17.391 19.719 2.012 1 96.31 178 PRO B O 1
ATOM 4097 N N . PRO B 1 179 ? 19 21 2.951 1 96.5 179 PRO B N 1
ATOM 4098 C CA . PRO B 1 179 ? 18.047 22.062 3.273 1 96.5 179 PRO B CA 1
ATOM 4099 C C . PRO B 1 179 ? 17.406 22.672 2.031 1 96.5 179 PRO B C 1
ATOM 4101 O O . PRO B 1 179 ? 18.031 22.734 0.971 1 96.5 179 PRO B O 1
ATOM 4104 N N . VAL B 1 180 ? 16.234 23.109 2.164 1 98.5 180 VAL B N 1
ATOM 4105 C CA . VAL B 1 180 ? 15.5 23.828 1.126 1 98.5 180 VAL B CA 1
ATOM 4106 C C . VAL B 1 180 ? 14.938 25.125 1.695 1 98.5 180 VAL B C 1
ATOM 4108 O O . VAL B 1 180 ? 14.906 25.312 2.914 1 98.5 180 VAL B O 1
ATOM 4111 N N . ASP B 1 181 ? 14.438 26 0.778 1 98.5 181 ASP B N 1
ATOM 4112 C CA . ASP B 1 181 ? 13.922 27.312 1.199 1 98.5 181 ASP B CA 1
ATOM 4113 C C . ASP B 1 181 ? 12.523 27.172 1.789 1 98.5 181 ASP B C 1
ATOM 4115 O O . ASP B 1 181 ? 12.156 27.922 2.701 1 98.5 181 ASP B O 1
ATOM 4119 N N . LYS B 1 182 ? 11.719 26.297 1.248 1 98.69 182 LYS B N 1
ATOM 4120 C CA . LYS B 1 182 ? 10.344 26.094 1.708 1 98.69 182 LYS B CA 1
ATOM 4121 C C . LYS B 1 182 ? 10.023 24.609 1.839 1 98.69 182 LYS B C 1
ATOM 4123 O O . LYS B 1 182 ? 10.438 23.797 1.001 1 98.69 182 LYS B O 1
ATOM 4128 N N . GLU B 1 183 ? 9.328 24.25 2.924 1 98.81 183 GLU B N 1
ATOM 4129 C CA . GLU B 1 183 ? 8.758 22.922 3.115 1 98.81 183 GLU B CA 1
ATOM 4130 C C . GLU B 1 183 ? 7.238 22.984 3.246 1 98.81 183 GLU B C 1
ATOM 4132 O O . GLU B 1 183 ? 6.703 23.844 3.943 1 98.81 183 GLU B O 1
ATOM 4137 N N . TYR B 1 184 ? 6.566 22.016 2.551 1 98.94 184 TYR B N 1
ATOM 4138 C CA . TYR B 1 184 ? 5.109 22.016 2.619 1 98.94 184 TYR B CA 1
ATOM 4139 C C . TYR B 1 184 ? 4.582 20.609 2.902 1 98.94 184 TYR B C 1
ATOM 4141 O O . TYR B 1 184 ? 5.199 19.609 2.51 1 98.94 184 TYR B O 1
ATOM 4149 N N . TYR B 1 185 ? 3.494 20.562 3.598 1 98.88 185 TYR B N 1
ATOM 4150 C CA . TYR B 1 185 ? 2.713 19.391 3.951 1 98.88 185 TYR B CA 1
ATOM 4151 C C . TYR B 1 185 ? 1.49 19.25 3.051 1 98.88 185 TYR B C 1
ATOM 4153 O O . TYR B 1 185 ? 0.585 20.078 3.092 1 98.88 185 TYR B O 1
ATOM 4161 N N . VAL B 1 186 ? 1.414 18.188 2.141 1 98.94 186 VAL B N 1
ATOM 4162 C CA . VAL B 1 186 ? 0.28 17.938 1.254 1 98.94 186 VAL B CA 1
ATOM 4163 C C . VAL B 1 186 ? -0.152 16.484 1.345 1 98.94 186 VAL B C 1
ATOM 4165 O O . VAL B 1 186 ? 0.657 15.578 1.137 1 98.94 186 VAL B O 1
ATOM 4168 N N . MET B 1 187 ? -1.407 16.25 1.648 1 98.81 187 MET B N 1
ATOM 4169 C CA . MET B 1 187 ? -1.952 14.898 1.652 1 98.81 187 MET B CA 1
ATOM 4170 C C . MET B 1 187 ? -3.16 14.797 0.728 1 98.81 187 MET B C 1
ATOM 4172 O O . MET B 1 187 ? -4.066 15.625 0.79 1 98.81 187 MET B O 1
ATOM 4176 N N . GLN B 1 188 ? -3.119 13.836 -0.118 1 98.81 188 GLN B N 1
ATOM 4177 C CA . GLN B 1 188 ? -4.285 13.516 -0.935 1 98.81 188 GLN B CA 1
ATOM 4178 C C . GLN B 1 188 ? -5.18 12.492 -0.243 1 98.81 188 GLN B C 1
ATOM 4180 O O . GLN B 1 188 ? -4.684 11.578 0.422 1 98.81 188 GLN B O 1
ATOM 4185 N N . SER B 1 189 ? -6.465 12.688 -0.389 1 98.69 189 SER B N 1
ATOM 4186 C CA . SER B 1 189 ? -7.422 11.703 0.104 1 98.69 189 SER B CA 1
ATOM 4187 C C . SER B 1 189 ? -8.703 11.727 -0.72 1 98.69 189 SER B C 1
ATOM 4189 O O . SER B 1 189 ? -8.875 12.57 -1.597 1 98.69 189 SER B O 1
ATOM 4191 N N . GLU B 1 190 ? -9.531 10.711 -0.44 1 98.62 190 GLU B N 1
ATOM 4192 C CA . GLU B 1 190 ? -10.852 10.57 -1.061 1 98.62 190 GLU B CA 1
ATOM 4193 C C . GLU B 1 190 ? -11.961 10.758 -0.035 1 98.62 190 GLU B C 1
ATOM 4195 O O . GLU B 1 190 ? -11.836 10.328 1.114 1 98.62 190 GLU B O 1
ATOM 4200 N N . PHE B 1 191 ? -13.031 11.336 -0.502 1 98.56 191 PHE B N 1
ATOM 4201 C CA . PHE B 1 191 ? -14.258 11.391 0.285 1 98.56 191 PHE B CA 1
ATOM 4202 C C . PHE B 1 191 ? -15.398 10.688 -0.441 1 98.56 191 PHE B C 1
ATOM 4204 O O . PHE B 1 191 ? -15.578 10.875 -1.646 1 98.56 191 PHE B O 1
ATOM 4211 N N . TYR B 1 192 ? -16.062 9.867 0.288 1 98.31 192 TYR B N 1
ATOM 4212 C CA . TYR B 1 192 ? -17.188 9.094 -0.217 1 98.31 192 TYR B CA 1
ATOM 4213 C C . TYR B 1 192 ? -18.5 9.547 0.428 1 98.31 192 TYR B C 1
ATOM 4215 O O . TYR B 1 192 ? -18.656 9.445 1.647 1 98.31 192 TYR B O 1
ATOM 4223 N N . HIS B 1 193 ? -19.406 10.07 -0.34 1 97.62 193 HIS B N 1
ATOM 4224 C CA . HIS B 1 193 ? -20.672 10.484 0.271 1 97.62 193 HIS B CA 1
ATOM 4225 C C . HIS B 1 193 ? -21.859 10.102 -0.602 1 97.62 193 HIS B C 1
ATOM 4227 O O . HIS B 1 193 ? -21.703 9.875 -1.806 1 97.62 193 HIS B O 1
ATOM 4233 N N . GLU B 1 194 ? -23.016 9.961 0.015 1 97.5 194 GLU B N 1
ATOM 4234 C CA . GLU B 1 194 ? -24.281 9.75 -0.678 1 97.5 194 GLU B CA 1
ATOM 4235 C C . GLU B 1 194 ? -24.719 11.023 -1.396 1 97.5 194 GLU B C 1
ATOM 4237 O O . GLU B 1 194 ? -24.266 12.117 -1.079 1 97.5 194 GLU B O 1
ATOM 4242 N N . PRO B 1 195 ? -25.625 10.797 -2.393 1 95.44 195 PRO B N 1
ATOM 4243 C CA . PRO B 1 195 ? -26.25 12.016 -2.906 1 95.44 195 PRO B CA 1
ATOM 4244 C C . PRO B 1 195 ? -26.984 12.805 -1.82 1 95.44 195 PRO B C 1
ATOM 4246 O O . PRO B 1 195 ? -27.406 12.234 -0.816 1 95.44 195 PRO B O 1
ATOM 4249 N N . PRO B 1 196 ? -27.031 14.156 -2.033 1 95.5 196 PRO B N 1
ATOM 4250 C CA . PRO B 1 196 ? -27.734 14.953 -1.029 1 95.5 196 PRO B CA 1
ATOM 4251 C C . PRO B 1 196 ? -29.203 14.539 -0.872 1 95.5 196 PRO B C 1
ATOM 4253 O O . PRO B 1 196 ? -29.859 14.211 -1.859 1 95.5 196 PRO B O 1
ATOM 4256 N N . GLU B 1 197 ? -29.609 14.531 0.387 1 94 197 GLU B N 1
ATOM 4257 C CA . GLU B 1 197 ? -31.016 14.25 0.651 1 94 197 GLU B CA 1
ATOM 4258 C C . GLU B 1 197 ? -31.906 15.398 0.186 1 94 197 GLU B C 1
ATOM 4260 O O . GLU B 1 197 ? -31.484 16.562 0.201 1 94 197 GLU B O 1
ATOM 4265 N N . VAL B 1 198 ? -33.094 15.016 -0.267 1 93.44 198 VAL B N 1
ATOM 4266 C CA . VAL B 1 198 ? -34.094 16.031 -0.616 1 93.44 198 VAL B CA 1
ATOM 4267 C C . VAL B 1 198 ? -34.938 16.359 0.611 1 93.44 198 VAL B C 1
ATOM 4269 O O . VAL B 1 198 ? -35.562 15.484 1.207 1 93.44 198 VAL B O 1
ATOM 4272 N N . GLU B 1 199 ? -34.906 17.609 0.943 1 91.5 199 GLU B N 1
ATOM 4273 C CA . GLU B 1 199 ? -35.625 18.078 2.121 1 91.5 199 GLU B CA 1
ATOM 4274 C C . GLU B 1 199 ? -37.125 18.203 1.835 1 91.5 199 GLU B C 1
ATOM 4276 O O . GLU B 1 199 ? -37.562 18.031 0.693 1 91.5 199 GLU B O 1
ATOM 4281 N N . ASP B 1 200 ? -37.812 18.406 2.943 1 91.81 200 ASP B N 1
ATOM 4282 C CA . ASP B 1 200 ? -39.25 18.469 2.857 1 91.81 200 ASP B CA 1
ATOM 4283 C C . ASP B 1 200 ? -39.719 19.547 1.895 1 91.81 200 ASP B C 1
ATOM 4285 O O . ASP B 1 200 ? -40.75 19.438 1.259 1 91.81 200 ASP B O 1
ATOM 4289 N N . ASP B 1 201 ? -39 20.484 1.807 1 92.94 201 ASP B N 1
ATOM 4290 C CA . ASP B 1 201 ? -39.375 21.609 0.958 1 92.94 201 ASP B CA 1
ATOM 4291 C C . ASP B 1 201 ? -38.906 21.391 -0.482 1 92.94 201 ASP B C 1
ATOM 4293 O O . ASP B 1 201 ? -39.062 22.266 -1.327 1 92.94 201 ASP B O 1
ATOM 4297 N N . GLY B 1 202 ? -38.344 20.266 -0.736 1 91.31 202 GLY B N 1
ATOM 4298 C CA . GLY B 1 202 ? -37.938 19.906 -2.088 1 91.31 202 GLY B CA 1
ATOM 4299 C C . GLY B 1 202 ? -36.531 20.297 -2.412 1 91.31 202 GLY B C 1
ATOM 4300 O O . GLY B 1 202 ? -36 19.938 -3.467 1 91.31 202 GLY B O 1
ATOM 4301 N N . ARG B 1 203 ? -36.062 21.062 -1.562 1 90.94 203 ARG B N 1
ATOM 4302 C CA . ARG B 1 203 ? -34.688 21.5 -1.803 1 90.94 203 ARG B CA 1
ATOM 4303 C C . ARG B 1 203 ? -33.688 20.422 -1.386 1 90.94 203 ARG B C 1
ATOM 4305 O O . ARG B 1 203 ? -33.969 19.641 -0.477 1 90.94 203 ARG B O 1
ATOM 4312 N N . ARG B 1 204 ? -32.562 20.375 -2.07 1 93.06 204 ARG B N 1
ATOM 4313 C CA . ARG B 1 204 ? -31.484 19.438 -1.732 1 93.06 204 ARG B CA 1
ATOM 4314 C C . ARG B 1 204 ? -30.672 19.938 -0.545 1 93.06 204 ARG B C 1
ATOM 4316 O O . ARG B 1 204 ? -30.344 21.125 -0.468 1 93.06 204 ARG B O 1
ATOM 4323 N N . SER B 1 205 ? -30.359 19.047 0.311 1 95.25 205 SER B N 1
ATOM 4324 C CA . SER B 1 205 ? -29.547 19.391 1.475 1 95.25 205 SER B CA 1
ATOM 4325 C C . SER B 1 205 ? -28.141 19.828 1.061 1 95.25 205 SER B C 1
ATOM 4327 O O . SER B 1 205 ? -27.594 19.328 0.076 1 95.25 205 SER B O 1
ATOM 4329 N N . ASP B 1 206 ? -27.594 20.719 1.812 1 96 206 ASP B N 1
ATOM 4330 C CA . ASP B 1 206 ? -26.203 21.109 1.579 1 96 206 ASP B CA 1
ATOM 4331 C C . ASP B 1 206 ? -25.25 20.266 2.418 1 96 206 ASP B C 1
ATOM 4333 O O . ASP B 1 206 ? -24.047 20.516 2.447 1 96 206 ASP B O 1
ATOM 4337 N N . ILE B 1 207 ? -25.766 19.359 3.133 1 97.31 207 ILE B N 1
ATOM 4338 C CA . ILE B 1 207 ? -24.984 18.422 3.92 1 97.31 207 ILE B CA 1
ATOM 4339 C C . ILE B 1 207 ? -25.078 17.031 3.293 1 97.31 207 ILE B C 1
ATOM 4341 O O . ILE B 1 207 ? -26.172 16.547 2.992 1 97.31 207 ILE B O 1
ATOM 4345 N N . VAL B 1 208 ? -23.969 16.453 3 1 97.38 208 VAL B N 1
ATOM 4346 C CA . VAL B 1 208 ? -23.953 15.094 2.488 1 97.38 208 VAL B CA 1
ATOM 4347 C C . VAL B 1 208 ? -23.344 14.156 3.533 1 97.38 208 VAL B C 1
ATOM 4349 O O . VAL B 1 208 ? -22.484 14.578 4.324 1 97.38 208 VAL B O 1
ATOM 4352 N N . GLU B 1 209 ? -23.781 12.891 3.48 1 97.19 209 GLU B N 1
ATOM 4353 C CA . GLU B 1 209 ? -23.359 11.891 4.461 1 97.19 209 GLU B CA 1
ATOM 4354 C C . GLU B 1 209 ? -22.438 10.844 3.824 1 97.19 209 GLU B C 1
ATOM 4356 O O . GLU B 1 209 ? -22.531 10.586 2.625 1 97.19 209 GLU B O 1
ATOM 4361 N N . PHE B 1 210 ? -21.672 10.234 4.688 1 97.62 210 PHE B N 1
ATOM 4362 C CA . PHE B 1 210 ? -20.75 9.195 4.234 1 97.62 210 PHE B CA 1
ATOM 4363 C C . PHE B 1 210 ? -21.516 8.07 3.547 1 97.62 210 PHE B C 1
ATOM 4365 O O . PHE B 1 210 ? -22.594 7.684 3.99 1 97.62 210 PHE B O 1
ATOM 4372 N N . SER B 1 211 ? -20.891 7.504 2.451 1 98.06 211 SER B N 1
ATOM 4373 C CA . SER B 1 211 ? -21.438 6.363 1.723 1 98.06 211 SER B CA 1
ATOM 4374 C C . SER B 1 211 ? -20.5 5.168 1.779 1 98.06 211 SER B C 1
ATOM 4376 O O . SER B 1 211 ? -19.484 5.137 1.08 1 98.06 211 SER B O 1
ATOM 4378 N N . TYR B 1 212 ? -20.828 4.125 2.523 1 96.12 212 TYR B N 1
ATOM 4379 C CA . TYR B 1 212 ? -20.016 2.906 2.607 1 96.12 212 TYR B CA 1
ATOM 4380 C C . TYR B 1 212 ? -20.016 2.17 1.274 1 96.12 212 TYR B C 1
ATOM 4382 O O . TYR B 1 212 ? -18.953 1.747 0.802 1 96.12 212 TYR B O 1
ATOM 4390 N N . PRO B 1 213 ? -21.156 2.057 0.537 1 95.5 213 PRO B N 1
ATOM 4391 C CA . PRO B 1 213 ? -21.141 1.379 -0.761 1 95.5 213 PRO B CA 1
ATOM 4392 C C . PRO B 1 213 ? -20.219 2.047 -1.773 1 95.5 213 PRO B C 1
ATOM 4394 O O . PRO B 1 213 ? -19.531 1.36 -2.529 1 95.5 213 PRO B O 1
ATOM 4397 N N . ASN B 1 214 ? -20.25 3.391 -1.788 1 96.38 214 ASN B N 1
ATOM 4398 C CA . ASN B 1 214 ? -19.344 4.086 -2.693 1 96.38 214 ASN B CA 1
ATOM 4399 C C . ASN B 1 214 ? -17.891 3.781 -2.365 1 96.38 214 ASN B C 1
ATOM 4401 O O . ASN B 1 214 ? -17.047 3.68 -3.266 1 96.38 214 ASN B O 1
ATOM 4405 N N . GLY B 1 215 ? -17.594 3.629 -1.056 1 95.94 215 GLY B N 1
ATOM 4406 C CA . GLY B 1 215 ? -16.266 3.244 -0.63 1 95.94 215 GLY B CA 1
ATOM 4407 C C . GLY B 1 215 ? -15.859 1.864 -1.111 1 95.94 215 GLY B C 1
ATOM 4408 O O . GLY B 1 215 ? -14.766 1.688 -1.661 1 95.94 215 GLY B O 1
ATOM 4409 N N . LEU B 1 216 ? -16.75 0.911 -0.971 1 93.31 216 LEU B N 1
ATOM 4410 C CA . LEU B 1 216 ? -16.484 -0.463 -1.384 1 93.31 216 LEU B CA 1
ATOM 4411 C C . LEU B 1 216 ? -16.234 -0.542 -2.889 1 93.31 216 LEU B C 1
ATOM 4413 O O . LEU B 1 216 ? -15.445 -1.364 -3.352 1 93.31 216 LEU B O 1
ATOM 4417 N N . ARG B 1 217 ? -16.891 0.32 -3.633 1 93.5 217 ARG B N 1
ATOM 4418 C CA . ARG B 1 217 ? -16.75 0.328 -5.086 1 93.5 217 ARG B CA 1
ATOM 4419 C C . ARG B 1 217 ? -15.57 1.182 -5.527 1 93.5 217 ARG B C 1
ATOM 4421 O O . ARG B 1 217 ? -15.273 1.271 -6.719 1 93.5 217 ARG B O 1
ATOM 4428 N N . GLU B 1 218 ? -14.969 1.843 -4.562 1 96.06 218 GLU B N 1
ATOM 4429 C CA . GLU B 1 218 ? -13.836 2.725 -4.812 1 96.06 218 GLU B CA 1
ATOM 4430 C C . GLU B 1 218 ? -14.203 3.836 -5.793 1 96.06 218 GLU B C 1
ATOM 4432 O O . GLU B 1 218 ? -13.453 4.121 -6.727 1 96.06 218 GLU B O 1
ATOM 4437 N N . GLU B 1 219 ? -15.422 4.398 -5.621 1 96.31 219 GLU B N 1
ATOM 4438 C CA . GLU B 1 219 ? -15.938 5.484 -6.441 1 96.31 219 GLU B CA 1
ATOM 4439 C C . GLU B 1 219 ? -16.156 6.746 -5.613 1 96.31 219 GLU B C 1
ATOM 4441 O O . GLU B 1 219 ? -17.297 7.07 -5.254 1 96.31 219 GLU B O 1
ATOM 4446 N N . PRO B 1 220 ? -15.102 7.504 -5.371 1 97.81 220 PRO B N 1
ATOM 4447 C CA . PRO B 1 220 ? -15.234 8.703 -4.535 1 97.81 220 PRO B CA 1
ATOM 4448 C C . PRO B 1 220 ? -15.945 9.844 -5.254 1 97.81 220 PRO B C 1
ATOM 4450 O O . PRO B 1 220 ? -15.805 10 -6.473 1 97.81 220 PRO B O 1
ATOM 4453 N N . GLN B 1 221 ? -16.656 10.656 -4.523 1 97.56 221 GLN B N 1
ATOM 4454 C CA . GLN B 1 221 ? -17.281 11.859 -5.059 1 97.56 221 GLN B CA 1
ATOM 4455 C C . GLN B 1 221 ? -16.312 13.039 -5.031 1 97.56 221 GLN B C 1
ATOM 4457 O O . GLN B 1 221 ? -16.469 13.984 -5.812 1 97.56 221 GLN B O 1
ATOM 4462 N N . LEU B 1 222 ? -15.359 12.961 -4.148 1 98.06 222 LEU B N 1
ATOM 4463 C CA . LEU B 1 222 ? -14.336 14 -4.059 1 98.06 222 LEU B CA 1
ATOM 4464 C C . LEU B 1 222 ? -12.953 13.383 -3.852 1 98.06 222 LEU B C 1
ATOM 4466 O O . LEU B 1 222 ? -12.805 12.43 -3.084 1 98.06 222 LEU B O 1
ATOM 4470 N N . VAL B 1 223 ? -11.984 13.82 -4.57 1 98.56 223 VAL B N 1
ATOM 4471 C CA . VAL B 1 223 ? -10.555 13.641 -4.32 1 98.56 223 VAL B CA 1
ATOM 4472 C C . VAL B 1 223 ? -9.906 15 -4.062 1 98.56 223 VAL B C 1
ATOM 4474 O O . VAL B 1 223 ? -9.992 15.898 -4.902 1 98.56 223 VAL B O 1
ATOM 4477 N N . ALA B 1 224 ? -9.289 15.172 -2.873 1 97.88 224 ALA B N 1
ATOM 4478 C CA . ALA B 1 224 ? -8.852 16.516 -2.52 1 97.88 224 ALA B CA 1
ATOM 4479 C C . ALA B 1 224 ? -7.449 16.5 -1.919 1 97.88 224 ALA B C 1
ATOM 4481 O O . ALA B 1 224 ? -6.996 15.469 -1.414 1 97.88 224 ALA B O 1
ATOM 4482 N N . PHE B 1 225 ? -6.785 17.578 -2.088 1 98.56 225 PHE B N 1
ATOM 4483 C CA . PHE B 1 225 ? -5.566 17.844 -1.332 1 98.56 225 PHE B CA 1
ATOM 4484 C C . PHE B 1 225 ? -5.887 18.594 -0.042 1 98.56 225 PHE B C 1
ATOM 4486 O O . PHE B 1 225 ? -6.57 19.625 -0.065 1 98.56 225 PHE B O 1
ATOM 4493 N N . ASN B 1 226 ? -5.387 18.031 1.005 1 98.62 226 ASN B N 1
ATOM 4494 C CA . ASN B 1 226 ? -5.457 18.641 2.33 1 98.62 226 ASN B CA 1
ATOM 4495 C C . ASN B 1 226 ? -6.902 18.812 2.791 1 98.62 226 ASN B C 1
ATOM 4497 O O . ASN B 1 226 ? -7.25 19.828 3.383 1 98.62 226 ASN B O 1
ATOM 4501 N N . GLY B 1 227 ? -7.793 17.938 2.432 1 98 227 GLY B N 1
ATOM 4502 C CA . GLY B 1 227 ? -8.992 17.688 3.203 1 98 227 GLY B CA 1
ATOM 4503 C C . GLY B 1 227 ? -10.234 18.328 2.607 1 98 227 GLY B C 1
ATOM 4504 O O . GLY B 1 227 ? -11.359 18.016 3.025 1 98 227 GLY B O 1
ATOM 4505 N N . SER B 1 228 ? -10.07 19.297 1.653 1 97.88 228 SER B N 1
ATOM 4506 C CA . SER B 1 228 ? -11.219 19.906 0.996 1 97.88 228 SER B CA 1
ATOM 4507 C C . SER B 1 228 ? -10.844 20.453 -0.372 1 97.88 228 SER B C 1
ATOM 4509 O O . SER B 1 228 ? -9.664 20.656 -0.668 1 97.88 228 SER B O 1
ATOM 4511 N N . GLU B 1 229 ? -11.867 20.734 -1.104 1 96.25 229 GLU B N 1
ATOM 4512 C CA . GLU B 1 229 ? -11.695 21.188 -2.482 1 96.25 229 GLU B CA 1
ATOM 4513 C C . GLU B 1 229 ? -10.922 22.5 -2.541 1 96.25 229 GLU B C 1
ATOM 4515 O O . GLU B 1 229 ? -10.133 22.719 -3.461 1 96.25 229 GLU B O 1
ATOM 4520 N N . SER B 1 230 ? -11.102 23.359 -1.569 1 96.25 230 SER B N 1
ATOM 4521 C CA . SER B 1 230 ? -10.547 24.703 -1.646 1 96.25 230 SER B CA 1
ATOM 4522 C C . SER B 1 230 ? -9.273 24.828 -0.814 1 96.25 230 SER B C 1
ATOM 4524 O O . SER B 1 230 ? -8.609 25.875 -0.827 1 96.25 230 SER B O 1
ATOM 4526 N N . ALA B 1 231 ? -8.883 23.797 -0.135 1 97.56 231 ALA B N 1
ATOM 4527 C CA . ALA B 1 231 ? -7.844 23.875 0.89 1 97.56 231 ALA B CA 1
ATOM 4528 C C . ALA B 1 231 ? -6.543 24.406 0.309 1 97.56 231 ALA B C 1
ATOM 4530 O O . ALA B 1 231 ? -5.898 25.281 0.911 1 97.56 231 ALA B O 1
ATOM 4531 N N . LEU B 1 232 ? -6.121 23.953 -0.915 1 97.56 232 LEU B N 1
ATOM 4532 C CA . LEU B 1 232 ? -4.836 24.344 -1.485 1 97.56 232 LEU B CA 1
ATOM 4533 C C . LEU B 1 232 ? -5.035 25.328 -2.637 1 97.56 232 LEU B C 1
ATOM 4535 O O . LEU B 1 232 ? -4.129 25.516 -3.453 1 97.56 232 LEU B O 1
ATOM 4539 N N . THR B 1 233 ? -6.195 25.844 -2.801 1 94.88 233 THR B N 1
ATOM 4540 C CA . THR B 1 233 ? -6.461 26.859 -3.822 1 94.88 233 THR B CA 1
ATOM 4541 C C . THR B 1 233 ? -6.832 28.188 -3.186 1 94.88 233 THR B C 1
ATOM 4543 O O . THR B 1 233 ? -5.957 28.969 -2.82 1 94.88 233 THR B O 1
ATOM 4546 N N . ARG B 1 234 ? -8.031 28.297 -2.812 1 93.06 234 ARG B N 1
ATOM 4547 C CA . ARG B 1 234 ? -8.523 29.562 -2.275 1 93.06 234 ARG B CA 1
ATOM 4548 C C . ARG B 1 234 ? -8.031 29.781 -0.851 1 93.06 234 ARG B C 1
ATOM 4550 O O . ARG B 1 234 ? -7.625 30.891 -0.495 1 93.06 234 ARG B O 1
ATOM 4557 N N . ASP B 1 235 ? -8.047 28.781 -0.057 1 95.19 235 ASP B N 1
ATOM 4558 C CA . ASP B 1 235 ? -7.832 28.953 1.377 1 95.19 235 ASP B CA 1
ATOM 4559 C C . ASP B 1 235 ? -6.348 29.109 1.7 1 95.19 235 ASP B C 1
ATOM 4561 O O . ASP B 1 235 ? -5.945 30.062 2.367 1 95.19 235 ASP B O 1
ATOM 4565 N N . HIS B 1 236 ? -5.555 28.109 1.242 1 96.5 236 HIS B N 1
ATOM 4566 C CA . HIS B 1 236 ? -4.137 28.125 1.595 1 96.5 236 HIS B CA 1
ATOM 4567 C C . HIS B 1 236 ? -3.275 27.641 0.438 1 96.5 236 HIS B C 1
ATOM 4569 O O . HIS B 1 236 ? -2.588 26.625 0.559 1 96.5 236 HIS B O 1
ATOM 4575 N N . PRO B 1 237 ? -3.209 28.406 -0.653 1 96.88 237 PRO B N 1
ATOM 4576 C CA . PRO B 1 237 ? -2.236 28.031 -1.678 1 96.88 237 PRO B CA 1
ATOM 4577 C C . PRO B 1 237 ? -0.796 28.078 -1.17 1 96.88 237 PRO B C 1
ATOM 4579 O O . PRO B 1 237 ? -0.483 28.844 -0.261 1 96.88 237 PRO B O 1
ATOM 4582 N N . LEU B 1 238 ? 0.032 27.219 -1.756 1 98.69 238 LEU B N 1
ATOM 4583 C CA . LEU B 1 238 ? 1.451 27.281 -1.427 1 98.69 238 LEU B CA 1
ATOM 4584 C C . LEU B 1 238 ? 2.1 28.516 -2.049 1 98.69 238 LEU B C 1
ATOM 4586 O O . LEU B 1 238 ? 1.633 29.016 -3.072 1 98.69 238 LEU B O 1
ATOM 4590 N N . LYS B 1 239 ? 3.168 28.984 -1.387 1 98.56 239 LYS B N 1
ATOM 4591 C CA . LYS B 1 239 ? 3.834 30.203 -1.874 1 98.56 239 LYS B CA 1
ATOM 4592 C C . LYS B 1 239 ? 5.352 30.047 -1.809 1 98.56 239 LYS B C 1
ATOM 4594 O O . LYS B 1 239 ? 5.883 29.453 -0.875 1 98.56 239 LYS B O 1
ATOM 4599 N N . ALA B 1 240 ? 6.02 30.562 -2.799 1 98.69 240 ALA B N 1
ATOM 4600 C CA . ALA B 1 240 ? 7.473 30.672 -2.857 1 98.69 240 ALA B CA 1
ATOM 4601 C C . ALA B 1 240 ? 7.902 31.812 -3.785 1 98.69 240 ALA B C 1
ATOM 4603 O O . ALA B 1 240 ? 7.066 32.594 -4.238 1 98.69 240 ALA B O 1
ATOM 4604 N N . GLU B 1 241 ? 9.242 32 -3.914 1 98.5 241 GLU B N 1
ATOM 4605 C CA . GLU B 1 241 ? 9.805 33 -4.797 1 98.5 241 GLU B CA 1
ATOM 4606 C C . GLU B 1 241 ? 10.711 32.375 -5.855 1 98.5 241 GLU B C 1
ATOM 4608 O O . GLU B 1 241 ? 11.188 31.266 -5.68 1 98.5 241 GLU B O 1
ATOM 4613 N N . VAL B 1 242 ? 10.859 33.125 -6.934 1 98 242 VAL B N 1
ATOM 4614 C CA . VAL B 1 242 ? 11.797 32.688 -7.957 1 98 242 VAL B CA 1
ATOM 4615 C C . VAL B 1 242 ? 13.164 32.406 -7.324 1 98 242 VAL B C 1
ATOM 4617 O O . VAL B 1 242 ? 13.672 33.219 -6.559 1 98 242 VAL B O 1
ATOM 4620 N N . GLY B 1 243 ? 13.68 31.266 -7.645 1 97.81 243 GLY B N 1
ATOM 4621 C CA . GLY B 1 243 ? 14.969 30.891 -7.098 1 97.81 243 GLY B CA 1
ATOM 4622 C C . GLY B 1 243 ? 14.859 29.938 -5.91 1 97.81 243 GLY B C 1
ATOM 4623 O O . GLY B 1 243 ? 15.828 29.266 -5.559 1 97.81 243 GLY B O 1
ATOM 4624 N N . ASP B 1 244 ? 13.672 29.859 -5.312 1 98.56 244 ASP B N 1
ATOM 4625 C CA . ASP B 1 244 ? 13.477 29.047 -4.117 1 98.56 244 ASP B CA 1
ATOM 4626 C C . ASP B 1 244 ? 13.531 27.562 -4.457 1 98.56 244 ASP B C 1
ATOM 4628 O O . ASP B 1 244 ? 13.031 27.141 -5.504 1 98.56 244 ASP B O 1
ATOM 4632 N N . SER B 1 245 ? 14.148 26.781 -3.6 1 98.69 245 SER B N 1
ATOM 4633 C CA . SER B 1 245 ? 13.898 25.344 -3.514 1 98.69 245 SER B CA 1
ATOM 4634 C C . SER B 1 245 ? 12.695 25.047 -2.627 1 98.69 245 SER B C 1
ATOM 4636 O O . SER B 1 245 ? 12.578 25.594 -1.526 1 98.69 245 SER B O 1
ATOM 4638 N N . VAL B 1 246 ? 11.805 24.25 -3.18 1 98.81 246 VAL B N 1
ATOM 4639 C CA . VAL B 1 246 ? 10.578 23.891 -2.473 1 98.81 246 VAL B CA 1
ATOM 4640 C C . VAL B 1 246 ? 10.508 22.391 -2.275 1 98.81 246 VAL B C 1
ATOM 4642 O O . VAL B 1 246 ? 10.641 21.625 -3.232 1 98.81 246 VAL B O 1
ATOM 4645 N N . ARG B 1 247 ? 10.312 21.953 -1.012 1 98.88 247 ARG B N 1
ATOM 4646 C CA . ARG B 1 247 ? 10.086 20.547 -0.694 1 98.88 247 ARG B CA 1
ATOM 4647 C C . ARG B 1 247 ? 8.625 20.297 -0.34 1 98.88 247 ARG B C 1
ATOM 4649 O O . ARG B 1 247 ? 8.047 21.016 0.486 1 98.88 247 ARG B O 1
ATOM 4656 N N . ILE B 1 248 ? 8.062 19.312 -0.972 1 98.94 248 ILE B N 1
ATOM 4657 C CA . ILE B 1 248 ? 6.715 18.875 -0.608 1 98.94 248 ILE B CA 1
ATOM 4658 C C . ILE B 1 248 ? 6.766 17.5 0.033 1 98.94 248 ILE B C 1
ATOM 4660 O O . ILE B 1 248 ? 7.172 16.516 -0.609 1 98.94 248 ILE B O 1
ATOM 4664 N N . PHE B 1 249 ? 6.477 17.422 1.368 1 98.94 249 PHE B N 1
ATOM 4665 C CA . PHE B 1 249 ? 6.133 16.156 1.99 1 98.94 249 PHE B CA 1
ATOM 4666 C C . PHE B 1 249 ? 4.734 15.711 1.573 1 98.94 249 PHE B C 1
ATOM 4668 O O . PHE B 1 249 ? 3.736 16.203 2.104 1 98.94 249 PHE B O 1
ATOM 4675 N N . PHE B 1 250 ? 4.68 14.742 0.569 1 98.94 250 PHE B N 1
ATOM 4676 C CA . PHE B 1 250 ? 3.418 14.336 -0.039 1 98.94 250 PHE B CA 1
ATOM 4677 C C . PHE B 1 250 ? 2.982 12.969 0.476 1 98.94 250 PHE B C 1
ATOM 4679 O O . PHE B 1 250 ? 3.773 12.031 0.496 1 98.94 250 PHE B O 1
ATOM 4686 N N . GLY B 1 251 ? 1.783 12.875 0.958 1 98.88 251 GLY B N 1
ATOM 4687 C CA . GLY B 1 251 ? 1.193 11.602 1.337 1 98.88 251 GLY B CA 1
ATOM 4688 C C . GLY B 1 251 ? -0.113 11.32 0.623 1 98.88 251 GLY B C 1
ATOM 4689 O O . GLY B 1 251 ? -0.818 12.242 0.21 1 98.88 251 GLY B O 1
ATOM 4690 N N . ASN B 1 252 ? -0.399 10.023 0.443 1 98.88 252 ASN B N 1
ATOM 4691 C CA . ASN B 1 252 ? -1.687 9.555 -0.057 1 98.88 252 ASN B CA 1
ATOM 4692 C C . ASN B 1 252 ? -2.412 8.695 0.976 1 98.88 252 ASN B C 1
ATOM 4694 O O . ASN B 1 252 ? -2.109 7.512 1.13 1 98.88 252 ASN B O 1
ATOM 4698 N N . ALA B 1 253 ? -3.354 9.375 1.58 1 98.31 253 ALA B N 1
ATOM 4699 C CA . ALA B 1 253 ? -4.113 8.664 2.604 1 98.31 253 ALA B CA 1
ATOM 4700 C C . ALA B 1 253 ? -5.035 7.621 1.975 1 98.31 253 ALA B C 1
ATOM 4702 O O . ALA B 1 253 ? -5.332 6.594 2.59 1 98.31 253 ALA B O 1
ATOM 4703 N N . GLY B 1 254 ? -5.391 7.855 0.811 1 96.38 254 GLY B N 1
ATOM 4704 C CA . GLY B 1 254 ? -6.449 7.059 0.208 1 96.38 254 GLY B CA 1
ATOM 4705 C C . GLY B 1 254 ? -7.84 7.52 0.602 1 96.38 254 GLY B C 1
ATOM 4706 O O . GLY B 1 254 ? -8.125 8.719 0.588 1 96.38 254 GLY B O 1
ATOM 4707 N N . PRO B 1 255 ? -8.664 6.422 0.832 1 95.19 255 PRO B N 1
ATOM 4708 C CA . PRO B 1 255 ? -8.297 5.102 1.348 1 95.19 255 PRO B CA 1
ATOM 4709 C C . PRO B 1 255 ? -8.125 4.062 0.242 1 95.19 255 PRO B C 1
ATOM 4711 O O . PRO B 1 255 ? -7.812 2.904 0.522 1 95.19 255 PRO B O 1
ATOM 4714 N N . ASN B 1 256 ? -8.352 4.5 -1.025 1 96.81 256 ASN B N 1
ATOM 4715 C CA . ASN B 1 256 ? -8.352 3.408 -1.991 1 96.81 256 ASN B CA 1
ATOM 4716 C C . ASN B 1 256 ? -7.406 3.686 -3.154 1 96.81 256 ASN B C 1
ATOM 4718 O O . ASN B 1 256 ? -6.566 2.848 -3.49 1 96.81 256 ASN B O 1
ATOM 4722 N N . LEU B 1 257 ? -7.48 4.82 -3.754 1 97.44 257 LEU B N 1
ATOM 4723 C CA . LEU B 1 257 ? -6.914 5.055 -5.078 1 97.44 257 LEU B CA 1
ATOM 4724 C C . LEU B 1 257 ? -5.434 5.418 -4.98 1 97.44 257 LEU B C 1
ATOM 4726 O O . LEU B 1 257 ? -5.023 6.117 -4.051 1 97.44 257 LEU B O 1
ATOM 4730 N N . THR B 1 258 ? -4.688 4.973 -5.953 1 98.06 258 THR B N 1
ATOM 4731 C CA . THR B 1 258 ? -3.311 5.422 -6.137 1 98.06 258 THR B CA 1
ATOM 4732 C C . THR B 1 258 ? -3.273 6.84 -6.695 1 98.06 258 THR B C 1
ATOM 4734 O O . THR B 1 258 ? -4.055 7.184 -7.582 1 98.06 258 THR B O 1
ATOM 4737 N N . SER B 1 259 ? -2.332 7.629 -6.227 1 98.44 259 SER B N 1
ATOM 4738 C CA . SER B 1 259 ? -2.182 9 -6.699 1 98.44 259 SER B CA 1
ATOM 4739 C C . SER B 1 259 ? -1.112 9.102 -7.781 1 98.44 259 SER B C 1
ATOM 4741 O O . SER B 1 259 ? -0.06 8.461 -7.68 1 98.44 259 SER B O 1
ATOM 4743 N N . SER B 1 260 ? -1.462 9.82 -8.82 1 98.38 260 SER B N 1
ATOM 4744 C CA . SER B 1 260 ? -0.49 10.25 -9.82 1 98.38 260 SER B CA 1
ATOM 4745 C C . SER B 1 260 ? -0.131 11.727 -9.641 1 98.38 260 SER B C 1
ATOM 4747 O O . SER B 1 260 ? -0.606 12.578 -10.391 1 98.38 260 SER B O 1
ATOM 4749 N N . PHE B 1 261 ? 0.759 12.023 -8.766 1 98.62 261 PHE B N 1
ATOM 4750 C CA . PHE B 1 261 ? 1.041 13.391 -8.328 1 98.62 261 PHE B CA 1
ATOM 4751 C C . PHE B 1 261 ? 1.95 14.102 -9.312 1 98.62 261 PHE B C 1
ATOM 4753 O O . PHE B 1 261 ? 2.982 13.562 -9.719 1 98.62 261 PHE B O 1
ATOM 4760 N N . HIS B 1 262 ? 1.522 15.25 -9.727 1 98.38 262 HIS B N 1
ATOM 4761 C CA . HIS B 1 262 ? 2.193 16.062 -10.734 1 98.38 262 HIS B CA 1
ATOM 4762 C C . HIS B 1 262 ? 2.039 17.547 -10.445 1 98.38 262 HIS B C 1
ATOM 4764 O O . HIS B 1 262 ? 1.023 17.969 -9.891 1 98.38 262 HIS B O 1
ATOM 4770 N N . VAL B 1 263 ? 3.061 18.281 -10.695 1 97.88 263 VAL B N 1
ATOM 4771 C CA . VAL B 1 263 ? 2.99 19.734 -10.664 1 97.88 263 VAL B CA 1
ATOM 4772 C C . VAL B 1 263 ? 3.191 20.297 -12.062 1 97.88 263 VAL B C 1
ATOM 4774 O O . VAL B 1 263 ? 4.297 20.234 -12.609 1 97.88 263 VAL B O 1
ATOM 4777 N N . ILE B 1 264 ? 2.176 20.891 -12.594 1 94.94 264 ILE B N 1
ATOM 4778 C CA . ILE B 1 264 ? 2.186 21.375 -13.969 1 94.94 264 ILE B CA 1
ATOM 4779 C C . ILE B 1 264 ? 3.221 22.484 -14.117 1 94.94 264 ILE B C 1
ATOM 4781 O O . ILE B 1 264 ? 3.242 23.438 -13.328 1 94.94 264 ILE B O 1
ATOM 4785 N N . GLY B 1 265 ? 4.055 22.391 -15.109 1 94.69 265 GLY B N 1
ATOM 4786 C CA . GLY B 1 265 ? 5.043 23.406 -15.43 1 94.69 265 GLY B CA 1
ATOM 4787 C C . GLY B 1 265 ? 6.348 23.234 -14.672 1 94.69 265 GLY B C 1
ATOM 4788 O O . GLY B 1 265 ? 7.234 24.078 -14.75 1 94.69 265 GLY B O 1
ATOM 4789 N N . SER B 1 266 ? 6.441 22.141 -13.922 1 95.19 266 SER B N 1
ATOM 4790 C CA . SER B 1 266 ? 7.648 21.938 -13.125 1 95.19 266 SER B CA 1
ATOM 4791 C C . SER B 1 266 ? 8.156 20.5 -13.25 1 95.19 266 SER B C 1
ATOM 4793 O O . SER B 1 266 ? 7.613 19.719 -14.039 1 95.19 266 SER B O 1
ATOM 4795 N N . HIS B 1 267 ? 9.312 20.281 -12.625 1 97.19 267 HIS B N 1
ATOM 4796 C CA . HIS B 1 267 ? 9.977 18.984 -12.539 1 97.19 267 HIS B CA 1
ATOM 4797 C C . HIS B 1 267 ? 10.375 18.672 -11.102 1 97.19 267 HIS B C 1
ATOM 4799 O O . HIS B 1 267 ? 10.828 19.547 -10.367 1 97.19 267 HIS B O 1
ATOM 4805 N N . PHE B 1 268 ? 10.148 17.469 -10.766 1 98.5 268 PHE B N 1
ATOM 4806 C CA . PHE B 1 268 ? 10.719 17.031 -9.492 1 98.5 268 PHE B CA 1
ATOM 4807 C C . PHE B 1 268 ? 12.219 16.797 -9.625 1 98.5 268 PHE B C 1
ATOM 4809 O O . PHE B 1 268 ? 12.648 15.789 -10.195 1 98.5 268 PHE B O 1
ATOM 4816 N N . LYS B 1 269 ? 12.961 17.766 -9.148 1 98.44 269 LYS B N 1
ATOM 4817 C CA . LYS B 1 269 ? 14.422 17.688 -9.219 1 98.44 269 LYS B CA 1
ATOM 4818 C C . LYS B 1 269 ? 14.938 16.453 -8.5 1 98.44 269 LYS B C 1
ATOM 4820 O O . LYS B 1 269 ? 15.805 15.742 -9.008 1 98.44 269 LYS B O 1
ATOM 4825 N N . ASP B 1 270 ? 14.484 16.219 -7.305 1 98.56 270 ASP B N 1
ATOM 4826 C CA . ASP B 1 270 ? 14.75 15.031 -6.504 1 98.56 270 ASP B CA 1
ATOM 4827 C C . ASP B 1 270 ? 13.445 14.391 -6.031 1 98.56 270 ASP B C 1
ATOM 4829 O O . ASP B 1 270 ? 12.508 15.086 -5.648 1 98.56 270 ASP B O 1
ATOM 4833 N N . VAL B 1 271 ? 13.406 13.086 -6.148 1 98.69 271 VAL B N 1
ATOM 4834 C CA . VAL B 1 271 ? 12.266 12.328 -5.637 1 98.69 271 VAL B CA 1
ATOM 4835 C C . VAL B 1 271 ? 12.758 11.258 -4.66 1 98.69 271 VAL B C 1
ATOM 4837 O O . VAL B 1 271 ? 13.508 10.352 -5.047 1 98.69 271 VAL B O 1
ATOM 4840 N N . TYR B 1 272 ? 12.406 11.445 -3.406 1 98.38 272 TYR B N 1
ATOM 4841 C CA . TYR B 1 272 ? 12.586 10.391 -2.412 1 98.38 272 TYR B CA 1
ATOM 4842 C C . TYR B 1 272 ? 11.383 9.453 -2.391 1 98.38 272 TYR B C 1
ATOM 4844 O O . TYR B 1 272 ? 10.445 9.648 -1.611 1 98.38 272 TYR B O 1
ATOM 4852 N N . ARG B 1 273 ? 11.477 8.375 -3.193 1 97.69 273 ARG B N 1
ATOM 4853 C CA . ARG B 1 273 ? 10.352 7.504 -3.504 1 97.69 273 ARG B CA 1
ATOM 4854 C C . ARG B 1 273 ? 9.914 6.715 -2.275 1 97.69 273 ARG B C 1
ATOM 4856 O O . ARG B 1 273 ? 10.75 6.195 -1.533 1 97.69 273 ARG B O 1
ATOM 4863 N N . ASP B 1 274 ? 8.594 6.691 -2.037 1 97.62 274 ASP B N 1
ATOM 4864 C CA . ASP B 1 274 ? 7.953 5.91 -0.986 1 97.62 274 ASP B CA 1
ATOM 4865 C C . ASP B 1 274 ? 8.477 6.309 0.392 1 97.62 274 ASP B C 1
ATOM 4867 O O . ASP B 1 274 ? 8.523 5.48 1.306 1 97.62 274 ASP B O 1
ATOM 4871 N N . GLY B 1 275 ? 8.977 7.516 0.524 1 97.56 275 GLY B N 1
ATOM 4872 C CA . GLY B 1 275 ? 9.438 8.039 1.801 1 97.56 275 GLY B CA 1
ATOM 4873 C C . GLY B 1 275 ? 10.836 7.586 2.164 1 97.56 275 GLY B C 1
ATOM 4874 O O . GLY B 1 275 ? 11.281 7.766 3.301 1 97.56 275 GLY B O 1
ATOM 4875 N N . ASP B 1 276 ? 11.57 6.949 1.21 1 97.69 276 ASP B N 1
ATOM 4876 C CA . ASP B 1 276 ? 12.93 6.465 1.419 1 97.69 276 ASP B CA 1
ATOM 4877 C C . ASP B 1 276 ? 13.93 7.621 1.431 1 97.69 276 ASP B C 1
ATOM 4879 O O . ASP B 1 276 ? 14.242 8.188 0.381 1 97.69 276 ASP B O 1
ATOM 4883 N N . VAL B 1 277 ? 14.5 7.859 2.602 1 97.81 277 VAL B N 1
ATOM 4884 C CA . VAL B 1 277 ? 15.438 8.977 2.713 1 97.81 277 VAL B CA 1
ATOM 4885 C C . VAL B 1 277 ? 16.859 8.438 2.939 1 97.81 277 VAL B C 1
ATOM 4887 O O . VAL B 1 277 ? 17.75 9.195 3.307 1 97.81 277 VAL B O 1
ATOM 4890 N N . LEU B 1 278 ? 17 7.145 2.809 1 96.06 278 LEU B N 1
ATOM 4891 C CA . LEU B 1 278 ? 18.297 6.516 2.996 1 96.06 278 LEU B CA 1
ATOM 4892 C C . LEU B 1 278 ? 18.984 6.266 1.656 1 96.06 278 LEU B C 1
ATOM 4894 O O . LEU B 1 278 ? 20.219 6.25 1.574 1 96.06 278 LEU B O 1
ATOM 4898 N N . SER B 1 279 ? 18.219 6.055 0.615 1 94.5 279 SER B N 1
ATOM 4899 C CA . SER B 1 279 ? 18.75 5.793 -0.721 1 94.5 279 SER B CA 1
ATOM 4900 C C . SER B 1 279 ? 18.875 7.078 -1.527 1 94.5 279 SER B C 1
ATOM 4902 O O . SER B 1 279 ? 18.188 8.062 -1.245 1 94.5 279 SER B O 1
ATOM 4904 N N . PRO B 1 280 ? 19.797 7.02 -2.615 1 94.94 280 PRO B N 1
ATOM 4905 C CA . PRO B 1 280 ? 19.828 8.195 -3.492 1 94.94 280 PRO B CA 1
ATOM 4906 C C . PRO B 1 280 ? 18.484 8.484 -4.145 1 94.94 280 PRO B C 1
ATOM 4908 O O . PRO B 1 280 ? 17.781 7.562 -4.559 1 94.94 280 PRO B O 1
ATOM 4911 N N . PRO B 1 281 ? 18.156 9.75 -4.188 1 96.75 281 PRO B N 1
ATOM 4912 C CA . PRO B 1 281 ? 16.875 10.086 -4.801 1 96.75 281 PRO B CA 1
ATOM 4913 C C . PRO B 1 281 ? 16.875 9.898 -6.316 1 96.75 281 PRO B C 1
ATOM 4915 O O . PRO B 1 281 ? 17.938 9.953 -6.945 1 96.75 281 PRO B O 1
ATOM 4918 N N . SER B 1 282 ? 15.688 9.625 -6.875 1 97 282 SER B N 1
ATOM 4919 C CA . SER B 1 282 ? 15.508 9.75 -8.32 1 97 282 SER B CA 1
ATOM 4920 C C . SER B 1 282 ? 15.555 11.211 -8.758 1 97 282 SER B C 1
ATOM 4922 O O . SER B 1 282 ? 15.305 12.117 -7.953 1 97 282 SER B O 1
ATOM 4924 N N . LYS B 1 283 ? 15.859 11.414 -10.062 1 97.69 283 LYS B N 1
ATOM 4925 C CA . LYS B 1 283 ? 16.094 12.789 -10.5 1 97.69 283 LYS B CA 1
ATOM 4926 C C . LYS B 1 283 ? 15.266 13.125 -11.734 1 97.69 283 LYS B C 1
ATOM 4928 O O . LYS B 1 283 ? 15.078 12.273 -12.609 1 97.69 283 LYS B O 1
ATOM 4933 N N . ALA B 1 284 ? 14.82 14.305 -11.781 1 97.81 284 ALA B N 1
ATOM 4934 C CA . ALA B 1 284 ? 14.203 14.898 -12.961 1 97.81 284 ALA B CA 1
ATOM 4935 C C . ALA B 1 284 ? 12.984 14.086 -13.406 1 97.81 284 ALA B C 1
ATOM 4937 O O . ALA B 1 284 ? 12.93 13.625 -14.547 1 97.81 284 ALA B O 1
ATOM 4938 N N . ILE B 1 285 ? 12.047 13.992 -12.508 1 97.88 285 ILE B N 1
ATOM 4939 C CA . ILE B 1 285 ? 10.859 13.18 -12.75 1 97.88 285 ILE B CA 1
ATOM 4940 C C . ILE B 1 285 ? 9.648 14.078 -12.977 1 97.88 285 ILE B C 1
ATOM 4942 O O . ILE B 1 285 ? 9.5 15.109 -12.312 1 97.88 285 ILE B O 1
ATOM 4946 N N . GLN B 1 286 ? 8.75 13.773 -13.828 1 97.5 286 GLN B N 1
ATOM 4947 C CA . GLN B 1 286 ? 7.582 14.586 -14.164 1 97.5 286 GLN B CA 1
ATOM 4948 C C . GLN B 1 286 ? 6.402 14.266 -13.25 1 97.5 286 GLN B C 1
ATOM 4950 O O . GLN B 1 286 ? 5.66 15.164 -12.844 1 97.5 286 GLN B O 1
ATOM 4955 N N . THR B 1 287 ? 6.117 12.977 -13.055 1 98.19 287 THR B N 1
ATOM 4956 C CA . THR B 1 287 ? 4.977 12.469 -12.297 1 98.19 287 THR B CA 1
ATOM 4957 C C . THR B 1 287 ? 5.383 11.258 -11.461 1 98.19 287 THR B C 1
ATOM 4959 O O . THR B 1 287 ? 6.156 10.414 -11.914 1 98.19 287 THR B O 1
ATOM 4962 N N . ILE B 1 288 ? 4.879 11.211 -10.219 1 98 288 ILE B N 1
ATOM 4963 C CA . ILE B 1 288 ? 5.172 10.047 -9.383 1 98 288 ILE B CA 1
ATOM 4964 C C . ILE B 1 288 ? 3.871 9.352 -9 1 98 288 ILE B C 1
ATOM 4966 O O . ILE B 1 288 ? 2.807 9.977 -8.977 1 98 288 ILE B O 1
ATOM 4970 N N . THR B 1 289 ? 4.043 8.023 -8.789 1 97.56 289 THR B N 1
ATOM 4971 C CA . THR B 1 289 ? 2.949 7.207 -8.266 1 97.56 289 THR B CA 1
ATOM 4972 C C . THR B 1 289 ? 3.1 7 -6.766 1 97.56 289 THR B C 1
ATOM 4974 O O . THR B 1 289 ? 4.176 6.625 -6.293 1 97.56 289 THR B O 1
ATOM 4977 N N . VAL B 1 290 ? 2.049 7.316 -6.02 1 98.44 290 VAL B N 1
ATOM 4978 C CA . VAL B 1 290 ? 2.035 7.121 -4.574 1 98.44 290 VAL B CA 1
ATOM 4979 C C . VAL B 1 290 ? 0.811 6.297 -4.176 1 98.44 290 VAL B C 1
ATOM 4981 O O . VAL B 1 290 ? -0.327 6.734 -4.363 1 98.44 290 VAL B O 1
ATOM 4984 N N . PRO B 1 291 ? 0.998 5.051 -3.65 1 98.44 291 PRO B N 1
ATOM 4985 C CA . PRO B 1 291 ? -0.143 4.223 -3.256 1 98.44 291 PRO B CA 1
ATOM 4986 C C . PRO B 1 291 ? -0.867 4.762 -2.025 1 98.44 291 PRO B C 1
ATOM 4988 O O . PRO B 1 291 ? -0.303 5.562 -1.274 1 98.44 291 PRO B O 1
ATOM 4991 N N . PRO B 1 292 ? -2.217 4.324 -1.839 1 98.69 292 PRO B N 1
ATOM 4992 C CA . PRO B 1 292 ? -2.836 4.648 -0.551 1 98.69 292 PRO B CA 1
ATOM 4993 C C . PRO B 1 292 ? -2.07 4.066 0.634 1 98.69 292 PRO B C 1
ATOM 4995 O O . PRO B 1 292 ? -1.611 2.924 0.576 1 98.69 292 PRO B O 1
ATOM 4998 N N . GLY B 1 293 ? -1.902 4.918 1.691 1 98.38 293 GLY B N 1
ATOM 4999 C CA . GLY B 1 293 ? -1.098 4.523 2.838 1 98.38 293 GLY B CA 1
ATOM 5000 C C . GLY B 1 293 ? 0.39 4.723 2.617 1 98.38 293 GLY B C 1
ATOM 5001 O O . GLY B 1 293 ? 1.209 4.242 3.402 1 98.38 293 GLY B O 1
ATOM 5002 N N . GLY B 1 294 ? 0.725 5.367 1.487 1 98.62 294 GLY B N 1
ATOM 5003 C CA . GLY B 1 294 ? 2.115 5.648 1.169 1 98.62 294 GLY B CA 1
ATOM 5004 C C . GLY B 1 294 ? 2.432 7.129 1.115 1 98.62 294 GLY B C 1
ATOM 5005 O O . GLY B 1 294 ? 1.557 7.965 1.356 1 98.62 294 GLY B O 1
ATOM 5006 N N . SER B 1 295 ? 3.697 7.422 0.834 1 98.81 295 SER B N 1
ATOM 5007 C CA . SER B 1 295 ? 4.172 8.805 0.793 1 98.81 295 SER B CA 1
ATOM 5008 C C . SER B 1 295 ? 5.391 8.945 -0.113 1 98.81 295 SER B C 1
ATOM 5010 O O . SER B 1 295 ? 5.969 7.941 -0.544 1 98.81 295 SER B O 1
ATOM 5012 N N . SER B 1 296 ? 5.707 10.141 -0.483 1 98.81 296 SER B N 1
ATOM 5013 C CA . SER B 1 296 ? 6.938 10.523 -1.166 1 98.81 296 SER B CA 1
ATOM 5014 C C . SER B 1 296 ? 7.348 11.945 -0.809 1 98.81 296 SER B C 1
ATOM 5016 O O . SER B 1 296 ? 6.523 12.742 -0.341 1 98.81 296 SER B O 1
ATOM 5018 N N . ILE B 1 297 ? 8.617 12.211 -0.959 1 98.88 297 ILE B N 1
ATOM 5019 C CA . ILE B 1 297 ? 9.141 13.57 -0.824 1 98.88 297 ILE B CA 1
ATOM 5020 C C . ILE B 1 297 ? 9.672 14.055 -2.17 1 98.88 297 ILE B C 1
ATOM 5022 O O . ILE B 1 297 ? 10.414 13.344 -2.844 1 98.88 297 ILE B O 1
ATOM 5026 N N . VAL B 1 298 ? 9.227 15.242 -2.529 1 98.88 298 VAL B N 1
ATOM 5027 C CA . VAL B 1 298 ? 9.719 15.781 -3.795 1 98.88 298 VAL B CA 1
ATOM 5028 C C . VAL B 1 298 ? 10.305 17.172 -3.574 1 98.88 298 VAL B C 1
ATOM 5030 O O . VAL B 1 298 ? 9.781 17.953 -2.783 1 98.88 298 VAL B O 1
ATOM 5033 N N . ASP B 1 299 ? 11.367 17.438 -4.258 1 98.81 299 ASP B N 1
ATOM 5034 C CA . ASP B 1 299 ? 12 18.75 -4.289 1 98.81 299 ASP B CA 1
ATOM 5035 C C . ASP B 1 299 ? 11.844 19.406 -5.66 1 98.81 299 ASP B C 1
ATOM 5037 O O . ASP B 1 299 ? 12.039 18.75 -6.688 1 98.81 299 ASP B O 1
ATOM 5041 N N . LEU B 1 300 ? 11.5 20.641 -5.629 1 98.69 300 LEU B N 1
ATOM 5042 C CA . LEU B 1 300 ? 11.398 21.469 -6.828 1 98.69 300 LEU B CA 1
ATOM 5043 C C . LEU B 1 300 ? 12.359 22.641 -6.754 1 98.69 300 LEU B C 1
ATOM 5045 O O . LEU B 1 300 ? 12.766 23.062 -5.664 1 98.69 300 LEU B O 1
ATOM 5049 N N . LYS B 1 301 ? 12.734 23.094 -7.875 1 98.25 301 LYS B N 1
ATOM 5050 C CA . LYS B 1 301 ? 13.414 24.375 -8.023 1 98.25 301 LYS B CA 1
ATOM 5051 C C . LYS B 1 301 ? 12.586 25.344 -8.867 1 98.25 301 LYS B C 1
ATOM 5053 O O . LYS B 1 301 ? 12.367 25.109 -10.055 1 98.25 301 LYS B O 1
ATOM 5058 N N . MET B 1 302 ? 12.172 26.406 -8.18 1 97.38 302 MET B N 1
ATOM 5059 C CA . MET B 1 302 ? 11.297 27.344 -8.883 1 97.38 302 MET B CA 1
ATOM 5060 C C . MET B 1 302 ? 12.109 28.359 -9.664 1 97.38 302 MET B C 1
ATOM 5062 O O . MET B 1 302 ? 12.789 29.203 -9.078 1 97.38 302 MET B O 1
ATOM 5066 N N . GLN B 1 303 ? 11.961 28.328 -11.008 1 95.62 303 GLN B N 1
ATOM 5067 C CA . GLN B 1 303 ? 12.883 29.062 -11.852 1 95.62 303 GLN B CA 1
ATOM 5068 C C . GLN B 1 303 ? 12.148 30.125 -12.664 1 95.62 303 GLN B C 1
ATOM 5070 O O . GLN B 1 303 ? 12.766 30.875 -13.43 1 95.62 303 GLN B O 1
ATOM 5075 N N . TYR B 1 304 ? 10.898 30.188 -12.609 1 95.62 304 TYR B N 1
ATOM 5076 C CA . TYR B 1 304 ? 10.062 31.172 -13.305 1 95.62 304 TYR B CA 1
ATOM 5077 C C . TYR B 1 304 ? 8.82 31.5 -12.492 1 95.62 304 TYR B C 1
ATOM 5079 O O . TYR B 1 304 ? 8.234 30.625 -11.852 1 95.62 304 TYR B O 1
ATOM 5087 N N . PRO B 1 305 ? 8.375 32.781 -12.5 1 95.12 305 PRO B N 1
ATOM 5088 C CA . PRO B 1 305 ? 7.211 33.156 -11.695 1 95.12 305 PRO B CA 1
ATOM 5089 C C . PRO B 1 305 ? 5.895 32.688 -12.297 1 95.12 305 PRO B C 1
ATOM 5091 O O . PRO B 1 305 ? 5.84 32.344 -13.477 1 95.12 305 PRO B O 1
ATOM 5094 N N . GLY B 1 306 ? 4.84 32.75 -11.461 1 92.94 306 GLY B N 1
ATOM 5095 C CA . GLY B 1 306 ? 3.508 32.344 -11.891 1 92.94 306 GLY B CA 1
ATOM 5096 C C . GLY B 1 306 ? 2.873 31.297 -10.992 1 92.94 306 GLY B C 1
ATOM 5097 O O . GLY B 1 306 ? 3.387 31.016 -9.914 1 92.94 306 GLY B O 1
ATOM 5098 N N . THR B 1 307 ? 1.75 30.844 -11.422 1 93.56 307 THR B N 1
ATOM 5099 C CA . THR B 1 307 ? 1.016 29.844 -10.656 1 93.56 307 THR B CA 1
ATOM 5100 C C . THR B 1 307 ? 1.268 28.453 -11.219 1 93.56 307 THR B C 1
ATOM 5102 O O . THR B 1 307 ? 1.049 28.203 -12.406 1 93.56 307 THR B O 1
ATOM 5105 N N . TYR B 1 308 ? 1.792 27.641 -10.398 1 96.38 308 TYR B N 1
ATOM 5106 C CA . TYR B 1 308 ? 1.966 26.219 -10.719 1 96.38 308 TYR B CA 1
ATOM 5107 C C . TYR B 1 308 ? 0.86 25.375 -10.086 1 96.38 308 TYR B C 1
ATOM 5109 O O . TYR B 1 308 ? 0.526 25.562 -8.914 1 96.38 308 TYR B O 1
ATOM 5117 N N . THR B 1 309 ? 0.301 24.453 -10.883 1 95.81 309 THR B N 1
ATOM 5118 C CA . THR B 1 309 ? -0.859 23.703 -10.414 1 95.81 309 THR B CA 1
ATOM 5119 C C . THR B 1 309 ? -0.458 22.281 -10.008 1 95.81 309 THR B C 1
ATOM 5121 O O . THR B 1 309 ? 0.161 21.562 -10.789 1 95.81 309 THR B O 1
ATOM 5124 N N . LEU B 1 310 ? -0.726 21.953 -8.742 1 98 310 LEU B N 1
ATOM 5125 C CA . LEU B 1 310 ? -0.651 20.562 -8.289 1 98 310 LEU B CA 1
ATOM 5126 C C . LEU B 1 310 ? -1.876 19.781 -8.734 1 98 310 LEU B C 1
ATOM 5128 O O . LEU B 1 310 ? -3.01 20.234 -8.57 1 98 310 LEU B O 1
ATOM 5132 N N . VAL B 1 311 ? -1.628 18.547 -9.312 1 97 311 VAL B N 1
ATOM 5133 C CA . VAL B 1 311 ? -2.756 17.734 -9.758 1 97 311 VAL B CA 1
ATOM 5134 C C . VAL B 1 311 ? -2.48 16.266 -9.469 1 97 311 VAL B C 1
ATOM 5136 O O . VAL B 1 311 ? -1.336 15.883 -9.219 1 97 311 VAL B O 1
ATOM 5139 N N . ASP B 1 312 ? -3.545 15.508 -9.352 1 97.75 312 ASP B N 1
ATOM 5140 C CA . ASP B 1 312 ? -3.504 14.078 -9.656 1 97.75 312 ASP B CA 1
ATOM 5141 C C . ASP B 1 312 ? -3.676 13.828 -11.156 1 97.75 312 ASP B C 1
ATOM 5143 O O . ASP B 1 312 ? -4.734 14.125 -11.719 1 97.75 312 ASP B O 1
ATOM 5147 N N . HIS B 1 313 ? -2.674 13.227 -11.789 1 96 313 HIS B N 1
ATOM 5148 C CA . HIS B 1 313 ? -2.68 13.141 -13.25 1 96 313 HIS B CA 1
ATOM 5149 C C . HIS B 1 313 ? -3.592 12.016 -13.727 1 96 313 HIS B C 1
ATOM 5151 O O . HIS B 1 313 ? -3.719 11.789 -14.938 1 96 313 HIS B O 1
ATOM 5157 N N . SER B 1 314 ? -4.117 11.18 -12.844 1 95.62 314 SER B N 1
ATOM 5158 C CA . SER B 1 314 ? -5.43 10.641 -13.203 1 95.62 314 SER B CA 1
ATOM 5159 C C . SER B 1 314 ? -6.441 11.766 -13.414 1 95.62 314 SER B C 1
ATOM 5161 O O . SER B 1 314 ? -7.258 12.039 -12.539 1 95.62 314 SER B O 1
ATOM 5163 N N . ILE B 1 315 ? -6.496 12.227 -14.492 1 91.88 315 ILE B N 1
ATOM 5164 C CA . ILE B 1 315 ? -6.73 13.641 -14.75 1 91.88 315 ILE B CA 1
ATOM 5165 C C . ILE B 1 315 ? -8.203 13.969 -14.531 1 91.88 315 ILE B C 1
ATOM 5167 O O . ILE B 1 315 ? -8.562 15.109 -14.234 1 91.88 315 ILE B O 1
ATOM 5171 N N . PHE B 1 316 ? -9.148 13.102 -14.641 1 92.38 316 PHE B N 1
ATOM 5172 C CA . PHE B 1 316 ? -10.555 13.383 -14.344 1 92.38 316 PHE B CA 1
ATOM 5173 C C . PHE B 1 316 ? -10.734 13.742 -12.875 1 92.38 316 PHE B C 1
ATOM 5175 O O . PHE B 1 316 ? -11.75 14.336 -12.5 1 92.38 316 PHE B O 1
ATOM 5182 N N . ARG B 1 317 ? -9.711 13.438 -12.055 1 94.88 317 ARG B N 1
ATOM 5183 C CA . ARG B 1 317 ? -9.812 13.742 -10.625 1 94.88 317 ARG B CA 1
ATOM 5184 C C . ARG B 1 317 ? -9.625 15.227 -10.367 1 94.88 317 ARG B C 1
ATOM 5186 O O . ARG B 1 317 ? -9.945 15.719 -9.281 1 94.88 317 ARG B O 1
ATOM 5193 N N . LEU B 1 318 ? -9.203 15.938 -11.367 1 91.19 318 LEU B N 1
ATOM 5194 C CA . LEU B 1 318 ? -9.234 17.391 -11.312 1 91.19 318 LEU B CA 1
ATOM 5195 C C . LEU B 1 318 ? -10.656 17.906 -11.102 1 91.19 318 LEU B C 1
ATOM 5197 O O . LEU B 1 318 ? -10.883 18.812 -10.312 1 91.19 318 LEU B O 1
ATOM 5201 N N . ASP B 1 319 ? -11.523 17.25 -11.82 1 91.88 319 ASP B N 1
ATOM 5202 C CA . ASP B 1 319 ? -12.93 17.656 -11.758 1 91.88 319 ASP B CA 1
ATOM 5203 C C . ASP B 1 319 ? -13.586 17.141 -10.477 1 91.88 319 ASP B C 1
ATOM 5205 O O . ASP B 1 319 ? -14.68 17.578 -10.117 1 91.88 319 ASP B O 1
ATOM 5209 N N . LYS B 1 320 ? -12.852 16.297 -9.758 1 94.88 320 LYS B N 1
ATOM 5210 C CA . LYS B 1 320 ? -13.352 15.836 -8.469 1 94.88 320 LYS B CA 1
ATOM 5211 C C . LYS B 1 320 ? -12.742 16.641 -7.32 1 94.88 320 LYS B C 1
ATOM 5213 O O . LYS B 1 320 ? -13.078 16.422 -6.156 1 94.88 320 LYS B O 1
ATOM 5218 N N . GLY B 1 321 ? -11.828 17.516 -7.605 1 95.44 321 GLY B N 1
ATOM 5219 C CA . GLY B 1 321 ? -11.375 18.422 -6.559 1 95.44 321 GLY B CA 1
ATOM 5220 C C . GLY B 1 321 ? -9.875 18.359 -6.324 1 95.44 321 GLY B C 1
ATOM 5221 O O . GLY B 1 321 ? -9.328 19.141 -5.551 1 95.44 321 GLY B O 1
ATOM 5222 N N . ALA B 1 322 ? -9.125 17.469 -6.984 1 96.81 322 ALA B N 1
ATOM 5223 C CA . ALA B 1 322 ? -7.699 17.281 -6.738 1 96.81 322 ALA B CA 1
ATOM 5224 C C . ALA B 1 322 ? -6.875 18.359 -7.445 1 96.81 322 ALA B C 1
ATOM 5226 O O . ALA B 1 322 ? -6.176 18.078 -8.422 1 96.81 322 ALA B O 1
ATOM 5227 N N . VAL B 1 323 ? -6.902 19.531 -6.852 1 95.62 323 VAL B N 1
ATOM 5228 C CA . VAL B 1 323 ? -6.188 20.672 -7.41 1 95.62 323 VAL B CA 1
ATOM 5229 C C . VAL B 1 323 ? -5.602 21.516 -6.281 1 95.62 323 VAL B C 1
ATOM 5231 O O . VAL B 1 323 ? -6.25 21.719 -5.25 1 95.62 323 VAL B O 1
ATOM 5234 N N . GLY B 1 324 ? -4.418 21.922 -6.414 1 97.25 324 GLY B N 1
ATOM 5235 C CA . GLY B 1 324 ? -3.756 22.891 -5.551 1 97.25 324 GLY B CA 1
ATOM 5236 C C . GLY B 1 324 ? -2.869 23.859 -6.312 1 97.25 324 GLY B C 1
ATOM 5237 O O . GLY B 1 324 ? -2.549 23.625 -7.48 1 97.25 324 GLY B O 1
ATOM 5238 N N . PHE B 1 325 ? -2.572 24.953 -5.668 1 96.88 325 PHE B N 1
ATOM 5239 C CA . PHE B 1 325 ? -1.751 25.953 -6.332 1 96.88 325 PHE B CA 1
ATOM 5240 C C . PHE B 1 325 ? -0.468 26.219 -5.551 1 96.88 325 PHE B C 1
ATOM 5242 O O . PHE B 1 325 ? -0.482 26.25 -4.32 1 96.88 325 PHE B O 1
ATOM 5249 N N . LEU B 1 326 ? 0.575 26.344 -6.246 1 98.25 326 LEU B N 1
ATOM 5250 C CA . LEU B 1 326 ? 1.852 26.891 -5.797 1 98.25 326 LEU B CA 1
ATOM 5251 C C . LEU B 1 326 ? 2.166 28.188 -6.516 1 98.25 326 LEU B C 1
ATOM 5253 O O . LEU B 1 326 ? 2.494 28.188 -7.703 1 98.25 326 LEU B O 1
ATOM 5257 N N . ASN B 1 327 ? 2.066 29.281 -5.793 1 97.12 327 ASN B N 1
ATOM 5258 C CA . ASN B 1 327 ? 2.268 30.609 -6.352 1 97.12 327 ASN B CA 1
ATOM 5259 C C . ASN B 1 327 ? 3.709 31.078 -6.184 1 97.12 327 ASN B C 1
ATOM 5261 O O . ASN B 1 327 ? 4.191 31.234 -5.059 1 97.12 327 ASN B O 1
ATOM 5265 N N . ILE B 1 328 ? 4.328 31.375 -7.305 1 97.5 328 ILE B N 1
ATOM 5266 C CA . ILE B 1 328 ? 5.723 31.812 -7.305 1 97.5 328 ILE B CA 1
ATOM 5267 C C . ILE B 1 328 ? 5.801 33.281 -7.648 1 97.5 328 ILE B C 1
ATOM 5269 O O . ILE B 1 328 ? 5.461 33.688 -8.766 1 97.5 328 ILE B O 1
ATOM 5273 N N . SER B 1 329 ? 6.273 34.094 -6.766 1 97.75 329 SER B N 1
ATOM 5274 C CA . SER B 1 329 ? 6.469 35.5 -7.004 1 97.75 329 SER B CA 1
ATOM 5275 C C . SER B 1 329 ? 7.902 35.812 -7.43 1 97.75 329 SER B C 1
ATOM 5277 O O . SER B 1 329 ? 8.797 35 -7.23 1 97.75 329 SER B O 1
ATOM 5279 N N . GLY B 1 330 ? 8.094 36.969 -8.062 1 96.62 330 GLY B N 1
ATOM 5280 C CA . GLY B 1 330 ? 9.414 37.406 -8.492 1 96.62 330 GLY B CA 1
ATOM 5281 C C . GLY B 1 330 ? 9.453 37.844 -9.953 1 96.62 330 GLY B C 1
ATOM 5282 O O . GLY B 1 330 ? 8.414 37.938 -10.602 1 96.62 330 GLY B O 1
ATOM 5283 N N . LYS B 1 331 ? 10.695 38.156 -10.469 1 94.12 331 LYS B N 1
ATOM 5284 C CA . LYS B 1 331 ? 10.883 38.625 -11.844 1 94.12 331 LYS B CA 1
ATOM 5285 C C . LYS B 1 331 ? 11.148 37.438 -12.773 1 94.12 331 LYS B C 1
ATOM 5287 O O . LYS B 1 331 ? 11.844 36.5 -12.406 1 94.12 331 LYS B O 1
ATOM 5292 N N . PRO B 1 332 ? 10.578 37.562 -13.969 1 92.25 332 PRO B N 1
ATOM 5293 C CA . PRO B 1 332 ? 10.898 36.5 -14.938 1 92.25 332 PRO B CA 1
ATOM 5294 C C . PRO B 1 332 ? 12.391 36.406 -15.242 1 92.25 332 PRO B C 1
ATOM 5296 O O . PRO B 1 332 ? 13.07 37.438 -15.305 1 92.25 332 PRO B O 1
ATOM 5299 N N . VAL B 1 333 ? 12.812 35.219 -15.359 1 90.06 333 VAL B N 1
ATOM 5300 C CA . VAL B 1 333 ? 14.188 35 -15.773 1 90.06 333 VAL B CA 1
ATOM 5301 C C . VAL B 1 333 ? 14.258 34.906 -17.297 1 90.06 333 VAL B C 1
ATOM 5303 O O . VAL B 1 333 ? 13.688 34 -17.906 1 90.06 333 VAL B O 1
ATOM 5306 N N . PRO B 1 334 ? 14.969 35.719 -17.922 1 90.62 334 PRO B N 1
ATOM 5307 C CA . PRO B 1 334 ? 15.031 35.719 -19.391 1 90.62 334 PRO B CA 1
ATOM 5308 C C . PRO B 1 334 ? 15.555 34.375 -19.953 1 90.62 334 PRO B C 1
ATOM 5310 O O . PRO B 1 334 ? 16.453 33.781 -19.375 1 90.62 334 PRO B O 1
ATOM 5313 N N . GLY B 1 335 ? 14.961 33.906 -21.078 1 91.88 335 GLY B N 1
ATOM 5314 C CA . GLY B 1 335 ? 15.477 32.75 -21.797 1 91.88 335 GLY B CA 1
ATOM 5315 C C . GLY B 1 335 ? 14.805 31.453 -21.406 1 91.88 335 GLY B C 1
ATOM 5316 O O . GLY B 1 335 ? 14.992 30.438 -22.047 1 91.88 335 GLY B O 1
ATOM 5317 N N . ILE B 1 336 ? 14 31.516 -20.422 1 91.44 336 ILE B N 1
ATOM 5318 C CA . ILE B 1 336 ? 13.414 30.266 -19.922 1 91.44 336 ILE B CA 1
ATOM 5319 C C . ILE B 1 336 ? 12.023 30.078 -20.531 1 91.44 336 ILE B C 1
ATOM 5321 O O . ILE B 1 336 ? 11.68 29 -20.984 1 91.44 336 ILE B O 1
ATOM 5325 N N . TYR B 1 337 ? 11.164 30.969 -20.484 1 89.25 337 TYR B N 1
ATOM 5326 C CA . TYR B 1 337 ? 9.758 31 -20.859 1 89.25 337 TYR B CA 1
ATOM 5327 C C . TYR B 1 337 ? 9.422 32.281 -21.609 1 89.25 337 TYR B C 1
ATOM 5329 O O . TYR B 1 337 ? 9.258 33.344 -21 1 89.25 337 TYR B O 1
ATOM 5337 N N . GLU B 1 338 ? 9.43 32.312 -22.875 1 87.38 338 GLU B N 1
ATOM 5338 C CA . GLU B 1 338 ? 9.297 33.5 -23.703 1 87.38 338 GLU B CA 1
ATOM 5339 C C . GLU B 1 338 ? 8.25 33.312 -24.797 1 87.38 338 GLU B C 1
ATOM 5341 O O . GLU B 1 338 ? 8.133 32.219 -25.359 1 87.38 338 GLU B O 1
ATOM 5346 N N . SER B 1 339 ? 7.402 34.312 -24.875 1 86.12 339 SER B N 1
ATOM 5347 C CA . SER B 1 339 ? 6.445 34.438 -25.969 1 86.12 339 SER B CA 1
ATOM 5348 C C . SER B 1 339 ? 6.297 35.875 -26.453 1 86.12 339 SER B C 1
ATOM 5350 O O . SER B 1 339 ? 6.301 36.781 -25.641 1 86.12 339 SER B O 1
ATOM 5352 N N . PRO B 1 340 ? 6.191 36 -27.734 1 86.5 340 PRO B N 1
ATOM 5353 C CA . PRO B 1 340 ? 5.984 37.375 -28.219 1 86.5 340 PRO B CA 1
ATOM 5354 C C . PRO B 1 340 ? 4.629 37.938 -27.812 1 86.5 340 PRO B C 1
ATOM 5356 O O . PRO B 1 340 ? 4.484 39.156 -27.672 1 86.5 340 PRO B O 1
ATOM 5359 N N . LYS B 1 341 ? 3.623 37.031 -27.688 1 86.69 341 LYS B N 1
ATOM 5360 C CA . LYS B 1 341 ? 2.295 37.469 -27.266 1 86.69 341 LYS B CA 1
ATOM 5361 C C . LYS B 1 341 ? 2.076 37.188 -25.781 1 86.69 341 LYS B C 1
ATOM 5363 O O . LYS B 1 341 ? 2.6 36.219 -25.25 1 86.69 341 LYS B O 1
ATOM 5368 N N . PRO B 1 342 ? 1.338 38.062 -25.219 1 80.88 342 PRO B N 1
ATOM 5369 C CA . PRO B 1 342 ? 1.07 37.844 -23.797 1 80.88 342 PRO B CA 1
ATOM 5370 C C . PRO B 1 342 ? 0.259 36.594 -23.531 1 80.88 342 PRO B C 1
ATOM 5372 O O . PRO B 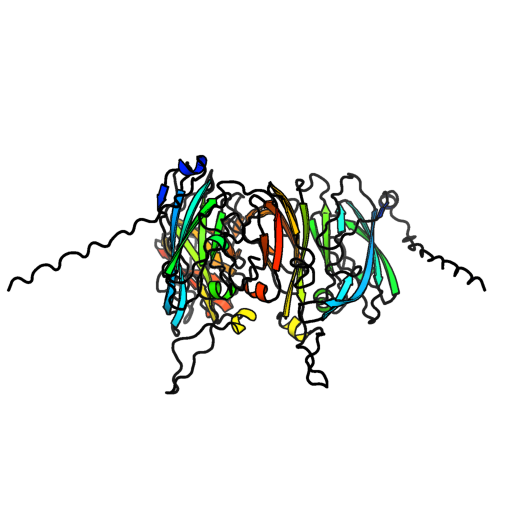1 342 ? -0.455 36.125 -24.406 1 80.88 342 PRO B O 1
ATOM 5375 N N . PRO B 1 343 ? 0.459 36.062 -22.344 1 76.75 343 PRO B N 1
ATOM 5376 C CA . PRO B 1 343 ? -0.348 34.906 -21.984 1 76.75 343 PRO B CA 1
ATOM 5377 C C . PRO B 1 343 ? -1.848 35.188 -22 1 76.75 343 PRO B C 1
ATOM 5379 O O . PRO B 1 343 ? -2.268 36.281 -21.641 1 76.75 343 PRO B O 1
ATOM 5382 N N . ARG B 1 344 ? -2.658 34.281 -22.609 1 76 344 ARG B N 1
ATOM 5383 C CA . ARG B 1 344 ? -4.113 34.344 -22.578 1 76 344 ARG B CA 1
ATOM 5384 C C . ARG B 1 344 ? -4.691 33.281 -21.641 1 76 344 ARG B C 1
ATOM 5386 O O . ARG B 1 344 ? -4.512 32.094 -21.859 1 76 344 ARG B O 1
ATOM 5393 N N . PRO B 1 345 ? -5.273 33.812 -20.688 1 70.94 345 PRO B N 1
ATOM 5394 C CA . PRO B 1 345 ? -5.852 32.812 -19.781 1 70.94 345 PRO B CA 1
ATOM 5395 C C . PRO B 1 345 ? -6.945 31.984 -20.453 1 70.94 345 PRO B C 1
ATOM 5397 O O . PRO B 1 345 ? -7.668 32.5 -21.312 1 70.94 345 PRO B O 1
ATOM 5400 N N . CYS B 1 346 ? -6.816 30.656 -20.234 1 69.69 346 CYS B N 1
ATOM 5401 C CA . CYS B 1 346 ? -7.875 29.797 -20.75 1 69.69 346 CYS B CA 1
ATOM 5402 C C . CYS B 1 346 ? -9.188 30.047 -20.016 1 69.69 346 CYS B C 1
ATOM 5404 O O . CYS B 1 346 ? -9.219 30.016 -18.781 1 69.69 346 CYS B O 1
ATOM 5406 N N . VAL B 1 347 ? -10.234 30.484 -20.766 1 65.56 347 VAL B N 1
ATOM 5407 C CA . VAL B 1 347 ? -11.539 30.766 -20.188 1 65.56 347 VAL B CA 1
ATOM 5408 C C . VAL B 1 347 ? -12.117 29.5 -19.562 1 65.56 347 VAL B C 1
ATOM 5410 O O . VAL B 1 347 ? -12.18 28.453 -20.203 1 65.56 347 VAL B O 1
ATOM 5413 N N . GLY B 1 348 ? -12.453 29.547 -18.297 1 61.44 348 GLY B N 1
ATOM 5414 C CA . GLY B 1 348 ? -13.102 28.438 -17.625 1 61.44 348 GLY B CA 1
ATOM 5415 C C . GLY B 1 348 ? -12.117 27.391 -17.125 1 61.44 348 GLY B C 1
ATOM 5416 O O . GLY B 1 348 ? -12.523 26.328 -16.672 1 61.44 348 GLY B O 1
ATOM 5417 N N . CYS B 1 349 ? -10.883 27.812 -17.266 1 68.31 349 CYS B N 1
ATOM 5418 C CA . CYS B 1 349 ? -9.875 26.797 -16.969 1 68.31 349 CYS B CA 1
ATOM 5419 C C . CYS B 1 349 ? -9.594 26.734 -15.469 1 68.31 349 CYS B C 1
ATOM 5421 O O . CYS B 1 349 ? -9.414 27.766 -14.82 1 68.31 349 CYS B O 1
ATOM 5423 N N . LYS B 1 350 ? -9.727 25.516 -14.914 1 63.59 350 LYS B N 1
ATOM 5424 C CA . LYS B 1 350 ? -9.508 25.25 -13.492 1 63.59 350 LYS B CA 1
ATOM 5425 C C . LYS B 1 350 ? -8.016 25.188 -13.164 1 63.59 350 LYS B C 1
ATOM 5427 O O . LYS B 1 350 ? -7.633 25.188 -11.992 1 63.59 350 LYS B O 1
ATOM 5432 N N . LEU B 1 351 ? -7.227 25.188 -14.125 1 66.81 351 LEU B N 1
ATOM 5433 C CA . LEU B 1 351 ? -5.816 24.859 -13.93 1 66.81 351 LEU B CA 1
ATOM 5434 C C . LEU B 1 351 ? -4.953 26.109 -13.984 1 66.81 351 LEU B C 1
ATOM 5436 O O . LEU B 1 351 ? -3.9 26.172 -13.344 1 66.81 351 LEU B O 1
ATOM 5440 N N . HIS B 1 352 ? -5.324 27.062 -14.945 1 63.12 352 HIS B N 1
ATOM 5441 C CA . HIS B 1 352 ? -4.402 28.156 -15.242 1 63.12 352 HIS B CA 1
ATOM 5442 C C . HIS B 1 352 ? -4.941 29.484 -14.719 1 63.12 352 HIS B C 1
ATOM 5444 O O . HIS B 1 352 ? -5.824 30.094 -15.336 1 63.12 352 HIS B O 1
ATOM 5450 N N . ALA B 1 353 ? -5.051 29.578 -13.344 1 49.94 353 ALA B N 1
ATOM 5451 C CA . ALA B 1 353 ? -5.574 30.844 -12.852 1 49.94 353 ALA B CA 1
ATOM 5452 C C . ALA B 1 353 ? -4.59 31.984 -13.102 1 49.94 353 ALA B C 1
ATOM 5454 O O . ALA B 1 353 ? -3.377 31.766 -13.148 1 49.94 353 ALA B O 1
#

Sequence (706 aa):
MMLEPISGVGSDRKSFEAIDEVLPPEIASLPVEDAILTNAPFVPPPITREHETIVRVPLETTTKLAQLTSQYKYEQWTFNGTVPGPFIRARVGDVVELSLTNKDTTGNPHNIDCHAFTGPGGGAAVTTVEENETKTARFKLLYPGLYVYHCAAAPVPVHIANGMYGLMYVQPEKEDLPPVDKEYYVMQSEFYHEPPEVEDDGRRSDIVEFSYPNGLREEPQLVAFNGSESALTRDHPLKAEVGDSVRIFFGNAGPNLTSSFHVIGSHFKDVYRDGDVLSPPSKAIQTITVPPGGSSIVDLKMQYPGTYTLVDHSIFRLDKGAVGFLNISGKPVPGIYESPKPPRPCVGCKLHAMMLEPISGVGSDRKSFEAIDEVLPPEIASLPVEDAILTNAPFVPPPITREHETIVRVPLETTTKLAQLTSQYKYEQWTFNGTVPGPFIRARVGDVVELSLTNKDTTGNPHNIDCHAFTGPGGGAAVTTVEENETKTARFKLLYPGLYVYHCAAAPVPVHIANGMYGLMYVQPEKEDLPPVDKEYYVMQSEFYHEPPEVEDDGRRSDIVEFSYPNGLREEPQLVAFNGSESALTRDHPLKAEVGDSVRIFFGNAGPNLTSSFHVIGSHFKDVYRDGDVLSPPSKAIQTITVPPGGSSIVDLKMQYPGTYTLVDHSIFRLDKGAVGFLNISGKPVPGIYESPKPPRPCVGCKLHA

Nearest PDB structures (foldseek):
  6the-assembly1_A  TM=9.639E-01  e=2.585E-39  Bradyrhizobium sp. ORS 375
  6tfd-assembly1_A  TM=9.347E-01  e=9.775E-38  Hyphomicrobium denitrificans 1NES1
  2dv6-assembly1_D  TM=9.038E-01  e=2.912E-38  Hyphomicrobium denitrificans
  5zl1-assembly1_A  TM=8.709E-01  e=2.337E-32  Candidatus Jettenia caeni
  2vmj-assembly1_A  TM=8.693E-01  e=2.887E-27  Achromobacter xylosoxidans

Foldseek 3Di:
DPPPDPPDPPPPPPDPPPPPPDPDPVQVPFAEDEWDWDAFFDDDDDDDDLDAHEYEAEWEWEWDWDAFAPQAIEIAIAIVPFFAYIETEEAAFYKYKYKYFYQYPVWDWWAKQKPQFDDPRNGGVQAIDTHGDMGIDIGHGHDFFKFKMFTCGPPRVVRLQRGGMAIYGYAYSPDGDDDWPEETEKEKEFHAWDFFDQDPVRHGDRYTYGDPVCVVVLNGLAIEIGRHLCVQPPNNPAEEAAFTKYKYWYYYQYQFDKFWKFKPPWFQQFKAPQGNRPDGTDGGHGTDIAGNRTIMMTMTHHHAFAKIKIARVVHCNVVRRYIHIYGYDDDGDPPPDDDPDDDDDDVVDPGHD/DPPDDPDDPPPPPPDDPPPPPDPDPVQVPFAEDEWDWDAFFDADDDDDDQDAHEYEAEWEWEWDWDAFAPQAIEIAIAIVPFFAYIETEEAAFYKYKYKYFYQYPVWFWWAKQKPQFDDPSNGRVQATDTHGDMGIDIGHGHDFFKFKMFTCGPVRVVRLQRGGMAIYGYAYSPDGDDDWPEETEKEKEFHAWDFFDQDPVRHGDRYTYGDVVCVVVLNGLAIEIGRHLCVQPPNNPAEEAAFTKYKYWYYYQYQFDKFWKFKPPWWFQFKAPQGNRPDGTDGGHGTDIAGNRTTMMTMTHHHAFAKIKIARVVHCNVVRRYIHIYGYDDDGDPPPDDDPDDDDDDVPDPGHD

Organism: NCBI:txid100816